Protein AF-Q7S2Z7-F1 (afdb_monomer_lite)

Sequence (491 aa):
MHRSRALVRQTCRLSSLQPVSPVALHHVRPSIPSPQSSSWSSPSSHGQASSQQRCSYAKAAKMQRRRAETGRYFEEYQGPTLEQWEFLVHHLQTPNLRAQDCLETVLAYMVVAVKHESTWKTRMMREDYFPISRLYYCAFLLVHPHFEVPAFWQMGMHILHMLSTLNYPPAILTMYRYFEAIARRRDPKSETYRYIQTKYQELLNKNDANACTWKAVELWDPKKPEIALMYLNKAMEGYKRSPGRYKVEPLVSHALEGGKSERLPFLVKTLSFFSDLKETMLGLVVRKETSAYARFRRERLEKLLRLDKRPARVPLWTWEGMYRVRKGMALSMMGEISAAVKELRIAADELDVEQGHYALAVLMQMEAEKMNEFIKTEGEEEVLQLSDAFINFYNGADIMEETLAGAVRLLNEEAELRFKRAAQGGDEKAAGKLERLCKTRLDEPGLSKMERETYKLAAKEWAELSGIGKSVYDELQKNTGPIFADPKPKY

Structure (mmCIF, N/CA/C/O backbone):
data_AF-Q7S2Z7-F1
#
_entry.id   AF-Q7S2Z7-F1
#
loop_
_atom_site.group_PDB
_atom_site.id
_atom_site.type_symbol
_atom_site.label_atom_id
_atom_site.label_alt_id
_atom_site.label_comp_id
_atom_site.label_asym_id
_atom_site.label_entity_id
_atom_site.label_seq_id
_atom_site.pdbx_PDB_ins_code
_atom_site.Cartn_x
_atom_site.Cartn_y
_atom_site.Cartn_z
_atom_site.occupancy
_atom_site.B_iso_or_equiv
_atom_site.auth_seq_id
_atom_site.auth_comp_id
_atom_site.auth_asym_id
_atom_site.auth_atom_id
_atom_site.pdbx_PDB_model_num
ATOM 1 N N . MET A 1 1 ? -51.782 -18.901 -10.840 1.00 39.03 1 MET A N 1
ATOM 2 C CA . MET A 1 1 ? -51.860 -18.951 -12.317 1.00 39.03 1 MET A CA 1
ATOM 3 C C . MET A 1 1 ? -51.248 -17.676 -12.891 1.00 39.03 1 MET A C 1
ATOM 5 O O . MET A 1 1 ? -51.618 -16.603 -12.452 1.00 39.03 1 MET A O 1
ATOM 9 N N . HIS A 1 2 ? -50.285 -17.850 -13.804 1.00 42.25 2 HIS A N 1
ATOM 10 C CA . HIS A 1 2 ? -49.644 -16.891 -14.725 1.00 42.25 2 HIS A CA 1
ATOM 11 C C . HIS A 1 2 ? -49.113 -15.525 -14.245 1.00 42.25 2 HIS A C 1
ATOM 13 O O . HIS A 1 2 ? -49.875 -14.610 -13.966 1.00 42.25 2 HIS A O 1
ATOM 19 N N . ARG A 1 3 ? -47.779 -15.371 -14.344 1.00 37.62 3 ARG A N 1
ATOM 20 C CA . ARG A 1 3 ? -47.029 -14.216 -14.905 1.00 37.62 3 ARG A CA 1
ATOM 21 C C . ARG A 1 3 ? -45.548 -14.634 -15.011 1.00 37.62 3 ARG A C 1
ATOM 23 O O . ARG A 1 3 ? -44.857 -14.740 -14.010 1.00 37.62 3 ARG A O 1
ATOM 30 N N . SER A 1 4 ? -45.157 -15.275 -16.111 1.00 35.25 4 SER A N 1
ATOM 31 C CA . SER A 1 4 ? -44.572 -14.687 -17.335 1.00 35.25 4 SER A CA 1
ATOM 32 C C . SER A 1 4 ? -43.158 -14.127 -17.135 1.00 35.25 4 SER A C 1
ATOM 34 O O . SER A 1 4 ? -42.968 -12.975 -16.761 1.00 35.25 4 SER A O 1
ATOM 36 N N . ARG A 1 5 ? -42.170 -14.985 -17.430 1.00 39.34 5 ARG A N 1
ATOM 37 C CA . ARG A 1 5 ? -40.756 -14.656 -17.652 1.00 39.34 5 ARG A CA 1
ATOM 38 C C . ARG A 1 5 ? -40.598 -14.086 -19.066 1.00 39.34 5 ARG A C 1
ATOM 40 O O . ARG A 1 5 ? -40.946 -14.770 -20.025 1.00 39.34 5 ARG A O 1
ATOM 47 N N . ALA A 1 6 ? -40.045 -12.883 -19.198 1.00 37.31 6 ALA A N 1
ATOM 48 C CA . ALA A 1 6 ? -39.607 -12.333 -20.478 1.00 37.31 6 ALA A CA 1
ATOM 49 C C . ALA A 1 6 ? -38.093 -12.549 -20.630 1.00 37.31 6 ALA A C 1
ATOM 51 O O . ALA A 1 6 ? -37.288 -11.951 -19.920 1.00 37.31 6 ALA A O 1
ATOM 52 N N . LEU A 1 7 ? -37.727 -13.449 -21.543 1.00 34.03 7 LEU A N 1
ATOM 53 C CA . LEU A 1 7 ? -36.366 -13.693 -22.015 1.00 34.03 7 LEU A CA 1
ATOM 54 C C . LEU A 1 7 ? -36.088 -12.733 -23.179 1.00 34.03 7 LEU A C 1
ATOM 56 O O . LEU A 1 7 ? -36.665 -12.883 -24.255 1.00 34.03 7 LEU A O 1
ATOM 60 N N . VAL A 1 8 ? -35.196 -11.764 -22.979 1.00 35.75 8 VAL A N 1
ATOM 61 C CA . VAL A 1 8 ? -34.661 -10.934 -24.067 1.00 35.75 8 VAL A CA 1
ATOM 62 C C . VAL A 1 8 ? -33.523 -11.707 -24.731 1.00 35.75 8 VAL A C 1
ATOM 64 O O . VAL A 1 8 ? -32.432 -11.837 -24.182 1.00 35.75 8 VAL A O 1
ATOM 67 N N . ARG A 1 9 ? -33.801 -12.261 -25.915 1.00 33.12 9 ARG A N 1
ATOM 68 C CA . ARG A 1 9 ? -32.800 -12.809 -26.838 1.00 33.12 9 ARG A CA 1
ATOM 69 C C . ARG A 1 9 ? -32.163 -11.649 -27.600 1.00 33.12 9 ARG A C 1
ATOM 71 O O . ARG A 1 9 ? -32.842 -10.992 -28.383 1.00 33.12 9 ARG A O 1
ATOM 78 N N . GLN A 1 10 ? -30.869 -11.422 -27.400 1.00 34.28 10 GLN A N 1
ATOM 79 C CA . GLN A 1 10 ? -30.088 -10.502 -28.221 1.00 34.28 10 GLN A CA 1
ATOM 80 C C . GLN A 1 10 ? -29.398 -11.303 -29.330 1.00 34.28 10 GLN A C 1
ATOM 82 O O . GLN A 1 10 ? -28.541 -12.147 -29.085 1.00 34.28 10 GLN A O 1
ATOM 87 N N . THR A 1 11 ? -29.850 -11.081 -30.559 1.00 33.12 11 THR A N 1
ATOM 88 C CA . THR A 1 11 ? -29.327 -11.670 -31.792 1.00 33.12 11 THR A CA 1
ATOM 89 C C . THR A 1 11 ? -28.022 -10.988 -32.203 1.00 33.12 11 THR A C 1
ATOM 91 O O . THR A 1 11 ? -28.019 -9.789 -32.485 1.00 33.12 11 THR A O 1
ATOM 94 N N . CYS A 1 12 ? -26.930 -11.748 -32.299 1.00 31.53 12 CYS A N 1
ATOM 95 C CA . CYS A 1 12 ? -25.710 -11.324 -32.983 1.00 31.53 12 CYS A CA 1
ATOM 96 C C . CYS A 1 12 ? -25.965 -11.254 -34.497 1.00 31.53 12 CYS A C 1
ATOM 98 O O . CYS A 1 12 ? -26.155 -12.281 -35.146 1.00 31.53 12 CYS A O 1
ATOM 100 N N . ARG A 1 13 ? -25.963 -10.044 -35.069 1.00 33.97 13 ARG A N 1
ATOM 101 C CA . ARG A 1 13 ? -25.827 -9.841 -36.518 1.00 33.97 13 ARG A CA 1
ATOM 102 C C . ARG A 1 13 ? -24.343 -9.873 -36.879 1.00 33.97 13 ARG A C 1
ATOM 104 O O . ARG A 1 13 ? -23.593 -8.979 -36.501 1.00 33.97 13 ARG A O 1
ATOM 111 N N . LEU A 1 14 ? -23.949 -10.914 -37.606 1.00 34.72 14 LEU A N 1
ATOM 112 C CA . LEU A 1 14 ? -22.707 -10.981 -38.369 1.00 34.72 14 LEU A CA 1
ATOM 113 C C . LEU A 1 14 ? -22.857 -10.072 -39.594 1.00 34.72 14 LEU A C 1
ATOM 115 O O . LEU A 1 14 ? -23.617 -10.385 -40.509 1.00 34.72 14 LEU A O 1
ATOM 119 N N . SER A 1 15 ? -22.157 -8.941 -39.589 1.00 35.38 15 SER A N 1
ATOM 120 C CA . SER A 1 15 ? -22.018 -8.082 -40.763 1.00 35.38 15 SER A CA 1
ATOM 121 C C . SER A 1 15 ? -20.796 -8.523 -41.563 1.00 35.38 15 SER A C 1
ATOM 123 O O . SER A 1 15 ? -19.683 -8.607 -41.049 1.00 35.38 15 SER A O 1
ATOM 125 N N . SER A 1 16 ? -21.065 -8.821 -42.826 1.00 34.81 16 SER A N 1
ATOM 126 C CA . SER A 1 16 ? -20.167 -9.225 -43.900 1.00 34.81 16 SER A CA 1
ATOM 127 C C . SER A 1 16 ? -18.959 -8.301 -44.087 1.00 34.81 16 SER A C 1
ATOM 129 O O . SER A 1 16 ? -19.117 -7.092 -44.259 1.00 34.81 16 SER A O 1
ATOM 131 N N . LEU A 1 17 ? -17.769 -8.898 -44.152 1.00 35.06 17 LEU A N 1
ATOM 132 C CA . LEU A 1 17 ? -16.550 -8.275 -44.664 1.00 35.06 17 LEU A CA 1
ATOM 133 C C . LEU A 1 17 ? -16.664 -8.107 -46.187 1.00 35.06 17 LEU A C 1
ATOM 135 O O . LEU A 1 17 ? -16.869 -9.086 -46.902 1.00 35.06 17 LEU A O 1
ATOM 139 N N . GLN A 1 18 ? -16.519 -6.875 -46.676 1.00 42.16 18 GLN A N 1
ATOM 140 C CA . GLN A 1 18 ? -16.260 -6.600 -48.090 1.00 42.16 18 GLN A CA 1
ATOM 141 C C . GLN A 1 18 ? -14.743 -6.567 -48.355 1.00 42.16 18 GLN A C 1
ATOM 143 O O . GLN A 1 18 ? -13.995 -6.063 -47.513 1.00 42.16 18 GLN A O 1
ATOM 148 N N . PRO A 1 19 ? -14.274 -7.070 -49.511 1.00 39.94 19 PRO A N 1
ATOM 149 C CA . PRO A 1 19 ? -12.868 -7.015 -49.891 1.00 39.94 19 PRO A CA 1
ATOM 150 C C . PRO A 1 19 ? -12.500 -5.633 -50.450 1.00 39.94 19 PRO A C 1
ATOM 152 O O . PRO A 1 19 ? -13.132 -5.126 -51.377 1.00 39.94 19 PRO A O 1
ATOM 155 N N . VAL A 1 20 ? -11.444 -5.032 -49.901 1.00 44.12 20 VAL A N 1
ATOM 156 C CA . VAL A 1 20 ? -10.848 -3.794 -50.419 1.00 44.12 20 VAL A CA 1
ATOM 157 C C . VAL A 1 20 ? -9.905 -4.155 -51.570 1.00 44.12 20 VAL A C 1
ATOM 159 O O . VAL A 1 20 ? -8.997 -4.967 -51.407 1.00 44.12 20 VAL A O 1
ATOM 162 N N . SER A 1 21 ? -10.151 -3.564 -52.741 1.00 40.16 21 SER A N 1
ATOM 163 C CA . SER A 1 21 ? -9.323 -3.701 -53.947 1.00 40.16 21 SER A CA 1
ATOM 164 C C . SER A 1 21 ? -7.971 -2.978 -53.815 1.00 40.16 21 SER A C 1
ATOM 166 O O . SER A 1 21 ? -7.874 -1.993 -53.079 1.00 40.16 21 SER A O 1
ATOM 168 N N . PRO A 1 22 ? -6.925 -3.425 -54.535 1.00 40.88 22 PRO A N 1
ATOM 169 C CA . PRO A 1 22 ? -5.585 -2.861 -54.433 1.00 40.88 22 PRO A CA 1
ATOM 170 C C . PRO A 1 22 ? -5.468 -1.529 -55.188 1.00 40.88 22 PRO A C 1
ATOM 172 O O . PRO A 1 22 ? -5.791 -1.428 -56.370 1.00 40.88 22 PRO A O 1
ATOM 175 N N . VAL A 1 23 ? -4.967 -0.503 -54.498 1.00 42.28 23 VAL A N 1
ATOM 176 C CA . VAL A 1 23 ? -4.610 0.794 -55.087 1.00 42.28 23 VAL A CA 1
ATOM 177 C C . VAL A 1 23 ? -3.285 0.659 -55.839 1.00 42.28 23 VAL A C 1
ATOM 179 O O . VAL A 1 23 ? -2.271 0.250 -55.275 1.00 42.28 23 VAL A O 1
ATOM 182 N N . ALA A 1 24 ? -3.309 1.018 -57.122 1.00 36.84 24 ALA A N 1
ATOM 183 C CA . ALA A 1 24 ? -2.151 1.091 -57.999 1.00 36.84 24 ALA A CA 1
ATOM 184 C C . ALA A 1 24 ? -1.175 2.196 -57.552 1.00 36.84 24 ALA A C 1
ATOM 186 O O . ALA A 1 24 ? -1.550 3.359 -57.398 1.00 36.84 24 ALA A O 1
ATOM 187 N N . LEU A 1 25 ? 0.096 1.832 -57.371 1.00 37.56 25 LEU A N 1
ATOM 188 C CA . LEU A 1 25 ? 1.202 2.761 -57.142 1.00 37.56 25 LEU A CA 1
ATOM 189 C C . LEU A 1 25 ? 1.685 3.319 -58.488 1.00 37.56 25 LEU A C 1
ATOM 191 O O . LEU A 1 25 ? 2.345 2.624 -59.259 1.00 37.56 25 LEU A O 1
ATOM 195 N N . HIS A 1 26 ? 1.387 4.589 -58.762 1.00 40.75 26 HIS A N 1
ATOM 196 C CA . HIS A 1 26 ? 2.048 5.338 -59.828 1.00 40.75 26 HIS A CA 1
ATOM 197 C C . HIS A 1 26 ? 3.479 5.698 -59.401 1.00 40.75 26 HIS A C 1
ATOM 199 O O . HIS A 1 26 ? 3.696 6.509 -58.501 1.00 40.75 26 HIS A O 1
ATOM 205 N N . HIS A 1 27 ? 4.463 5.106 -60.077 1.00 37.41 27 HIS A N 1
ATOM 206 C CA . HIS A 1 27 ? 5.853 5.547 -60.042 1.00 37.41 27 HIS A CA 1
ATOM 207 C C . HIS A 1 27 ? 5.986 6.910 -60.735 1.00 37.41 27 HIS A C 1
ATOM 209 O O . HIS A 1 27 ? 5.949 6.997 -61.960 1.00 37.41 27 HIS A O 1
ATOM 215 N N . VAL A 1 28 ? 6.196 7.972 -59.955 1.00 41.12 28 VAL A N 1
ATOM 216 C CA . VAL A 1 28 ? 6.728 9.245 -60.458 1.00 41.12 28 VAL A CA 1
ATOM 217 C C . VAL A 1 28 ? 8.236 9.238 -60.227 1.00 41.12 28 VAL A C 1
ATOM 219 O O . VAL A 1 28 ? 8.713 9.189 -59.096 1.00 41.12 28 VAL A O 1
ATOM 222 N N . ARG A 1 29 ? 8.983 9.227 -61.330 1.00 41.72 29 ARG A N 1
ATOM 223 C CA . ARG A 1 29 ? 10.447 9.253 -61.391 1.00 41.72 29 ARG A CA 1
ATOM 224 C C . ARG A 1 29 ? 10.888 10.725 -61.392 1.00 41.72 29 ARG A C 1
ATOM 226 O O . ARG A 1 29 ? 10.553 11.415 -62.352 1.00 41.72 29 ARG A O 1
ATOM 233 N N . PRO A 1 30 ? 11.601 11.244 -60.377 1.00 41.25 30 PRO A N 1
ATOM 234 C CA . PRO A 1 30 ? 12.154 12.586 -60.473 1.00 41.25 30 PRO A CA 1
ATOM 235 C C . PRO A 1 30 ? 13.421 12.563 -61.334 1.00 41.25 30 PRO A C 1
ATOM 237 O O . PRO A 1 30 ? 14.357 11.799 -61.095 1.00 41.25 30 PRO A O 1
ATOM 240 N N . SER A 1 31 ? 13.409 13.399 -62.366 1.00 43.53 31 SER A N 1
ATOM 241 C CA . SER A 1 31 ? 14.511 13.687 -63.277 1.00 43.53 31 SER A CA 1
ATOM 242 C C . SER A 1 31 ? 15.693 14.285 -62.510 1.00 43.53 31 SER A C 1
ATOM 244 O O . SER A 1 31 ? 15.550 15.306 -61.841 1.00 43.53 31 SER A O 1
ATOM 246 N N . ILE A 1 32 ? 16.861 13.655 -62.620 1.00 45.12 32 ILE A N 1
ATOM 247 C CA . ILE A 1 32 ? 18.137 14.168 -62.108 1.00 45.12 32 ILE A CA 1
ATOM 248 C C . ILE A 1 32 ? 18.684 15.163 -63.145 1.00 45.12 32 ILE A C 1
ATOM 250 O O . ILE A 1 32 ? 18.893 14.750 -64.288 1.00 45.12 32 ILE A O 1
ATOM 254 N N . PRO A 1 33 ? 18.935 16.441 -62.806 1.00 46.12 33 PRO A N 1
ATOM 255 C CA . PRO A 1 33 ? 19.678 17.333 -63.681 1.00 46.12 33 PRO A CA 1
ATOM 256 C C . PRO A 1 33 ? 21.182 17.063 -63.565 1.00 46.12 33 PRO A C 1
ATOM 258 O O . PRO A 1 33 ? 21.741 16.976 -62.471 1.00 46.12 33 PRO A O 1
ATOM 261 N N . SER A 1 34 ? 21.826 16.945 -64.721 1.00 48.28 34 SER A N 1
ATOM 262 C CA . SER A 1 34 ? 23.275 16.856 -64.900 1.00 48.28 34 SER A CA 1
ATOM 263 C C . SER A 1 34 ? 23.992 18.087 -64.319 1.00 48.28 34 SER A C 1
ATOM 265 O O . SER A 1 34 ? 23.495 19.203 -64.489 1.00 48.28 34 SER A O 1
ATOM 267 N N . PRO A 1 35 ? 25.174 17.944 -63.691 1.00 48.06 35 PRO A N 1
ATOM 268 C CA . PRO A 1 35 ? 25.911 19.088 -63.179 1.00 48.06 35 PRO A CA 1
ATOM 269 C C . PRO A 1 35 ? 26.611 19.824 -64.325 1.00 48.06 35 PRO A C 1
ATOM 271 O O . PRO A 1 35 ? 27.498 19.281 -64.982 1.00 48.06 35 PRO A O 1
ATOM 274 N N . GLN A 1 36 ? 26.215 21.079 -64.545 1.00 43.03 36 GLN A N 1
ATOM 275 C CA . GLN A 1 36 ? 26.993 22.037 -65.320 1.00 43.03 36 GLN A CA 1
ATOM 276 C C . GLN A 1 36 ? 28.179 22.519 -64.481 1.00 43.03 36 GLN A C 1
ATOM 278 O O . GLN A 1 36 ? 28.035 22.969 -63.345 1.00 43.03 36 GLN A O 1
ATOM 283 N N . SER A 1 37 ? 29.364 22.413 -65.070 1.00 48.56 37 SER A N 1
ATOM 284 C CA . SER A 1 37 ? 30.621 22.950 -64.573 1.00 48.56 37 SER A CA 1
ATOM 285 C C . SER A 1 37 ? 30.601 24.479 -64.620 1.00 48.56 37 SER A C 1
ATOM 287 O O . SER A 1 37 ? 30.850 25.075 -65.666 1.00 48.56 37 SER A O 1
ATOM 289 N N . SER A 1 38 ? 30.331 25.121 -63.486 1.00 40.38 38 SER A N 1
ATOM 290 C CA . SER A 1 38 ? 30.628 26.540 -63.287 1.00 40.38 38 SER A CA 1
ATOM 291 C C . SER A 1 38 ? 31.858 26.672 -62.396 1.00 40.38 38 SER A C 1
ATOM 293 O O . SER A 1 38 ? 31.814 26.359 -61.206 1.00 40.38 38 SER A O 1
ATOM 295 N N . SER A 1 39 ? 32.956 27.132 -62.990 1.00 50.09 39 SER A N 1
ATOM 296 C CA . SER A 1 39 ? 34.156 27.603 -62.307 1.00 50.09 39 SER A CA 1
ATOM 297 C C . SER A 1 39 ? 33.810 28.802 -61.423 1.00 50.09 39 SER A C 1
ATOM 299 O O . SER A 1 39 ? 33.440 29.857 -61.939 1.00 50.09 39 SER A O 1
ATOM 301 N N . TRP A 1 40 ? 33.935 28.644 -60.106 1.00 41.84 40 TRP A N 1
ATOM 302 C CA . TRP A 1 40 ? 33.849 29.747 -59.152 1.00 41.84 40 TRP A CA 1
ATOM 303 C C . TRP A 1 40 ? 35.232 30.045 -58.591 1.00 41.84 40 TRP A C 1
ATOM 305 O O . TRP A 1 40 ? 35.882 29.205 -57.972 1.00 41.84 40 TRP A O 1
ATOM 315 N N . SER A 1 41 ? 35.656 31.272 -58.855 1.00 42.88 41 SER A N 1
ATOM 316 C CA . SER A 1 41 ? 36.811 31.949 -58.295 1.00 42.88 41 SER A CA 1
ATOM 317 C C . SER A 1 41 ? 36.746 31.951 -56.769 1.00 42.88 41 SER A C 1
ATOM 319 O O . SER A 1 41 ? 35.710 32.263 -56.185 1.00 42.88 41 SER A O 1
ATOM 321 N N . SER A 1 42 ? 37.869 31.630 -56.135 1.00 46.91 42 SER A N 1
ATOM 322 C CA . SER A 1 42 ? 38.064 31.624 -54.687 1.00 46.91 42 SER A CA 1
ATOM 323 C C . SER A 1 42 ? 37.788 32.990 -54.043 1.00 46.91 42 SER A C 1
ATOM 325 O O . SER A 1 42 ? 38.491 33.951 -54.358 1.00 46.91 42 SER A O 1
ATOM 327 N N . PRO A 1 43 ? 36.888 33.081 -53.049 1.00 44.81 43 PRO A N 1
ATOM 328 C CA . PRO A 1 43 ? 36.954 34.106 -52.025 1.00 44.81 43 PRO A CA 1
ATOM 329 C C . PRO A 1 43 ? 37.631 33.507 -50.789 1.00 44.81 43 PRO A C 1
ATOM 331 O O . PRO A 1 43 ? 37.135 32.573 -50.156 1.00 44.81 43 PRO A O 1
ATOM 334 N N . SER A 1 44 ? 38.781 34.060 -50.427 1.00 52.97 44 SER A N 1
ATOM 335 C CA . SER A 1 44 ? 39.449 33.860 -49.145 1.00 52.97 44 SER A CA 1
ATOM 336 C C . SER A 1 44 ? 38.621 34.483 -48.013 1.00 52.97 44 SER A C 1
ATOM 338 O O . SER A 1 44 ? 38.929 35.554 -47.499 1.00 52.97 44 SER A O 1
ATOM 340 N N . SER A 1 45 ? 37.546 33.811 -47.601 1.00 46.72 45 SER A N 1
ATOM 341 C CA . SER A 1 45 ? 36.818 34.140 -46.375 1.00 46.72 45 SER A CA 1
ATOM 342 C C . SER A 1 45 ? 37.341 33.277 -45.228 1.00 46.72 45 SER A C 1
ATOM 344 O O . SER A 1 45 ? 37.110 32.067 -45.197 1.00 46.72 45 SER A O 1
ATOM 346 N N . HIS A 1 46 ? 38.039 33.891 -44.269 1.00 51.44 46 HIS A N 1
ATOM 347 C CA . HIS A 1 46 ? 38.331 33.269 -42.981 1.00 51.44 46 HIS A CA 1
ATOM 348 C C . HIS A 1 46 ? 37.018 32.858 -42.303 1.00 51.44 46 HIS A C 1
ATOM 350 O O . HIS A 1 46 ? 36.221 33.685 -41.866 1.00 51.44 46 HIS A O 1
ATOM 356 N N . GLY A 1 47 ? 36.789 31.544 -42.289 1.00 50.78 47 GLY A N 1
ATOM 357 C CA . GLY A 1 47 ? 35.546 30.913 -41.888 1.00 50.78 47 GLY A CA 1
ATOM 358 C C . GLY A 1 47 ? 35.244 31.095 -40.407 1.00 50.78 47 GLY A C 1
ATOM 359 O O . GLY A 1 47 ? 35.784 30.394 -39.549 1.00 50.78 47 GLY A O 1
ATOM 360 N N . GLN A 1 48 ? 34.279 31.962 -40.113 1.00 55.78 48 GLN A N 1
ATOM 361 C CA . GLN A 1 48 ? 33.459 31.832 -38.917 1.00 55.78 48 GLN A CA 1
ATOM 362 C C . GLN A 1 48 ? 32.580 30.587 -39.088 1.00 55.78 48 GLN A C 1
ATOM 364 O O . GLN A 1 48 ? 31.420 30.672 -39.483 1.00 55.78 48 GLN A O 1
ATOM 369 N N . ALA A 1 49 ? 33.144 29.404 -38.825 1.00 57.06 49 ALA A N 1
ATOM 370 C CA . ALA A 1 49 ? 32.345 28.206 -38.600 1.00 57.06 49 ALA A CA 1
ATOM 371 C C . ALA A 1 49 ? 31.347 28.544 -37.486 1.00 57.06 49 ALA A C 1
ATOM 373 O O . ALA A 1 49 ? 31.747 28.763 -36.338 1.00 57.06 49 ALA A O 1
ATOM 374 N N . SER A 1 50 ? 30.074 28.677 -37.863 1.00 63.84 50 SER A N 1
ATOM 375 C CA . SER A 1 50 ? 29.014 29.181 -36.997 1.00 63.84 50 SER A CA 1
ATOM 376 C C . SER A 1 50 ? 29.016 28.408 -35.677 1.00 63.84 50 SER A C 1
ATOM 378 O O . SER A 1 50 ? 29.194 27.185 -35.643 1.00 63.84 50 SER A O 1
ATOM 380 N N . SER A 1 51 ? 28.846 29.109 -34.554 1.00 67.44 51 SER A N 1
ATOM 381 C CA . SER A 1 51 ? 28.861 28.484 -33.221 1.00 67.44 51 SER A CA 1
ATOM 382 C C . SER A 1 51 ? 27.861 27.318 -33.103 1.00 67.44 51 SER A C 1
ATOM 384 O O . SER A 1 51 ? 28.089 26.368 -32.350 1.00 67.44 51 SER A O 1
ATOM 386 N N . GLN A 1 52 ? 26.802 27.332 -33.921 1.00 67.56 52 GLN A N 1
ATOM 387 C CA . GLN A 1 52 ? 25.822 26.256 -34.069 1.00 67.56 52 GLN A CA 1
ATOM 388 C C . GLN A 1 52 ? 26.438 24.951 -34.589 1.00 67.56 52 GLN A C 1
ATOM 390 O O . GLN A 1 52 ? 26.151 23.880 -34.046 1.00 67.56 52 GLN A O 1
ATOM 395 N N . GLN A 1 53 ? 27.329 25.017 -35.581 1.00 72.38 53 GLN A N 1
ATOM 396 C CA . GLN A 1 53 ? 27.953 23.828 -36.155 1.00 72.38 53 GLN A CA 1
ATOM 397 C C . GLN A 1 53 ? 28.909 23.173 -35.146 1.00 72.38 53 GLN A C 1
ATOM 399 O O . GLN A 1 53 ? 28.836 21.962 -34.927 1.00 72.38 53 GLN A O 1
ATOM 404 N N . ARG A 1 54 ? 29.703 23.970 -34.413 1.00 73.06 54 ARG A N 1
ATOM 405 C CA . ARG A 1 54 ? 30.553 23.474 -33.309 1.00 73.06 54 ARG A CA 1
ATOM 406 C C . ARG A 1 54 ? 29.732 22.833 -32.181 1.00 73.06 54 ARG A C 1
ATOM 408 O O . ARG A 1 54 ? 30.115 21.782 -31.669 1.00 73.06 54 ARG A O 1
ATOM 415 N N . CYS A 1 55 ? 28.577 23.409 -31.833 1.00 70.38 55 CYS A N 1
ATOM 416 C CA . CYS A 1 55 ? 27.665 22.832 -30.839 1.00 70.38 55 CYS A CA 1
ATOM 417 C C . CYS A 1 55 ? 27.094 21.474 -31.292 1.00 70.38 55 CYS A C 1
ATOM 419 O O . CYS A 1 55 ? 26.984 20.548 -30.486 1.00 70.38 55 CYS A O 1
ATOM 421 N N . SER A 1 56 ? 26.772 21.325 -32.582 1.00 73.38 56 SER A N 1
ATOM 422 C CA . SER A 1 56 ? 26.244 20.070 -33.136 1.00 73.38 56 SER A CA 1
ATOM 423 C C . SER A 1 56 ? 27.268 18.926 -33.096 1.00 73.38 56 SER A C 1
ATOM 425 O O . SER A 1 56 ? 26.938 17.834 -32.628 1.00 73.38 56 SER A O 1
ATOM 427 N N . TYR A 1 57 ? 28.530 19.191 -33.458 1.00 77.94 57 TYR A N 1
ATOM 428 C CA . TYR A 1 57 ? 29.608 18.199 -33.398 1.00 77.94 57 TYR A CA 1
ATOM 429 C C . TYR A 1 57 ? 29.935 17.788 -31.962 1.00 77.94 57 TYR A C 1
ATOM 431 O O . TYR A 1 57 ? 30.092 16.600 -31.690 1.00 77.94 57 TYR A O 1
ATOM 439 N N . ALA A 1 58 ? 29.960 18.735 -31.019 1.00 76.75 58 ALA A N 1
ATOM 440 C CA . ALA A 1 58 ? 30.176 18.421 -29.607 1.00 76.75 58 ALA A CA 1
ATOM 441 C C . ALA A 1 58 ? 29.059 17.526 -29.036 1.00 76.75 58 ALA A C 1
ATOM 443 O O . ALA A 1 58 ? 29.336 16.584 -28.290 1.00 76.75 58 ALA A O 1
ATOM 444 N N . LYS A 1 59 ? 27.795 17.766 -29.418 1.00 76.19 59 LYS A N 1
ATOM 445 C CA . LYS A 1 59 ? 26.665 16.897 -29.043 1.00 76.19 59 LYS A CA 1
ATOM 446 C C . LYS A 1 59 ? 26.782 15.507 -29.673 1.00 76.19 59 LYS A C 1
ATOM 448 O O . LYS A 1 59 ? 26.557 14.521 -28.974 1.00 76.19 59 LYS A O 1
ATOM 453 N N . ALA A 1 60 ? 27.163 15.420 -30.948 1.00 73.38 60 ALA A N 1
ATOM 454 C CA . ALA A 1 60 ? 27.344 14.151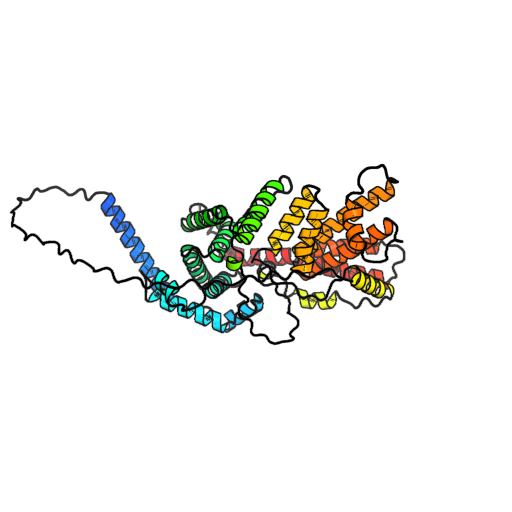 -31.652 1.00 73.38 60 ALA A CA 1
ATOM 455 C C . ALA A 1 60 ? 28.494 13.318 -31.059 1.00 73.38 60 ALA A C 1
ATOM 457 O O . ALA A 1 60 ? 28.297 12.144 -30.753 1.00 73.38 60 ALA A O 1
ATOM 458 N N . ALA A 1 61 ? 29.649 13.936 -30.797 1.00 77.81 61 ALA A N 1
ATOM 459 C CA . ALA A 1 61 ? 30.797 13.286 -30.164 1.00 77.81 61 ALA A CA 1
ATOM 460 C C . ALA A 1 61 ? 30.475 12.821 -28.733 1.00 77.81 61 ALA A C 1
ATOM 462 O O . ALA A 1 61 ? 30.779 11.689 -28.360 1.00 77.81 61 ALA A O 1
ATOM 463 N N . LYS A 1 62 ? 29.777 13.649 -27.938 1.00 76.88 62 LYS A N 1
ATOM 464 C CA . LYS A 1 62 ? 29.292 13.260 -26.602 1.00 76.88 62 LYS A CA 1
ATOM 465 C C . LYS A 1 62 ? 28.321 12.078 -26.672 1.00 76.88 62 LYS A C 1
ATOM 467 O O . LYS A 1 62 ? 28.365 11.202 -25.812 1.00 76.88 62 LYS A O 1
ATOM 472 N N . MET A 1 63 ? 27.456 12.039 -27.685 1.00 68.38 63 MET A N 1
ATOM 473 C CA . MET A 1 63 ? 26.530 10.928 -27.906 1.00 68.38 63 MET A CA 1
ATOM 474 C C . MET A 1 63 ? 27.267 9.647 -28.319 1.00 68.38 63 MET A C 1
ATOM 476 O O . MET A 1 63 ? 26.975 8.596 -27.762 1.00 68.38 63 MET A O 1
ATOM 480 N N . GLN A 1 64 ? 28.242 9.723 -29.231 1.00 71.69 64 GLN A N 1
ATOM 481 C CA . GLN A 1 64 ? 29.074 8.578 -29.629 1.00 71.69 64 GLN A CA 1
ATOM 482 C C . GLN A 1 64 ? 29.878 8.017 -28.454 1.00 71.69 64 GLN A C 1
ATOM 484 O O . GLN A 1 64 ? 29.900 6.806 -28.259 1.00 71.69 64 GLN A O 1
ATOM 489 N N . ARG A 1 65 ? 30.467 8.883 -27.623 1.00 75.94 65 ARG A N 1
ATOM 490 C CA . ARG A 1 65 ? 31.181 8.455 -26.416 1.00 75.94 65 ARG A CA 1
ATOM 491 C C . ARG A 1 65 ? 30.260 7.719 -25.439 1.00 75.94 65 ARG A C 1
ATOM 493 O O . ARG A 1 65 ? 30.597 6.627 -25.005 1.00 75.94 65 ARG A O 1
ATOM 500 N N . ARG A 1 66 ? 29.065 8.263 -25.174 1.00 71.50 66 ARG A N 1
ATOM 501 C CA . ARG A 1 66 ? 28.051 7.593 -24.339 1.00 71.50 66 ARG A CA 1
ATOM 502 C C . ARG A 1 66 ? 27.621 6.240 -24.908 1.00 71.50 66 ARG A C 1
ATOM 504 O O . ARG A 1 66 ? 27.369 5.324 -24.136 1.00 71.50 66 ARG A O 1
ATOM 511 N N . ARG A 1 67 ? 27.535 6.106 -26.238 1.00 67.75 67 ARG A N 1
ATOM 512 C CA . ARG A 1 67 ? 27.229 4.824 -26.897 1.00 67.75 67 ARG A CA 1
ATOM 513 C C . ARG A 1 67 ? 28.333 3.801 -26.664 1.00 67.75 67 ARG A C 1
ATOM 515 O O . ARG A 1 67 ? 28.031 2.717 -26.191 1.00 67.75 67 ARG A O 1
ATOM 522 N N . ALA A 1 68 ? 29.590 4.175 -26.900 1.00 74.38 68 ALA A N 1
ATOM 523 C CA . ALA A 1 68 ? 30.732 3.298 -26.649 1.00 74.38 68 ALA A CA 1
ATOM 524 C C . ALA A 1 68 ? 30.826 2.874 -25.169 1.00 74.38 68 ALA A C 1
ATOM 526 O O . ALA A 1 68 ? 31.075 1.710 -24.876 1.00 74.38 68 ALA A O 1
ATOM 527 N N . GLU A 1 69 ? 30.570 3.800 -24.239 1.00 74.25 69 GLU A N 1
ATOM 528 C CA . GLU A 1 69 ? 30.508 3.514 -22.797 1.00 74.25 69 GLU A CA 1
ATOM 529 C C . GLU A 1 69 ? 29.353 2.556 -22.452 1.00 74.25 69 GLU A C 1
ATOM 531 O O . GLU A 1 69 ? 29.532 1.638 -21.658 1.00 74.25 69 GLU A O 1
ATOM 536 N N . THR A 1 70 ? 28.187 2.719 -23.087 1.00 68.56 70 THR A N 1
ATOM 537 C CA . THR A 1 70 ? 27.032 1.826 -22.887 1.00 68.56 70 THR A CA 1
ATOM 538 C C . THR A 1 70 ? 27.298 0.426 -23.449 1.00 68.56 70 THR A C 1
ATOM 540 O O . THR A 1 70 ? 26.955 -0.554 -22.798 1.00 68.56 70 THR A O 1
ATOM 543 N N . GLY A 1 71 ? 27.932 0.316 -24.621 1.00 72.50 71 GLY A N 1
ATOM 544 C CA . GLY A 1 71 ? 28.303 -0.970 -25.222 1.00 72.50 71 GLY A CA 1
ATOM 545 C C . GLY A 1 71 ? 29.255 -1.769 -24.332 1.00 72.50 71 GLY A C 1
ATOM 546 O O . GLY A 1 71 ? 28.947 -2.905 -23.981 1.00 72.50 71 GLY A O 1
ATOM 547 N N . ARG A 1 72 ? 30.340 -1.135 -23.861 1.00 75.50 72 ARG A N 1
ATOM 548 C CA . ARG A 1 72 ? 31.285 -1.762 -22.917 1.00 75.50 72 ARG A CA 1
ATOM 549 C C . ARG A 1 72 ? 30.614 -2.208 -21.623 1.00 75.50 72 ARG A C 1
ATOM 551 O O . ARG A 1 72 ? 30.882 -3.299 -21.138 1.00 75.50 72 ARG A O 1
ATOM 558 N N . TYR A 1 73 ? 29.702 -1.392 -21.095 1.00 73.50 73 TYR A N 1
ATOM 559 C CA . TYR A 1 73 ? 28.958 -1.739 -19.887 1.00 73.50 73 TYR A CA 1
ATOM 560 C C . TYR A 1 73 ? 28.187 -3.059 -20.036 1.00 73.50 73 TYR A C 1
ATOM 562 O O . TYR A 1 73 ? 28.185 -3.868 -19.115 1.00 73.50 73 TYR A O 1
ATOM 570 N N . PHE A 1 74 ? 27.560 -3.306 -21.189 1.00 76.56 74 PHE A N 1
ATOM 571 C CA . PHE A 1 74 ? 26.854 -4.564 -21.431 1.00 76.56 74 PHE A CA 1
ATOM 572 C C . PHE A 1 74 ? 27.786 -5.761 -21.643 1.00 76.56 74 PHE A C 1
ATOM 574 O O . PHE A 1 74 ? 27.415 -6.870 -21.271 1.00 76.56 74 PHE A O 1
ATOM 581 N N . GLU A 1 75 ? 28.964 -5.549 -22.229 1.00 78.25 75 GLU A N 1
ATOM 582 C CA . GLU A 1 75 ? 29.969 -6.602 -22.432 1.00 78.25 75 GLU A CA 1
ATOM 583 C C . GLU A 1 75 ? 30.607 -7.055 -21.109 1.00 78.25 75 GLU A C 1
ATOM 585 O O . GLU A 1 75 ? 30.899 -8.235 -20.934 1.00 78.25 75 GLU A O 1
ATOM 590 N N . GLU A 1 76 ? 30.784 -6.132 -20.160 1.00 81.19 76 GLU A N 1
ATOM 591 C CA . GLU A 1 76 ? 31.417 -6.389 -18.858 1.00 81.19 76 GLU A CA 1
ATOM 592 C C . GLU A 1 76 ? 30.415 -6.780 -17.753 1.00 81.19 76 GLU A C 1
ATOM 594 O O . GLU A 1 76 ? 30.814 -7.192 -16.659 1.00 81.19 76 GLU A O 1
ATOM 599 N N . TYR A 1 77 ? 29.108 -6.651 -17.998 1.00 80.00 77 TYR A N 1
ATOM 600 C CA . TYR A 1 77 ? 28.087 -6.921 -16.988 1.00 80.00 77 TYR A CA 1
ATOM 601 C C . TYR A 1 77 ? 27.948 -8.422 -16.705 1.00 80.00 77 TYR A C 1
ATOM 603 O O . TYR A 1 77 ? 27.393 -9.171 -17.506 1.00 80.00 77 TYR A O 1
ATOM 611 N N . GLN A 1 78 ? 28.385 -8.849 -15.517 1.00 83.31 78 GLN A N 1
ATOM 612 C CA . GLN A 1 78 ? 28.283 -10.250 -15.082 1.00 83.31 78 GLN A CA 1
ATOM 613 C C . GLN A 1 78 ? 26.896 -10.647 -14.544 1.00 83.31 78 GLN A C 1
ATOM 615 O O . GLN A 1 78 ? 26.622 -11.835 -14.411 1.00 83.31 78 GLN A O 1
ATOM 620 N N . GLY A 1 79 ? 26.005 -9.679 -14.293 1.00 85.88 79 GLY A N 1
ATOM 621 C CA . GLY A 1 79 ? 24.651 -9.918 -13.778 1.00 85.88 79 GLY A CA 1
ATOM 622 C C . GLY A 1 79 ? 24.578 -10.631 -12.423 1.00 85.88 79 GLY A C 1
ATOM 623 O O . GLY A 1 79 ? 25.604 -11.020 -11.867 1.00 85.88 79 GLY A O 1
ATOM 624 N N . PRO A 1 80 ? 23.375 -10.757 -11.833 1.00 90.38 80 PRO A N 1
ATOM 625 C CA . PRO A 1 80 ? 23.197 -11.593 -10.656 1.00 90.38 80 PRO A CA 1
ATOM 626 C C . PRO A 1 80 ? 23.303 -13.073 -11.021 1.00 90.38 80 PRO A C 1
ATOM 628 O O . PRO A 1 80 ? 22.818 -13.494 -12.077 1.00 90.38 80 PRO A O 1
ATOM 631 N N . THR A 1 81 ? 23.893 -13.865 -10.126 1.00 91.94 81 THR A N 1
ATOM 632 C CA . THR A 1 81 ? 23.901 -15.329 -10.241 1.00 91.94 81 THR A CA 1
ATOM 633 C C . THR A 1 81 ? 22.482 -15.887 -10.103 1.00 91.94 81 THR A C 1
ATOM 635 O O . THR A 1 81 ? 21.576 -15.211 -9.609 1.00 91.94 81 THR A O 1
ATOM 638 N N . LEU A 1 82 ? 22.266 -17.139 -10.519 1.00 92.94 82 LEU A N 1
ATOM 639 C CA . LEU A 1 82 ? 20.963 -17.787 -10.352 1.00 92.94 82 LEU A CA 1
ATOM 640 C C . LEU A 1 82 ? 20.537 -17.830 -8.873 1.00 92.94 82 LEU A C 1
ATOM 642 O O . LEU A 1 82 ? 19.408 -17.467 -8.569 1.00 92.94 82 LEU A O 1
ATOM 646 N N . GLU A 1 83 ? 21.455 -18.152 -7.958 1.00 91.75 83 GLU A N 1
ATOM 647 C CA . GLU A 1 83 ? 21.203 -18.155 -6.507 1.00 91.75 83 GLU A CA 1
ATOM 648 C C . GLU A 1 83 ? 20.771 -16.773 -5.986 1.00 91.75 83 GLU A C 1
ATOM 650 O O . GLU A 1 83 ? 19.863 -16.653 -5.164 1.00 91.75 83 GLU A O 1
ATOM 655 N N . GLN A 1 84 ? 21.378 -15.695 -6.495 1.00 90.38 84 GLN A N 1
ATOM 656 C CA . GLN A 1 84 ? 20.983 -14.327 -6.148 1.00 90.38 84 GLN A CA 1
ATOM 657 C C . GLN A 1 84 ? 19.579 -13.991 -6.668 1.00 90.38 84 GLN A C 1
ATOM 659 O O . GLN A 1 84 ? 18.808 -13.320 -5.978 1.00 90.38 84 GLN A O 1
ATOM 664 N N . TRP A 1 85 ? 19.221 -14.466 -7.863 1.00 92.12 85 TRP A N 1
ATOM 665 C CA . TRP A 1 85 ? 17.859 -14.346 -8.384 1.00 92.12 85 TRP A CA 1
ATOM 666 C C . TRP A 1 85 ? 16.851 -15.172 -7.586 1.00 92.12 85 TRP A C 1
ATOM 668 O O . TRP A 1 85 ? 15.741 -14.697 -7.356 1.00 92.12 85 TRP A O 1
ATOM 678 N N . GLU A 1 86 ? 17.211 -16.377 -7.147 1.00 91.06 86 GLU A N 1
ATOM 679 C CA . GLU A 1 86 ? 16.369 -17.207 -6.278 1.00 91.06 86 GLU A CA 1
ATOM 680 C C . GLU A 1 86 ? 16.107 -16.507 -4.953 1.00 91.06 86 GLU A C 1
ATOM 682 O O . GLU A 1 86 ? 14.948 -16.373 -4.562 1.00 91.06 86 GLU A O 1
ATOM 687 N N . PHE A 1 87 ? 17.154 -15.963 -4.328 1.00 87.44 87 PHE A N 1
ATOM 688 C CA . PHE A 1 87 ? 17.027 -15.147 -3.126 1.00 87.44 87 PHE A CA 1
ATOM 689 C C . PHE A 1 87 ? 16.067 -13.970 -3.342 1.00 87.44 87 PHE A C 1
ATOM 691 O O . PHE A 1 87 ? 15.145 -13.778 -2.553 1.00 87.44 87 PHE A O 1
ATOM 698 N N . LEU A 1 88 ? 16.227 -13.215 -4.433 1.00 84.31 88 LEU A N 1
ATOM 699 C CA . LEU A 1 88 ? 15.354 -12.087 -4.771 1.00 84.31 88 LEU A CA 1
ATOM 700 C C . LEU A 1 88 ? 13.893 -12.469 -4.934 1.00 84.31 88 LEU A C 1
ATOM 702 O O . LEU A 1 88 ? 13.008 -11.832 -4.368 1.00 84.31 88 LEU A O 1
ATOM 706 N N . VAL A 1 89 ? 13.653 -13.455 -5.790 1.00 86.88 89 VAL A N 1
ATOM 707 C CA . VAL A 1 89 ? 12.318 -13.899 -6.173 1.00 86.88 89 VAL A CA 1
ATOM 708 C C . VAL A 1 89 ? 11.598 -14.464 -4.956 1.00 86.88 89 VAL A C 1
ATOM 710 O O . VAL A 1 89 ? 10.434 -14.134 -4.723 1.00 86.88 89 VAL A O 1
ATOM 713 N N . HIS A 1 90 ? 12.310 -15.258 -4.152 1.00 82.56 90 HIS A N 1
ATOM 714 C CA . HIS A 1 90 ? 11.803 -15.798 -2.901 1.00 82.56 90 HIS A CA 1
ATOM 715 C C . HIS A 1 90 ? 11.474 -14.679 -1.910 1.00 82.56 90 HIS A C 1
ATOM 717 O O . HIS A 1 90 ? 10.349 -14.599 -1.421 1.00 82.56 90 HIS A O 1
ATOM 723 N N . HIS A 1 91 ? 12.428 -13.781 -1.652 1.00 72.75 91 HIS A N 1
ATOM 724 C CA . HIS A 1 91 ? 12.270 -12.710 -0.671 1.00 72.75 91 HIS A CA 1
ATOM 725 C C . HIS A 1 91 ? 11.144 -11.739 -1.038 1.00 72.75 91 HIS A C 1
ATOM 727 O O . HIS A 1 91 ? 10.414 -11.258 -0.176 1.00 72.75 91 HIS A O 1
ATOM 733 N N . LEU A 1 92 ? 10.957 -11.474 -2.329 1.00 66.81 92 LEU A N 1
ATOM 734 C CA . LEU A 1 92 ? 9.933 -10.547 -2.800 1.00 66.81 92 LEU A CA 1
ATOM 735 C C . LEU A 1 92 ? 8.593 -11.222 -3.080 1.00 66.81 92 LEU A C 1
ATOM 737 O O . LEU A 1 92 ? 7.645 -10.527 -3.444 1.00 66.81 92 LEU A O 1
ATOM 741 N N . GLN A 1 93 ? 8.500 -12.539 -2.855 1.00 66.62 93 GLN A N 1
ATOM 742 C CA . GLN A 1 93 ? 7.278 -13.337 -2.956 1.00 66.62 93 GLN A CA 1
ATOM 743 C C . GLN A 1 93 ? 6.505 -13.015 -4.239 1.00 66.62 93 GLN A C 1
ATOM 745 O O . GLN A 1 93 ? 5.295 -12.816 -4.199 1.00 66.62 93 GLN A O 1
ATOM 750 N N . THR A 1 94 ? 7.206 -12.900 -5.373 1.00 65.56 94 THR A N 1
ATOM 751 C CA . THR A 1 94 ? 6.614 -12.726 -6.707 1.00 65.56 94 THR A CA 1
ATOM 752 C C . THR A 1 94 ? 5.963 -14.051 -7.108 1.00 65.56 94 THR A C 1
ATOM 754 O O . THR A 1 94 ? 6.689 -14.938 -7.572 1.00 65.56 94 THR A O 1
ATOM 757 N N . PRO A 1 95 ? 4.638 -14.254 -6.940 1.00 61.97 95 PRO A N 1
ATOM 758 C CA . PRO A 1 95 ? 4.053 -15.534 -7.301 1.00 61.97 95 PRO A CA 1
ATOM 759 C C . PRO A 1 95 ? 4.294 -15.761 -8.795 1.00 61.97 95 PRO A C 1
ATOM 761 O O . PRO A 1 95 ? 4.030 -14.881 -9.617 1.00 61.97 95 PRO A O 1
ATOM 764 N N . ASN A 1 96 ? 4.823 -16.940 -9.125 1.00 74.19 96 ASN A N 1
ATOM 765 C CA . ASN A 1 96 ? 5.006 -17.441 -10.492 1.00 74.19 96 ASN A CA 1
ATOM 766 C C . ASN A 1 96 ? 6.075 -16.743 -11.352 1.00 74.19 96 ASN A C 1
ATOM 768 O O . ASN A 1 96 ? 6.172 -17.026 -12.547 1.00 74.19 96 ASN A O 1
ATOM 772 N N . LEU A 1 97 ? 6.896 -15.863 -10.780 1.00 83.75 97 LEU A N 1
ATOM 773 C CA . LEU A 1 97 ? 8.140 -15.441 -11.419 1.00 83.75 97 LEU A CA 1
ATOM 774 C C . LEU A 1 97 ? 9.244 -16.380 -10.931 1.00 83.75 97 LEU A C 1
ATOM 776 O O . LEU A 1 97 ? 9.444 -16.480 -9.728 1.00 83.75 97 LEU A O 1
ATOM 780 N N . ARG A 1 98 ? 9.936 -17.095 -11.823 1.00 91.56 98 ARG A N 1
ATOM 781 C CA . ARG A 1 98 ? 11.068 -17.950 -11.431 1.00 91.56 98 ARG A CA 1
ATOM 782 C C . ARG A 1 98 ? 12.380 -17.205 -11.634 1.00 91.56 98 ARG A C 1
ATOM 784 O O . ARG A 1 98 ? 12.513 -16.427 -12.576 1.00 91.56 98 ARG A O 1
ATOM 791 N N . ALA A 1 99 ? 13.370 -17.504 -10.798 1.00 93.00 99 ALA A N 1
ATOM 792 C CA . ALA A 1 99 ? 14.721 -16.958 -10.921 1.00 93.00 99 ALA A CA 1
ATOM 793 C C . ALA A 1 99 ? 15.318 -17.173 -12.322 1.00 93.00 99 ALA A C 1
ATOM 795 O O . ALA A 1 99 ? 15.868 -16.248 -12.916 1.00 93.00 99 ALA A O 1
ATOM 796 N N . GLN A 1 100 ? 15.104 -18.366 -12.884 1.00 93.62 100 GLN A N 1
ATOM 797 C CA . GLN A 1 100 ? 15.516 -18.705 -14.244 1.00 93.62 100 GLN A CA 1
ATOM 798 C C . GLN A 1 100 ? 14.862 -17.796 -15.297 1.00 93.62 100 GLN A C 1
ATOM 800 O O . GLN A 1 100 ? 15.552 -17.279 -16.172 1.00 93.62 100 GLN A O 1
ATOM 805 N N . ASP A 1 101 ? 13.554 -17.529 -15.179 1.00 92.44 101 ASP A N 1
ATOM 806 C CA . ASP A 1 101 ? 12.843 -16.648 -16.113 1.00 92.44 101 ASP A CA 1
ATOM 807 C C . ASP A 1 101 ? 13.392 -15.210 -16.036 1.00 92.44 101 ASP A C 1
ATOM 809 O O . ASP A 1 101 ? 13.462 -14.520 -17.056 1.00 92.44 101 ASP A O 1
ATOM 813 N N . CYS A 1 102 ? 13.794 -14.748 -14.844 1.00 93.38 102 CYS A N 1
ATOM 814 C CA . CYS A 1 102 ? 14.439 -13.445 -14.663 1.00 93.38 102 CYS A CA 1
ATOM 815 C C . CYS A 1 102 ? 15.804 -13.384 -15.348 1.00 93.38 102 CYS A C 1
ATOM 817 O O . CYS A 1 102 ? 16.069 -12.448 -16.107 1.00 93.38 102 CYS A O 1
ATOM 819 N N . LEU A 1 103 ? 16.647 -14.390 -15.105 1.00 93.19 103 LEU A N 1
ATOM 820 C CA . LEU A 1 103 ? 17.984 -14.482 -15.683 1.00 93.19 103 LEU A CA 1
ATOM 821 C C . LEU A 1 103 ? 17.916 -14.483 -17.215 1.00 93.19 103 LEU A C 1
ATOM 823 O O . LEU A 1 103 ? 18.547 -13.648 -17.864 1.00 93.19 103 LEU A O 1
ATOM 827 N N . GLU A 1 104 ? 17.086 -15.350 -17.794 1.00 91.88 104 GLU A N 1
ATOM 828 C CA . GLU A 1 104 ? 16.886 -15.438 -19.244 1.00 91.88 104 GLU A CA 1
ATOM 829 C C . GLU A 1 104 ? 16.370 -14.125 -19.837 1.00 91.88 104 GLU A C 1
ATOM 831 O O . GLU A 1 104 ? 16.857 -13.678 -20.875 1.00 91.88 104 GLU A O 1
ATOM 836 N N . THR A 1 105 ? 15.425 -13.465 -19.160 1.00 93.38 105 THR A N 1
ATOM 837 C CA . THR A 1 105 ? 14.855 -12.189 -19.619 1.00 93.38 105 THR A CA 1
ATOM 838 C C . THR A 1 105 ? 15.901 -11.079 -19.643 1.00 93.38 105 THR A C 1
ATOM 840 O O . THR A 1 105 ? 15.969 -10.319 -20.610 1.00 93.38 105 THR A O 1
ATOM 843 N N . VAL A 1 106 ? 16.734 -10.977 -18.604 1.00 93.38 106 VAL A N 1
ATOM 844 C CA . VAL A 1 106 ? 17.798 -9.964 -18.543 1.00 93.38 106 VAL A CA 1
ATOM 845 C C . VAL A 1 106 ? 18.879 -10.248 -19.584 1.00 93.38 106 VAL A C 1
ATOM 847 O O . VAL A 1 106 ? 19.288 -9.325 -20.287 1.00 93.38 106 VAL A O 1
ATOM 850 N N . LEU A 1 107 ? 19.287 -11.505 -19.764 1.00 90.75 107 LEU A N 1
ATOM 851 C CA . LEU A 1 107 ? 20.253 -11.874 -20.803 1.00 90.75 107 LEU A CA 1
ATOM 852 C C . LEU A 1 107 ? 19.711 -11.584 -22.209 1.00 90.75 107 LEU A C 1
ATOM 854 O O . LEU A 1 107 ? 20.400 -10.963 -23.019 1.00 90.75 107 LEU A O 1
ATOM 858 N N . ALA A 1 108 ? 18.459 -11.952 -22.493 1.00 89.88 108 ALA A N 1
ATOM 859 C CA . ALA A 1 108 ? 17.805 -11.639 -23.762 1.00 89.88 108 ALA A CA 1
ATOM 860 C C . ALA A 1 108 ? 17.739 -10.123 -24.000 1.00 89.88 108 ALA A C 1
ATOM 862 O O . ALA A 1 108 ? 18.048 -9.646 -25.095 1.00 89.88 108 ALA A O 1
ATOM 863 N N . TYR A 1 109 ? 17.403 -9.353 -22.962 1.00 91.69 109 TYR A N 1
ATOM 864 C CA . TYR A 1 109 ? 17.417 -7.896 -23.012 1.00 91.69 109 TYR A CA 1
ATOM 865 C C . TYR A 1 109 ? 18.801 -7.345 -23.376 1.00 91.69 109 TYR A C 1
ATOM 867 O O . TYR A 1 109 ? 18.900 -6.512 -24.278 1.00 91.69 109 TYR A O 1
ATOM 875 N N . MET A 1 110 ? 19.865 -7.822 -22.726 1.00 89.19 110 MET A N 1
ATOM 876 C CA . MET A 1 110 ? 21.237 -7.387 -23.009 1.00 89.19 110 MET A CA 1
ATOM 877 C C . MET A 1 110 ? 21.637 -7.691 -24.455 1.00 89.19 110 MET A C 1
ATOM 879 O O . MET A 1 110 ? 22.156 -6.818 -25.149 1.00 89.19 110 MET A O 1
ATOM 883 N N . VAL A 1 111 ? 21.328 -8.895 -24.944 1.00 86.75 111 VAL A N 1
ATOM 884 C CA . VAL A 1 111 ? 21.609 -9.299 -26.330 1.00 86.75 111 VAL A CA 1
ATOM 885 C C . VAL A 1 111 ? 20.920 -8.363 -27.328 1.00 86.75 111 VAL A C 1
ATOM 887 O O . VAL A 1 111 ? 21.543 -7.938 -28.304 1.00 86.75 111 VAL A O 1
ATOM 890 N N . VAL A 1 112 ? 19.656 -8.008 -27.086 1.00 85.69 112 VAL A N 1
ATOM 891 C CA . VAL A 1 112 ? 18.891 -7.091 -27.948 1.00 85.69 112 VAL A CA 1
ATOM 892 C C . VAL A 1 112 ? 19.420 -5.656 -27.854 1.00 85.69 112 VAL A C 1
ATOM 894 O O . VAL A 1 112 ? 19.543 -4.982 -28.881 1.00 85.69 112 VAL A O 1
ATOM 897 N N . ALA A 1 113 ? 19.759 -5.194 -26.648 1.00 83.88 113 ALA A N 1
ATOM 898 C CA . ALA A 1 113 ? 20.267 -3.847 -26.404 1.00 83.88 113 ALA A CA 1
ATOM 899 C C . ALA A 1 113 ? 21.623 -3.605 -27.090 1.00 83.88 113 ALA A C 1
ATOM 901 O O . ALA A 1 113 ? 21.809 -2.549 -27.696 1.00 83.88 113 ALA A O 1
ATOM 902 N N . VAL A 1 114 ? 22.529 -4.590 -27.058 1.00 78.94 114 VAL A N 1
ATOM 903 C CA . VAL A 1 114 ? 23.857 -4.515 -27.695 1.00 78.94 114 VAL A CA 1
ATOM 904 C C . VAL A 1 114 ? 23.763 -4.611 -29.220 1.00 78.94 114 VAL A C 1
ATOM 906 O O . VAL A 1 114 ? 24.358 -3.807 -29.932 1.00 78.94 114 VAL A O 1
ATOM 909 N N . LYS A 1 115 ? 22.992 -5.565 -29.760 1.00 69.50 115 LYS A N 1
ATOM 910 C CA . LYS A 1 115 ? 22.996 -5.863 -31.209 1.00 69.50 115 LYS A CA 1
ATOM 911 C C . LYS A 1 115 ? 22.319 -4.807 -32.088 1.00 69.50 115 LYS A C 1
ATOM 913 O O . LYS A 1 115 ? 22.557 -4.776 -33.296 1.00 69.50 115 LYS A O 1
ATOM 918 N N . HIS A 1 116 ? 21.438 -3.973 -31.536 1.00 62.94 116 HIS A N 1
ATOM 919 C CA . HIS A 1 116 ? 20.526 -3.147 -32.336 1.00 62.94 116 HIS A CA 1
ATOM 920 C C . HIS A 1 116 ? 20.479 -1.674 -31.894 1.00 62.94 116 HIS A C 1
ATOM 922 O O . HIS A 1 116 ? 19.402 -1.079 -31.875 1.00 62.94 116 HIS A O 1
ATOM 928 N N . GLU A 1 117 ? 21.629 -1.063 -31.587 1.00 64.44 117 GLU A N 1
ATOM 929 C CA . GLU A 1 117 ? 21.782 0.247 -30.916 1.00 64.44 117 GLU A CA 1
ATOM 930 C C . GLU A 1 117 ? 20.779 1.363 -31.294 1.00 64.44 117 GLU A C 1
ATOM 932 O O . GLU A 1 117 ? 20.360 2.128 -30.424 1.00 64.44 117 GLU A O 1
ATOM 937 N N . SER A 1 118 ? 20.349 1.475 -32.557 1.00 68.12 118 SER A N 1
ATOM 938 C CA . SER A 1 118 ? 19.397 2.507 -33.007 1.00 68.12 118 SER A CA 1
ATOM 939 C C . SER A 1 118 ? 17.931 2.057 -33.119 1.00 68.12 118 SER A C 1
ATOM 941 O O . SER A 1 118 ? 17.040 2.905 -33.093 1.00 68.12 118 SER A O 1
ATOM 943 N N . THR A 1 119 ? 17.650 0.754 -33.235 1.00 7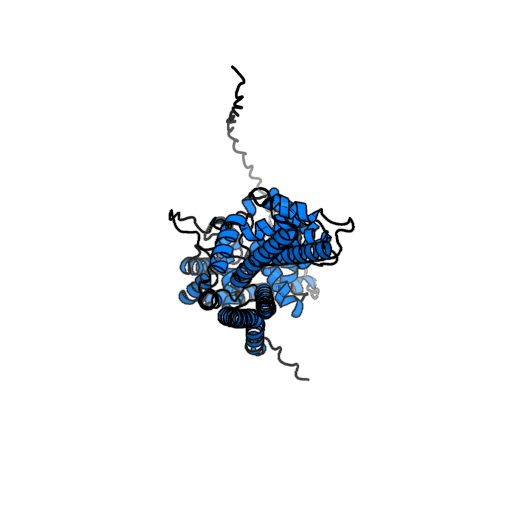7.19 119 THR A N 1
ATOM 944 C CA . THR A 1 119 ? 16.299 0.219 -33.534 1.00 77.19 119 THR A CA 1
ATOM 945 C C . THR A 1 119 ? 15.785 -0.799 -32.519 1.00 77.19 119 THR A C 1
ATOM 947 O O . THR A 1 119 ? 14.622 -1.207 -32.597 1.00 77.19 119 THR A O 1
ATOM 950 N N . TRP A 1 120 ? 16.602 -1.170 -31.535 1.00 78.06 120 TRP A N 1
ATOM 951 C CA . TRP A 1 120 ? 16.310 -2.236 -30.579 1.00 78.06 120 TRP A CA 1
ATOM 952 C C . TRP A 1 120 ? 14.991 -2.031 -29.835 1.00 78.06 120 TRP A C 1
ATOM 954 O O . TRP A 1 120 ? 14.244 -2.985 -29.670 1.00 78.06 120 TRP A O 1
ATOM 964 N N . LYS A 1 121 ? 14.629 -0.789 -29.480 1.00 80.56 121 LYS A N 1
ATOM 965 C CA . LYS A 1 121 ? 13.340 -0.484 -28.831 1.00 80.56 121 LYS A CA 1
ATOM 966 C C . LYS A 1 121 ? 12.143 -0.917 -29.676 1.00 80.56 121 LYS A C 1
ATOM 968 O O . LYS A 1 121 ? 11.175 -1.449 -29.151 1.00 80.56 121 LYS A O 1
ATOM 973 N N . THR A 1 122 ? 12.212 -0.686 -30.988 1.00 79.25 122 THR A N 1
ATOM 974 C CA . THR A 1 122 ? 11.131 -1.058 -31.914 1.00 79.25 122 THR A CA 1
ATOM 975 C C . THR A 1 122 ? 11.087 -2.568 -32.110 1.00 79.25 122 THR A C 1
ATOM 977 O O . THR A 1 122 ? 10.001 -3.132 -32.175 1.00 79.25 122 THR A O 1
ATOM 980 N N . ARG A 1 123 ? 12.250 -3.228 -32.171 1.00 78.69 123 ARG A N 1
ATOM 981 C CA . ARG A 1 123 ? 12.333 -4.691 -32.291 1.00 78.69 123 ARG A CA 1
ATOM 982 C C . ARG A 1 123 ? 11.849 -5.404 -31.038 1.00 78.69 123 ARG A C 1
ATOM 984 O O . ARG A 1 123 ? 11.032 -6.304 -31.146 1.00 78.69 123 ARG A O 1
ATOM 991 N N . MET A 1 124 ? 12.251 -4.935 -29.860 1.00 81.75 124 MET A N 1
ATOM 992 C CA . MET A 1 124 ? 11.814 -5.484 -28.575 1.00 81.75 124 MET A CA 1
ATOM 993 C C . MET A 1 124 ? 10.284 -5.484 -28.441 1.00 81.75 124 MET A C 1
ATOM 995 O O . MET 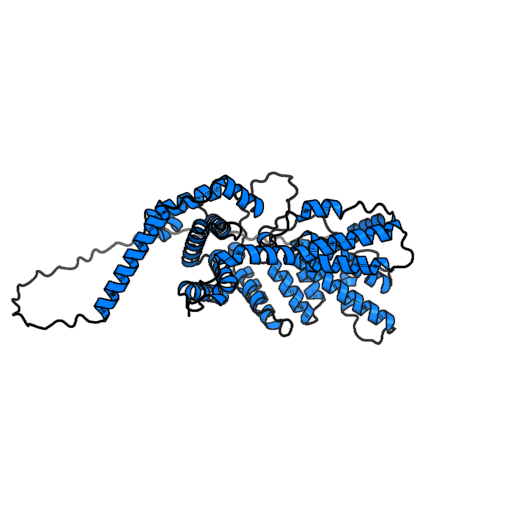A 1 124 ? 9.724 -6.426 -27.902 1.00 81.75 124 MET A O 1
ATOM 999 N N . MET A 1 125 ? 9.612 -4.460 -28.977 1.00 79.62 125 MET A N 1
ATOM 1000 C CA . MET A 1 125 ? 8.146 -4.362 -28.985 1.00 79.62 125 MET A CA 1
ATOM 1001 C C . MET A 1 125 ? 7.454 -5.208 -30.064 1.00 79.62 125 MET A C 1
ATOM 1003 O O . MET A 1 125 ? 6.239 -5.352 -30.009 1.00 79.62 125 MET A O 1
ATOM 1007 N N . ARG A 1 126 ? 8.178 -5.670 -31.090 1.00 81.50 126 ARG A N 1
ATOM 1008 C CA . ARG A 1 126 ? 7.610 -6.387 -32.248 1.00 81.50 126 ARG A CA 1
ATOM 1009 C C . ARG A 1 126 ? 7.871 -7.883 -32.221 1.00 81.50 126 ARG A C 1
ATOM 1011 O O . ARG A 1 126 ? 7.076 -8.638 -32.756 1.00 81.50 126 ARG A O 1
ATOM 1018 N N . GLU A 1 127 ? 9.024 -8.275 -31.703 1.00 77.50 127 GLU A N 1
ATOM 1019 C CA . GLU A 1 127 ? 9.546 -9.637 -31.815 1.00 77.50 127 GLU A CA 1
ATOM 1020 C C . GLU A 1 127 ? 9.224 -10.479 -30.567 1.00 77.50 127 GLU A C 1
ATOM 1022 O O . GLU A 1 127 ? 9.701 -11.602 -30.468 1.00 77.50 127 GLU A O 1
ATOM 1027 N N . ASP A 1 128 ? 8.421 -9.945 -29.632 1.00 78.94 128 ASP A N 1
ATOM 1028 C CA . ASP A 1 128 ? 7.893 -10.629 -28.438 1.00 78.94 128 ASP A CA 1
ATOM 1029 C C . ASP A 1 128 ? 8.929 -11.486 -27.683 1.00 78.94 128 ASP A C 1
ATOM 1031 O O . ASP A 1 128 ? 8.606 -12.529 -27.118 1.00 78.94 128 ASP A O 1
ATOM 1035 N N . TYR A 1 129 ? 10.186 -11.022 -27.633 1.00 80.75 129 TYR A N 1
ATOM 1036 C CA . TYR A 1 129 ? 11.297 -11.732 -26.985 1.00 80.75 129 TYR A CA 1
ATOM 1037 C C . TYR A 1 129 ? 10.987 -12.134 -25.540 1.00 80.75 129 TYR A C 1
ATOM 1039 O O . TYR A 1 129 ? 11.415 -13.185 -25.070 1.00 80.75 129 TYR A O 1
ATOM 1047 N N . PHE A 1 130 ? 10.275 -11.266 -24.824 1.00 84.50 130 PHE A N 1
ATOM 1048 C CA . PHE A 1 130 ? 9.824 -11.485 -23.459 1.00 84.50 130 PHE A CA 1
ATOM 1049 C C . PHE A 1 130 ? 8.655 -10.542 -23.136 1.00 84.50 130 PHE A C 1
ATOM 1051 O O . PHE A 1 130 ? 8.551 -9.455 -23.714 1.00 84.50 130 PHE A O 1
ATOM 1058 N N . PRO A 1 131 ? 7.796 -10.891 -22.161 1.00 88.88 131 PRO A N 1
ATOM 1059 C CA . PRO A 1 131 ? 6.760 -9.984 -21.682 1.00 88.88 131 PRO A CA 1
ATOM 1060 C C . PRO A 1 131 ? 7.360 -8.719 -21.049 1.00 88.88 131 PRO A C 1
ATOM 1062 O O . PRO A 1 131 ? 8.233 -8.795 -20.181 1.00 88.88 131 PRO A O 1
ATOM 1065 N N . ILE A 1 132 ? 6.845 -7.541 -21.416 1.00 90.19 132 ILE A N 1
ATOM 1066 C CA . ILE A 1 132 ? 7.273 -6.244 -20.850 1.00 90.19 132 ILE A CA 1
ATOM 1067 C C . ILE A 1 132 ? 7.087 -6.211 -19.326 1.00 90.19 132 ILE A C 1
ATOM 1069 O O . ILE A 1 132 ? 7.919 -5.660 -18.603 1.00 90.19 132 ILE A O 1
ATOM 1073 N N . SER A 1 133 ? 6.011 -6.830 -18.834 1.00 88.31 133 SER A N 1
ATOM 1074 C CA . SER A 1 133 ? 5.723 -6.977 -17.406 1.00 88.31 133 SER A CA 1
ATOM 1075 C C . SER A 1 133 ? 6.837 -7.734 -16.680 1.00 88.31 133 SER A C 1
ATOM 1077 O O . SER A 1 133 ? 7.306 -7.277 -15.638 1.00 88.31 133 SER A O 1
ATOM 1079 N N . ARG A 1 134 ? 7.341 -8.825 -17.265 1.00 90.69 134 ARG A N 1
ATOM 1080 C CA . ARG A 1 134 ? 8.463 -9.600 -16.717 1.00 90.69 134 ARG A CA 1
ATOM 1081 C C . ARG A 1 134 ? 9.755 -8.788 -16.683 1.00 90.69 134 ARG A C 1
ATOM 1083 O O . ARG A 1 134 ? 10.422 -8.765 -15.651 1.00 90.69 134 ARG A O 1
ATOM 1090 N N . LEU A 1 135 ? 10.082 -8.081 -17.768 1.00 93.50 135 LEU A N 1
ATOM 1091 C CA . LEU A 1 135 ? 11.277 -7.232 -17.812 1.00 93.50 135 LEU A CA 1
ATOM 1092 C C . LEU A 1 135 ? 11.216 -6.116 -16.755 1.00 93.50 135 LEU A C 1
ATOM 1094 O O . LEU A 1 135 ? 12.218 -5.824 -16.105 1.00 93.50 135 LEU A O 1
ATOM 1098 N N . TYR A 1 136 ? 10.038 -5.522 -16.542 1.00 92.75 136 TYR A N 1
ATOM 1099 C CA . TYR A 1 136 ? 9.823 -4.559 -15.461 1.00 92.75 136 TYR A CA 1
ATOM 1100 C C . TYR A 1 136 ? 10.115 -5.156 -14.085 1.00 92.75 136 TYR A C 1
ATOM 1102 O O . TYR A 1 136 ? 10.820 -4.522 -13.301 1.00 92.75 136 TYR A O 1
ATOM 1110 N N . TYR A 1 137 ? 9.613 -6.359 -13.797 1.00 90.88 137 TYR A N 1
ATOM 1111 C CA . TYR A 1 137 ? 9.892 -7.011 -12.520 1.00 90.88 137 TYR A CA 1
ATOM 1112 C C . TYR A 1 137 ? 11.379 -7.301 -12.351 1.00 90.88 137 TYR A C 1
ATOM 1114 O O . TYR A 1 137 ? 11.929 -6.944 -11.318 1.00 90.88 137 TYR A O 1
ATOM 1122 N N . CYS A 1 138 ? 12.066 -7.810 -13.376 1.00 93.19 138 CYS A N 1
ATOM 1123 C CA . CYS A 1 138 ? 13.521 -7.989 -13.327 1.00 93.19 138 CYS A CA 1
ATOM 1124 C C . CYS A 1 138 ? 14.239 -6.675 -12.987 1.00 93.19 138 CYS A C 1
ATOM 1126 O O . CYS A 1 138 ? 15.097 -6.636 -12.112 1.00 93.19 138 CYS A O 1
ATOM 1128 N N . ALA A 1 139 ? 13.849 -5.576 -13.635 1.00 94.06 139 ALA A N 1
ATOM 1129 C CA . ALA A 1 139 ? 14.422 -4.262 -13.375 1.00 94.06 139 ALA A CA 1
ATOM 1130 C C . ALA A 1 139 ? 14.157 -3.773 -11.947 1.00 94.06 139 ALA A C 1
ATOM 1132 O O . ALA A 1 139 ? 15.046 -3.210 -11.315 1.00 94.06 139 ALA A O 1
ATOM 1133 N N . PHE A 1 140 ? 12.944 -4.003 -11.442 1.00 91.00 140 PHE A N 1
ATOM 1134 C CA . PHE A 1 140 ? 12.551 -3.681 -10.076 1.00 91.00 140 PHE A CA 1
ATOM 1135 C C . PHE A 1 140 ? 13.376 -4.469 -9.045 1.00 91.00 140 PHE A C 1
ATOM 1137 O O . PHE A 1 140 ? 13.872 -3.883 -8.086 1.00 91.00 140 PHE A O 1
ATOM 1144 N N . LEU A 1 141 ? 13.579 -5.769 -9.279 1.00 90.31 141 LEU A N 1
ATOM 1145 C CA . LEU A 1 141 ? 14.422 -6.636 -8.452 1.00 90.31 141 LEU A CA 1
ATOM 1146 C C . LEU A 1 141 ? 15.887 -6.160 -8.442 1.00 90.31 141 LEU A C 1
ATOM 1148 O O . LEU A 1 141 ? 16.523 -6.122 -7.393 1.00 90.31 141 LEU A O 1
ATOM 1152 N N . LEU A 1 142 ? 16.412 -5.736 -9.594 1.00 91.12 142 LEU A N 1
ATOM 1153 C CA . LEU A 1 142 ? 17.794 -5.261 -9.739 1.00 91.12 142 LEU A CA 1
ATOM 1154 C C . LEU A 1 142 ? 18.075 -3.921 -9.048 1.00 91.12 142 LEU A C 1
ATOM 1156 O O . LEU A 1 142 ? 19.212 -3.668 -8.655 1.00 91.12 142 LEU A O 1
ATOM 1160 N N . VAL A 1 143 ? 17.069 -3.052 -8.909 1.00 89.56 143 VAL A N 1
ATOM 1161 C CA . VAL A 1 143 ? 17.203 -1.789 -8.156 1.00 89.56 143 VAL A CA 1
ATOM 1162 C C . VAL A 1 143 ? 16.866 -1.944 -6.673 1.00 89.56 143 VAL A C 1
ATOM 1164 O O . VAL A 1 143 ? 16.831 -0.943 -5.953 1.00 89.56 143 VAL A O 1
ATOM 1167 N N . HIS A 1 144 ? 16.587 -3.167 -6.212 1.00 83.25 144 HIS A N 1
ATOM 1168 C CA . HIS A 1 144 ? 16.216 -3.415 -4.828 1.00 83.25 144 HIS A CA 1
ATOM 1169 C C . HIS A 1 144 ? 17.390 -3.096 -3.881 1.00 83.25 144 HIS A C 1
ATOM 1171 O O . HIS A 1 144 ? 18.507 -3.549 -4.139 1.00 83.25 144 HIS A O 1
ATOM 1177 N N . PRO A 1 145 ? 17.162 -2.389 -2.755 1.00 74.81 145 PRO A N 1
ATOM 1178 C CA . PRO A 1 145 ? 18.225 -1.992 -1.824 1.00 74.81 145 PRO A CA 1
ATOM 1179 C C . PRO A 1 145 ? 19.061 -3.138 -1.239 1.00 74.81 145 PRO A C 1
ATOM 1181 O O . PRO A 1 145 ? 20.153 -2.892 -0.749 1.00 74.81 145 PRO A O 1
ATOM 1184 N N . HIS A 1 146 ? 18.567 -4.381 -1.286 1.00 70.44 146 HIS A N 1
ATOM 1185 C CA . HIS A 1 146 ? 19.315 -5.553 -0.811 1.00 70.44 146 HIS A CA 1
ATOM 1186 C C . HIS A 1 146 ? 20.583 -5.836 -1.615 1.00 70.44 146 HIS A C 1
ATOM 1188 O O . HIS A 1 146 ? 21.492 -6.467 -1.082 1.00 70.44 146 HIS A O 1
ATOM 1194 N N . PHE A 1 147 ? 20.671 -5.373 -2.865 1.00 70.31 147 PHE A N 1
ATOM 1195 C CA . PHE A 1 147 ? 21.933 -5.418 -3.586 1.00 70.31 147 PHE A CA 1
ATOM 1196 C C . PHE A 1 147 ? 22.645 -4.089 -3.510 1.00 70.31 147 PHE A C 1
ATOM 1198 O O . PHE A 1 147 ? 22.357 -3.148 -4.248 1.00 70.31 147 PHE A O 1
ATOM 1205 N N . GLU A 1 148 ? 23.699 -4.081 -2.713 1.00 72.50 148 GLU A N 1
ATOM 1206 C CA . GLU A 1 148 ? 24.731 -3.052 -2.752 1.00 72.50 148 GLU A CA 1
ATOM 1207 C C . GLU A 1 148 ? 25.727 -3.312 -3.895 1.00 72.50 148 GLU A C 1
ATOM 1209 O O . GLU A 1 148 ? 26.918 -3.047 -3.773 1.00 72.50 148 GLU A O 1
ATOM 1214 N N . VAL A 1 149 ? 25.253 -3.853 -5.025 1.00 83.75 149 VAL A N 1
ATOM 1215 C CA . VAL A 1 149 ? 26.064 -4.077 -6.224 1.00 83.75 149 VAL A CA 1
ATOM 1216 C C . VAL A 1 149 ? 25.727 -2.975 -7.229 1.00 83.75 149 VAL A C 1
ATOM 1218 O O . VAL A 1 149 ? 24.682 -3.046 -7.886 1.00 83.75 149 VAL A O 1
ATOM 1221 N N . PRO A 1 150 ? 26.592 -1.954 -7.404 1.00 84.31 150 PRO A N 1
ATOM 1222 C CA . PRO A 1 150 ? 26.300 -0.812 -8.269 1.00 84.31 150 PRO A CA 1
ATOM 1223 C C . PRO A 1 150 ? 25.945 -1.215 -9.701 1.00 84.31 150 PRO A C 1
ATOM 1225 O O . PRO A 1 150 ? 25.084 -0.592 -10.321 1.00 84.31 150 PRO A O 1
ATOM 1228 N N . ALA A 1 151 ? 26.564 -2.284 -10.210 1.00 86.25 151 ALA A N 1
ATOM 1229 C CA . ALA A 1 151 ? 26.278 -2.806 -11.538 1.00 86.25 151 ALA A CA 1
ATOM 1230 C C . ALA A 1 151 ? 24.809 -3.241 -11.675 1.00 86.25 151 ALA A C 1
ATOM 1232 O O . ALA A 1 151 ? 24.176 -2.907 -12.674 1.00 86.25 151 ALA A O 1
ATOM 1233 N N . PHE A 1 152 ? 24.236 -3.935 -10.685 1.00 90.06 152 PHE A N 1
ATOM 1234 C CA . PHE A 1 152 ? 22.845 -4.406 -10.744 1.00 90.06 152 PHE A CA 1
ATOM 1235 C C . PHE A 1 152 ? 21.880 -3.232 -10.761 1.00 90.06 152 PHE A C 1
ATOM 1237 O O . PHE A 1 152 ? 21.027 -3.144 -11.645 1.00 90.06 152 PHE A O 1
ATOM 1244 N N . TRP A 1 153 ? 22.101 -2.273 -9.864 1.00 89.31 153 TRP A N 1
ATOM 1245 C CA . TRP A 1 153 ? 21.309 -1.055 -9.808 1.00 89.31 153 TRP A CA 1
ATOM 1246 C C . TRP A 1 153 ? 21.358 -0.279 -11.130 1.00 89.31 153 TRP A C 1
ATOM 1248 O O . TRP A 1 153 ? 20.319 0.146 -11.637 1.00 89.31 153 TRP A O 1
ATOM 1258 N N . GLN A 1 154 ? 22.545 -0.128 -11.729 1.00 88.81 154 GLN A N 1
ATOM 1259 C CA . GLN A 1 154 ? 22.708 0.549 -13.019 1.00 88.81 154 GLN A CA 1
ATOM 1260 C C . GLN A 1 154 ? 21.900 -0.144 -14.126 1.00 88.81 154 GLN A C 1
ATOM 1262 O O . GLN A 1 154 ? 21.193 0.537 -14.874 1.00 88.81 154 GLN A O 1
ATOM 1267 N N . MET A 1 155 ? 21.932 -1.479 -14.186 1.00 92.31 155 MET A N 1
ATOM 1268 C CA . MET A 1 155 ? 21.176 -2.260 -15.168 1.00 92.31 155 MET A CA 1
ATOM 1269 C C . MET A 1 155 ? 19.671 -2.099 -14.952 1.00 92.31 155 MET A C 1
ATOM 1271 O O . MET A 1 155 ? 18.935 -1.788 -15.892 1.00 92.31 155 MET A O 1
ATOM 1275 N N . GLY A 1 156 ? 19.211 -2.243 -13.708 1.00 93.31 156 GLY A N 1
ATOM 1276 C CA . GLY A 1 156 ? 17.806 -2.072 -13.354 1.00 93.31 156 GLY A CA 1
ATOM 1277 C C . GLY A 1 156 ? 17.293 -0.672 -13.700 1.00 93.31 156 GLY A C 1
ATOM 1278 O O . GLY A 1 156 ? 16.259 -0.531 -14.354 1.00 93.31 156 GLY A O 1
ATOM 1279 N N . MET A 1 157 ? 18.052 0.377 -13.374 1.00 91.81 157 MET A N 1
ATOM 1280 C CA . MET A 1 157 ? 17.702 1.754 -13.734 1.00 91.81 157 MET A CA 1
ATOM 1281 C C . MET A 1 157 ? 17.710 1.995 -15.241 1.00 91.81 157 MET A C 1
ATOM 1283 O O . MET A 1 157 ? 16.846 2.718 -15.744 1.00 91.81 157 MET A O 1
ATOM 1287 N N . HIS A 1 158 ? 18.645 1.388 -15.973 1.00 92.06 158 HIS A N 1
ATOM 1288 C CA . HIS A 1 158 ? 18.678 1.468 -17.429 1.00 92.06 158 HIS A CA 1
ATOM 1289 C C . HIS A 1 158 ? 17.422 0.832 -18.047 1.00 92.06 158 HIS A C 1
ATOM 1291 O O . HIS A 1 158 ? 16.760 1.462 -18.880 1.00 92.06 158 HIS A O 1
ATOM 1297 N N . ILE A 1 159 ? 17.036 -0.364 -17.589 1.00 94.50 159 ILE A N 1
ATOM 1298 C CA . ILE A 1 159 ? 15.808 -1.039 -18.027 1.00 94.50 159 ILE A CA 1
ATOM 1299 C C . ILE A 1 159 ? 14.572 -0.194 -17.682 1.00 94.50 159 ILE A C 1
ATOM 1301 O O . ILE A 1 159 ? 13.752 0.073 -18.562 1.00 94.50 159 ILE A O 1
ATOM 1305 N N . LEU A 1 160 ? 14.441 0.288 -16.440 1.00 94.50 160 LEU A N 1
ATOM 1306 C CA . LEU A 1 160 ? 13.313 1.131 -16.018 1.00 94.50 160 LEU A CA 1
ATOM 1307 C C . LEU A 1 160 ? 13.211 2.418 -16.846 1.00 94.50 160 LEU A C 1
ATOM 1309 O O . LEU A 1 160 ? 12.111 2.821 -17.243 1.00 94.50 160 LEU A O 1
ATOM 1313 N N . HIS A 1 161 ? 14.346 3.054 -17.141 1.00 93.56 161 HIS A N 1
ATOM 1314 C CA . HIS A 1 161 ? 14.378 4.243 -17.984 1.00 93.56 161 HIS A CA 1
ATOM 1315 C C . HIS A 1 161 ? 13.890 3.928 -19.392 1.00 93.56 161 HIS A C 1
ATOM 1317 O O . HIS A 1 161 ? 13.022 4.633 -19.912 1.00 93.56 161 HIS A O 1
ATOM 1323 N N . MET A 1 162 ? 14.374 2.840 -19.991 1.00 93.25 162 MET A N 1
ATOM 1324 C CA . MET A 1 162 ? 13.894 2.418 -21.299 1.00 93.25 162 MET A CA 1
ATOM 1325 C C . MET A 1 162 ? 12.389 2.134 -21.289 1.00 93.25 162 MET A C 1
ATOM 1327 O O . MET A 1 162 ? 11.681 2.673 -22.143 1.00 93.25 162 MET A O 1
ATOM 1331 N N . LEU A 1 163 ? 11.886 1.365 -20.323 1.00 93.88 163 LEU A N 1
ATOM 1332 C CA . LEU A 1 163 ? 10.459 1.059 -20.208 1.00 93.88 163 LEU A CA 1
ATOM 1333 C C . LEU A 1 163 ? 9.623 2.338 -20.077 1.00 93.88 163 LEU A C 1
ATOM 1335 O O . LEU A 1 163 ? 8.562 2.468 -20.688 1.00 93.88 163 LEU A O 1
ATOM 1339 N N . SER A 1 164 ? 10.145 3.336 -19.366 1.00 95.19 164 SER A N 1
ATOM 1340 C CA . SER A 1 164 ? 9.525 4.659 -19.282 1.00 95.19 164 SER A CA 1
ATOM 1341 C C . SER A 1 164 ? 9.495 5.375 -20.636 1.00 95.19 164 SER A C 1
ATOM 1343 O O . SER A 1 164 ? 8.494 6.014 -20.962 1.00 95.19 164 SER A O 1
ATOM 1345 N N . THR A 1 165 ? 10.526 5.215 -21.477 1.00 92.94 165 THR A N 1
ATOM 1346 C CA . THR A 1 165 ? 10.509 5.743 -22.857 1.00 92.94 165 THR A CA 1
ATOM 1347 C C . THR A 1 165 ? 9.488 5.074 -23.771 1.00 92.94 165 THR A C 1
ATOM 1349 O O . THR A 1 165 ? 9.041 5.694 -24.734 1.00 92.94 165 THR A O 1
ATOM 1352 N N . LEU A 1 166 ? 9.064 3.855 -23.439 1.00 92.12 166 LEU A N 1
ATOM 1353 C CA . LEU A 1 166 ? 7.959 3.152 -24.096 1.00 92.12 166 LEU A CA 1
ATOM 1354 C C . LEU A 1 166 ? 6.590 3.524 -23.504 1.00 92.12 166 LEU A C 1
ATOM 1356 O O . LEU A 1 166 ? 5.573 2.937 -23.861 1.00 92.12 166 LEU A O 1
ATOM 1360 N N . ASN A 1 167 ? 6.551 4.517 -22.613 1.00 93.25 167 ASN A N 1
ATOM 1361 C CA . ASN A 1 167 ? 5.377 4.926 -21.847 1.00 93.25 167 ASN A CA 1
ATOM 1362 C C . ASN A 1 167 ? 4.772 3.792 -20.999 1.00 93.25 167 ASN A C 1
ATOM 1364 O O . ASN A 1 167 ? 3.563 3.794 -20.761 1.00 93.25 167 ASN A O 1
ATOM 1368 N N . TYR A 1 168 ? 5.589 2.838 -20.533 1.00 93.12 168 TYR A N 1
ATOM 1369 C CA . TYR A 1 168 ? 5.134 1.764 -19.651 1.00 93.12 168 TYR A CA 1
ATOM 1370 C C . TYR A 1 168 ? 4.861 2.317 -18.236 1.00 93.12 168 TYR A C 1
ATOM 1372 O O . TYR A 1 168 ? 5.810 2.676 -17.528 1.00 93.12 168 TYR A O 1
ATOM 1380 N N . PRO A 1 169 ? 3.590 2.420 -17.790 1.00 93.56 169 PRO A N 1
ATOM 1381 C CA . PRO A 1 169 ? 3.247 3.178 -16.582 1.00 93.56 169 PRO A CA 1
ATOM 1382 C C . PRO A 1 169 ? 3.902 2.675 -15.286 1.00 93.56 169 PRO A C 1
ATOM 1384 O O . PRO A 1 169 ? 4.377 3.518 -14.522 1.00 93.56 169 PRO A O 1
ATOM 1387 N N . PRO A 1 170 ? 4.004 1.353 -15.022 1.00 91.00 170 PRO A N 1
ATOM 1388 C CA . PRO A 1 170 ? 4.673 0.860 -13.817 1.00 91.00 170 PRO A CA 1
ATOM 1389 C C . PRO A 1 170 ? 6.129 1.325 -13.698 1.00 91.00 170 PRO A C 1
ATOM 1391 O O . PRO A 1 170 ? 6.563 1.704 -12.610 1.00 91.00 170 PRO A O 1
ATOM 1394 N N . ALA A 1 171 ? 6.869 1.377 -14.811 1.00 93.94 171 ALA A N 1
ATOM 1395 C CA . ALA A 1 171 ? 8.247 1.861 -14.819 1.00 93.94 171 ALA A CA 1
ATOM 1396 C C . ALA A 1 171 ? 8.328 3.368 -14.537 1.00 93.94 171 ALA A C 1
ATOM 1398 O O . ALA A 1 171 ? 9.111 3.773 -13.678 1.00 93.94 171 ALA A O 1
ATOM 1399 N N . ILE A 1 172 ? 7.464 4.177 -15.168 1.00 96.00 172 ILE A N 1
ATOM 1400 C CA . ILE A 1 172 ? 7.389 5.630 -14.922 1.00 96.00 172 ILE A CA 1
ATOM 1401 C C . ILE A 1 172 ? 7.135 5.901 -13.438 1.00 96.00 172 ILE A C 1
ATOM 1403 O O . ILE A 1 172 ? 7.836 6.704 -12.826 1.00 96.00 172 ILE A O 1
ATOM 1407 N N . LEU A 1 173 ? 6.158 5.209 -12.844 1.00 93.12 173 LEU A N 1
ATOM 1408 C CA . LEU A 1 173 ? 5.815 5.378 -11.432 1.00 93.12 173 LEU A CA 1
ATOM 1409 C C . LEU A 1 173 ? 6.937 4.918 -10.506 1.00 93.12 173 LEU A C 1
ATOM 1411 O O . LEU A 1 173 ? 7.246 5.609 -9.541 1.00 93.12 173 LEU A O 1
ATOM 1415 N N . THR A 1 174 ? 7.576 3.791 -10.811 1.00 90.81 174 THR A N 1
ATOM 1416 C CA . THR A 1 174 ? 8.711 3.282 -10.026 1.00 90.81 174 THR A CA 1
ATOM 1417 C C . THR A 1 174 ? 9.866 4.276 -10.033 1.00 90.81 174 THR A C 1
ATOM 1419 O O . THR A 1 174 ? 10.368 4.635 -8.971 1.00 90.81 174 THR A O 1
ATOM 1422 N N . MET A 1 175 ? 10.239 4.791 -11.208 1.00 93.50 175 MET A N 1
ATOM 1423 C CA . MET A 1 175 ? 11.295 5.796 -11.324 1.00 93.50 175 MET A CA 1
ATOM 1424 C C . MET A 1 175 ? 10.920 7.115 -10.653 1.00 93.50 175 MET A C 1
ATOM 1426 O O . MET A 1 175 ? 11.760 7.711 -9.985 1.00 93.50 175 MET A O 1
ATOM 1430 N N . TYR A 1 176 ? 9.675 7.578 -10.806 1.00 92.81 176 TYR A N 1
ATOM 1431 C CA . TYR A 1 176 ? 9.215 8.805 -10.159 1.00 92.81 176 TYR A CA 1
ATOM 1432 C C . TYR A 1 176 ? 9.332 8.686 -8.637 1.00 92.81 176 TYR A C 1
ATOM 1434 O O . TYR A 1 176 ? 9.948 9.539 -8.006 1.00 92.81 176 TYR A O 1
ATOM 1442 N N . ARG A 1 177 ? 8.845 7.580 -8.060 1.00 89.50 177 ARG A N 1
ATOM 1443 C CA . ARG A 1 177 ? 8.971 7.275 -6.626 1.00 89.50 177 ARG A CA 1
ATOM 1444 C C . ARG A 1 177 ? 10.420 7.201 -6.169 1.00 89.50 177 ARG A C 1
ATOM 1446 O O . ARG A 1 177 ? 10.761 7.762 -5.133 1.00 89.50 177 ARG A O 1
ATOM 1453 N N . TYR A 1 178 ? 11.258 6.519 -6.943 1.00 87.75 178 TYR A N 1
ATOM 1454 C CA . TYR A 1 178 ? 12.682 6.408 -6.661 1.00 87.75 178 TYR A CA 1
ATOM 1455 C C . TYR A 1 178 ? 13.332 7.796 -6.578 1.00 87.75 178 TYR A C 1
ATOM 1457 O O . TYR A 1 178 ? 13.996 8.122 -5.594 1.00 87.75 178 TYR A O 1
ATOM 1465 N N . PHE A 1 179 ? 13.095 8.655 -7.573 1.00 87.81 179 PHE A N 1
ATOM 1466 C CA . PHE A 1 179 ? 13.652 10.006 -7.584 1.00 87.81 179 PHE A CA 1
ATOM 1467 C C . PHE A 1 179 ? 13.057 10.916 -6.504 1.00 87.81 179 PHE A C 1
ATOM 1469 O O . PHE A 1 179 ? 13.773 11.727 -5.922 1.00 87.81 179 PHE A O 1
ATOM 1476 N N . GLU A 1 180 ? 11.778 10.763 -6.190 1.00 84.12 180 GLU A N 1
ATOM 1477 C CA . GLU A 1 180 ? 11.122 11.464 -5.087 1.00 84.12 180 GLU A CA 1
ATOM 1478 C C . GLU A 1 180 ? 11.754 11.120 -3.729 1.00 84.12 180 GLU A C 1
ATOM 1480 O O . GLU A 1 180 ? 12.061 12.021 -2.948 1.00 84.12 180 GLU A O 1
ATOM 1485 N N . ALA A 1 181 ? 12.013 9.833 -3.477 1.00 80.75 181 ALA A N 1
ATOM 1486 C CA . ALA A 1 181 ? 12.593 9.356 -2.224 1.00 80.75 181 ALA A CA 1
ATOM 1487 C C . ALA A 1 181 ? 14.094 9.671 -2.094 1.00 80.75 181 ALA A C 1
ATOM 1489 O O . ALA A 1 181 ? 14.553 10.077 -1.027 1.00 80.75 181 ALA A O 1
ATOM 1490 N N . ILE A 1 182 ? 14.863 9.487 -3.172 1.00 72.75 182 ILE A N 1
ATOM 1491 C CA . ILE A 1 182 ? 16.335 9.518 -3.134 1.00 72.75 182 ILE A CA 1
ATOM 1492 C C . ILE A 1 182 ? 16.902 10.798 -3.762 1.00 72.75 182 ILE A C 1
ATOM 1494 O O . ILE A 1 182 ? 17.858 11.377 -3.245 1.00 72.75 182 ILE A O 1
ATOM 1498 N N . ALA A 1 183 ? 16.331 11.279 -4.870 1.00 57.31 183 ALA A N 1
ATOM 1499 C CA . ALA A 1 183 ? 16.947 12.320 -5.697 1.00 57.31 183 ALA A CA 1
ATOM 1500 C C . ALA A 1 183 ? 16.499 13.757 -5.405 1.00 57.31 183 ALA A C 1
ATOM 1502 O O . ALA A 1 183 ? 17.247 14.670 -5.761 1.00 57.31 183 ALA A O 1
ATOM 1503 N N . ARG A 1 184 ? 15.392 13.993 -4.677 1.00 53.12 184 ARG A N 1
ATOM 1504 C CA . ARG A 1 184 ? 15.086 15.334 -4.122 1.00 53.12 184 ARG A CA 1
ATOM 1505 C C . ARG A 1 184 ? 16.247 15.901 -3.291 1.00 53.12 184 ARG A C 1
ATOM 1507 O O . ARG A 1 184 ? 16.362 17.114 -3.166 1.00 53.12 184 ARG A O 1
ATOM 1514 N N . ARG A 1 185 ? 17.130 15.036 -2.773 1.00 56.03 185 ARG A N 1
ATOM 1515 C CA . ARG A 1 185 ? 18.337 15.417 -2.026 1.00 56.03 185 ARG A CA 1
ATOM 1516 C C . ARG A 1 185 ? 19.580 15.671 -2.888 1.00 56.03 185 ARG A C 1
ATOM 1518 O O . ARG A 1 185 ? 20.504 16.291 -2.382 1.00 56.03 185 ARG A O 1
ATOM 1525 N N . ARG A 1 186 ? 19.640 15.194 -4.140 1.00 57.72 186 ARG A N 1
ATOM 1526 C CA . ARG A 1 186 ? 20.886 15.186 -4.937 1.00 57.72 186 ARG A CA 1
ATOM 1527 C C . ARG A 1 186 ? 20.906 16.175 -6.100 1.00 57.72 186 ARG A C 1
ATOM 1529 O O . ARG A 1 186 ? 21.871 16.919 -6.205 1.00 57.72 186 ARG A O 1
ATOM 1536 N N . ASP A 1 187 ? 19.882 16.206 -6.960 1.00 71.56 187 ASP A N 1
ATOM 1537 C CA . ASP A 1 187 ? 19.832 17.187 -8.060 1.00 71.56 187 ASP A CA 1
ATOM 1538 C C . ASP A 1 187 ? 18.438 17.287 -8.728 1.00 71.56 187 ASP A C 1
ATOM 1540 O O . ASP A 1 187 ? 18.124 16.507 -9.637 1.00 71.56 187 ASP A O 1
ATOM 1544 N N . PRO A 1 188 ? 17.599 18.281 -8.372 1.00 74.44 188 PRO A N 1
ATOM 1545 C CA . PRO A 1 188 ? 16.322 18.513 -9.053 1.00 74.44 188 PRO A CA 1
ATOM 1546 C C . PRO A 1 188 ? 16.493 18.935 -10.525 1.00 74.44 188 PRO A C 1
ATOM 1548 O O . PRO A 1 188 ? 15.513 19.003 -11.273 1.00 74.44 188 PRO A O 1
ATOM 1551 N N . LYS A 1 189 ? 17.719 19.236 -10.974 1.00 82.75 189 LYS A N 1
ATOM 1552 C CA . LYS A 1 189 ? 18.025 19.625 -12.354 1.00 82.75 189 LYS A CA 1
ATOM 1553 C C . LYS A 1 189 ? 18.394 18.447 -13.256 1.00 82.75 189 LYS A C 1
ATOM 1555 O O . LYS A 1 189 ? 18.578 18.683 -14.453 1.00 82.75 189 LYS A O 1
ATOM 1560 N N . SER A 1 190 ? 18.425 17.217 -12.737 1.00 86.56 190 SER A N 1
ATOM 1561 C CA . SER A 1 190 ? 18.659 16.013 -13.540 1.00 86.56 190 SER A CA 1
ATOM 1562 C C . SER A 1 190 ? 17.679 15.926 -14.715 1.00 86.56 190 SER A C 1
ATOM 1564 O O . SER A 1 190 ? 16.457 15.947 -14.544 1.00 86.56 190 SER A O 1
ATOM 1566 N N . GLU A 1 191 ? 18.221 15.812 -15.929 1.00 89.88 191 GLU A N 1
ATOM 1567 C CA . GLU A 1 191 ? 17.447 15.683 -17.169 1.00 89.88 191 GLU A CA 1
ATOM 1568 C C . GLU A 1 191 ? 16.520 14.460 -17.124 1.00 89.88 191 GLU A C 1
ATOM 1570 O O . GLU A 1 191 ? 15.342 14.557 -17.467 1.00 89.88 191 GLU A O 1
ATOM 1575 N N . THR A 1 192 ? 17.021 13.335 -16.603 1.00 89.25 192 THR A N 1
ATOM 1576 C CA . THR A 1 192 ? 16.246 12.102 -16.427 1.00 89.25 192 THR A CA 1
ATOM 1577 C C . THR A 1 192 ? 15.084 12.305 -15.462 1.00 89.25 192 THR A C 1
ATOM 1579 O O . THR A 1 192 ? 13.982 11.832 -15.732 1.00 89.25 192 THR A O 1
ATOM 1582 N N . TYR A 1 193 ? 15.296 13.027 -14.359 1.00 90.94 193 TYR A N 1
ATOM 1583 C CA . TYR A 1 193 ? 14.222 13.291 -13.404 1.00 90.94 193 TYR A CA 1
ATOM 1584 C C . TYR A 1 193 ? 13.123 14.152 -14.026 1.00 90.94 193 TYR A C 1
ATOM 1586 O O . TYR A 1 193 ? 11.957 13.766 -13.975 1.00 90.94 193 TYR A O 1
ATOM 1594 N N . ARG A 1 194 ? 13.481 15.263 -14.686 1.00 91.81 194 ARG A N 1
ATOM 1595 C CA . ARG A 1 194 ? 12.500 16.118 -15.378 1.00 91.81 194 ARG A CA 1
ATOM 1596 C C . ARG A 1 194 ? 11.719 15.340 -16.429 1.00 91.81 194 ARG A C 1
ATOM 1598 O O . ARG A 1 194 ? 10.504 15.468 -16.496 1.00 91.81 194 ARG A O 1
ATOM 1605 N N . TYR A 1 195 ? 12.404 14.499 -17.203 1.00 94.31 195 TYR A N 1
ATOM 1606 C CA . TYR A 1 195 ? 11.762 13.624 -18.177 1.00 94.31 195 TYR A CA 1
ATOM 1607 C C . TYR A 1 195 ? 10.716 12.707 -17.523 1.00 94.31 195 TYR A C 1
ATOM 1609 O O . TYR A 1 195 ? 9.566 12.663 -17.962 1.00 94.31 195 TYR A O 1
ATOM 1617 N N . ILE A 1 196 ? 11.087 12.008 -16.446 1.00 95.25 196 ILE A N 1
ATOM 1618 C CA . ILE A 1 196 ? 10.169 11.122 -15.719 1.00 95.25 196 ILE A CA 1
ATOM 1619 C C . ILE A 1 196 ? 9.029 11.907 -15.065 1.00 95.25 196 ILE A C 1
ATOM 1621 O O . ILE A 1 196 ? 7.889 11.452 -15.099 1.00 95.25 196 ILE A O 1
ATOM 1625 N N . GLN A 1 197 ? 9.292 13.103 -14.542 1.00 94.75 197 GLN A N 1
ATOM 1626 C CA . GLN A 1 197 ? 8.266 13.987 -13.996 1.00 94.75 197 GLN A CA 1
ATOM 1627 C C . GLN A 1 197 ? 7.258 14.415 -15.072 1.00 94.75 197 GLN A C 1
ATOM 1629 O O . GLN A 1 197 ? 6.052 14.359 -14.835 1.00 94.75 197 GLN A O 1
ATOM 1634 N N . THR A 1 198 ? 7.721 14.775 -16.275 1.00 96.62 198 THR A N 1
ATOM 1635 C CA . THR A 1 198 ? 6.841 15.057 -17.418 1.00 96.62 198 THR A CA 1
ATOM 1636 C C . THR A 1 198 ? 5.990 13.837 -17.765 1.00 96.62 198 THR A C 1
ATOM 1638 O O . THR A 1 198 ? 4.773 13.962 -17.895 1.00 96.62 198 THR A O 1
ATOM 1641 N N . LYS A 1 199 ? 6.586 12.641 -17.832 1.00 97.50 199 LYS A N 1
ATOM 1642 C CA . LYS A 1 199 ? 5.848 11.392 -18.084 1.00 97.50 199 LYS A CA 1
ATOM 1643 C C . LYS A 1 199 ? 4.831 11.060 -17.001 1.00 97.50 199 LYS A C 1
ATOM 1645 O O . LYS A 1 199 ? 3.723 10.633 -17.314 1.00 97.50 199 LYS A O 1
ATOM 1650 N N . TYR A 1 200 ? 5.159 11.304 -15.742 1.00 96.94 200 TYR A N 1
ATOM 1651 C CA . TYR A 1 200 ? 4.216 11.162 -14.642 1.00 96.94 200 TYR A CA 1
ATOM 1652 C C . TYR A 1 200 ? 3.046 12.150 -14.767 1.00 96.94 200 TYR A C 1
ATOM 1654 O O . TYR A 1 200 ? 1.891 11.750 -14.630 1.00 96.94 200 TYR A O 1
ATOM 1662 N N . GLN A 1 201 ? 3.308 13.408 -15.131 1.00 97.62 201 GLN A N 1
ATOM 1663 C CA . GLN A 1 201 ? 2.249 14.389 -15.377 1.00 97.62 201 GLN A CA 1
ATOM 1664 C C . GLN A 1 201 ? 1.351 13.990 -16.559 1.00 97.62 201 GLN A C 1
ATOM 1666 O O . GLN A 1 201 ? 0.132 14.143 -16.484 1.00 97.62 201 GLN A O 1
ATOM 1671 N N . GLU A 1 202 ? 1.916 13.420 -17.628 1.00 97.62 202 GLU A N 1
ATOM 1672 C CA . GLU A 1 202 ? 1.133 12.848 -18.731 1.00 97.62 202 GLU A CA 1
ATOM 1673 C C . GLU A 1 202 ? 0.198 11.724 -18.246 1.00 97.62 202 GLU A C 1
ATOM 1675 O O . GLU A 1 202 ? -0.945 11.645 -18.703 1.00 97.62 202 GLU A O 1
ATOM 1680 N N . LEU A 1 203 ? 0.649 10.866 -17.319 1.00 97.00 203 LEU A N 1
ATOM 1681 C CA . LEU A 1 203 ? -0.195 9.829 -16.710 1.00 97.00 203 LEU A CA 1
ATOM 1682 C C . LEU A 1 203 ? -1.327 10.440 -15.874 1.00 97.00 203 LEU A C 1
ATOM 1684 O O . LEU A 1 203 ? -2.469 9.996 -15.993 1.00 97.00 203 LEU A O 1
ATOM 1688 N N . LEU A 1 204 ? -1.045 11.485 -15.090 1.00 97.50 204 LEU A N 1
ATOM 1689 C CA . LEU A 1 204 ? -2.065 12.202 -14.315 1.00 97.50 204 LEU A CA 1
ATOM 1690 C C . LEU A 1 204 ? -3.122 12.848 -15.214 1.00 97.50 204 LEU A C 1
ATOM 1692 O O . LEU A 1 204 ? -4.312 12.737 -14.933 1.00 97.50 204 LEU A O 1
ATOM 1696 N N . ASN A 1 205 ? -2.709 13.462 -16.323 1.00 97.06 205 ASN A N 1
ATOM 1697 C CA . ASN A 1 205 ? -3.629 14.073 -17.287 1.00 97.06 205 ASN A CA 1
ATOM 1698 C C . ASN A 1 205 ? -4.533 13.030 -17.969 1.00 97.06 205 ASN A C 1
ATOM 1700 O O . ASN A 1 205 ? -5.647 13.343 -18.381 1.00 97.06 205 ASN A O 1
ATOM 1704 N N . LYS A 1 206 ? -4.067 11.779 -18.069 1.00 96.50 206 LYS A N 1
ATOM 1705 C CA . LYS A 1 206 ? -4.837 10.636 -18.584 1.00 96.50 206 LYS A CA 1
ATOM 1706 C C . LYS A 1 206 ? -5.686 9.947 -17.509 1.00 96.50 206 LYS A C 1
ATOM 1708 O O . LYS A 1 206 ? -6.301 8.924 -17.809 1.00 96.50 206 LYS A O 1
ATOM 1713 N N . ASN A 1 207 ? -5.721 10.481 -16.285 1.00 97.12 207 ASN A N 1
ATOM 1714 C CA . ASN A 1 207 ? -6.318 9.848 -15.111 1.00 97.12 207 ASN A CA 1
ATOM 1715 C C . ASN A 1 207 ? -5.822 8.403 -14.920 1.00 97.12 207 ASN A C 1
ATOM 1717 O O . ASN A 1 207 ? -6.617 7.507 -14.665 1.00 97.12 207 ASN A O 1
ATOM 1721 N N . ASP A 1 208 ? -4.528 8.126 -15.099 1.00 96.25 208 ASP A N 1
ATOM 1722 C CA . ASP A 1 208 ? -4.004 6.785 -14.828 1.00 96.25 208 ASP A CA 1
ATOM 1723 C C . ASP A 1 208 ? -4.235 6.412 -13.351 1.00 96.25 208 ASP A C 1
ATOM 1725 O O . ASP A 1 208 ? -3.856 7.164 -12.451 1.00 96.25 208 ASP A O 1
ATOM 1729 N N . ALA A 1 209 ? -4.871 5.264 -13.091 1.00 95.19 209 ALA A N 1
ATOM 1730 C CA . ALA A 1 209 ? -5.350 4.904 -11.756 1.00 95.19 209 ALA A CA 1
ATOM 1731 C C . ALA A 1 209 ? -4.212 4.816 -10.730 1.00 95.19 209 ALA A C 1
ATOM 1733 O O . ALA A 1 209 ? -4.338 5.311 -9.606 1.00 95.19 209 ALA A O 1
ATOM 1734 N N . ASN A 1 210 ? -3.074 4.244 -11.126 1.00 92.75 210 ASN A N 1
ATOM 1735 C CA . ASN A 1 210 ? -1.914 4.117 -10.251 1.00 92.75 210 ASN A CA 1
ATOM 1736 C C . ASN A 1 210 ? -1.263 5.487 -10.009 1.00 92.75 210 ASN A C 1
ATOM 1738 O O . ASN A 1 210 ? -0.940 5.817 -8.867 1.00 92.75 210 ASN A O 1
ATOM 1742 N N . ALA A 1 211 ? -1.126 6.312 -11.054 1.00 95.56 211 ALA A N 1
ATOM 1743 C CA . ALA A 1 211 ? -0.551 7.651 -10.925 1.00 95.56 211 ALA A CA 1
ATOM 1744 C C . ALA A 1 211 ? -1.399 8.564 -10.034 1.00 95.56 211 ALA A C 1
ATOM 1746 O O . ALA A 1 211 ? -0.873 9.210 -9.130 1.00 95.56 211 ALA A O 1
ATOM 1747 N N . CYS A 1 212 ? -2.716 8.582 -10.235 1.00 97.19 212 CYS A N 1
ATOM 1748 C CA . CYS A 1 212 ? -3.630 9.365 -9.412 1.00 97.19 212 CYS A CA 1
ATOM 1749 C C . CYS A 1 212 ? -3.663 8.872 -7.957 1.00 97.19 212 CYS A C 1
ATOM 1751 O O . CYS A 1 212 ? -3.670 9.694 -7.042 1.00 97.19 212 CYS A O 1
ATOM 1753 N N . THR A 1 213 ? -3.605 7.554 -7.727 1.00 94.19 213 THR A N 1
ATOM 1754 C CA . THR A 1 213 ? -3.490 7.000 -6.366 1.00 94.19 213 THR A CA 1
ATOM 1755 C C . THR A 1 213 ? -2.197 7.464 -5.694 1.00 94.19 213 THR A C 1
ATOM 1757 O O . THR A 1 213 ? -2.231 7.904 -4.547 1.00 94.19 213 THR A O 1
ATOM 1760 N N . TRP A 1 214 ? -1.063 7.438 -6.404 1.00 93.25 214 TRP A N 1
ATOM 1761 C CA . TRP A 1 214 ? 0.204 7.941 -5.867 1.00 93.25 214 TRP A CA 1
ATOM 1762 C C . TRP A 1 214 ? 0.165 9.448 -5.590 1.00 93.25 214 TRP A C 1
ATOM 1764 O O . TRP A 1 214 ? 0.595 9.881 -4.523 1.00 93.25 214 TRP A O 1
ATOM 1774 N N . LYS A 1 215 ? -0.418 10.253 -6.488 1.00 95.56 215 LYS A N 1
ATOM 1775 C CA . LYS A 1 215 ? -0.546 11.702 -6.275 1.00 95.56 215 LYS A CA 1
ATOM 1776 C C . LYS A 1 215 ? -1.375 12.038 -5.038 1.00 95.56 215 LYS A C 1
ATOM 1778 O O . LYS A 1 215 ? -1.043 12.980 -4.328 1.00 95.56 215 LYS A O 1
ATOM 1783 N N . ALA A 1 216 ? -2.414 11.253 -4.755 1.00 94.31 216 ALA A N 1
ATOM 1784 C CA . ALA A 1 216 ? -3.195 11.398 -3.531 1.00 94.31 216 ALA A CA 1
ATOM 1785 C C . ALA A 1 216 ? -2.374 11.104 -2.263 1.00 94.31 216 ALA A C 1
ATOM 1787 O O . ALA A 1 216 ? -2.587 11.747 -1.241 1.00 94.31 216 ALA A O 1
ATOM 1788 N N . VAL A 1 217 ? -1.428 10.159 -2.323 1.00 90.19 217 VAL A N 1
ATOM 1789 C CA . VAL A 1 217 ? -0.491 9.887 -1.219 1.00 90.19 217 VAL A CA 1
ATOM 1790 C C . VAL A 1 217 ? 0.499 11.040 -1.043 1.00 90.19 217 VAL A C 1
ATOM 1792 O O . VAL A 1 217 ? 0.765 11.440 0.085 1.00 90.19 217 VAL A O 1
ATOM 1795 N N . GLU A 1 218 ? 1.021 11.588 -2.142 1.00 91.00 218 GLU A N 1
ATOM 1796 C CA . GLU A 1 218 ? 1.953 12.725 -2.129 1.00 91.00 218 GLU A CA 1
ATOM 1797 C C . GLU A 1 218 ? 1.313 13.994 -1.547 1.00 91.00 218 GLU A C 1
ATOM 1799 O O . GLU A 1 218 ? 1.941 14.709 -0.772 1.00 91.00 218 GLU A O 1
ATOM 1804 N N . LEU A 1 219 ? 0.057 14.262 -1.910 1.00 93.56 219 LEU A N 1
ATOM 1805 C CA . LEU A 1 219 ? -0.712 15.424 -1.456 1.00 93.56 219 LEU A CA 1
ATOM 1806 C C . LEU A 1 219 ? -1.512 15.150 -0.176 1.00 93.56 219 LEU A C 1
ATOM 1808 O O . LEU A 1 219 ? -2.444 15.892 0.132 1.00 93.56 219 LEU A O 1
ATOM 1812 N N . TRP A 1 220 ? -1.204 14.069 0.540 1.00 92.75 220 TRP A N 1
ATOM 1813 C CA . TRP A 1 220 ? -1.932 13.706 1.744 1.00 92.75 220 TRP A CA 1
ATOM 1814 C C . TRP A 1 220 ? -1.701 14.735 2.856 1.00 92.75 220 TRP A C 1
ATOM 1816 O O . TRP A 1 220 ? -0.628 14.782 3.458 1.00 92.75 220 TRP A O 1
ATOM 1826 N N . ASP A 1 221 ? -2.738 15.509 3.165 1.00 92.56 221 ASP A N 1
ATOM 1827 C CA . ASP A 1 221 ? -2.780 16.442 4.288 1.00 92.56 221 ASP A CA 1
ATOM 1828 C C . ASP A 1 221 ? -4.057 16.184 5.106 1.00 92.56 221 ASP A C 1
ATOM 1830 O O . ASP A 1 221 ? -5.156 16.380 4.583 1.00 92.56 221 ASP A O 1
ATOM 1834 N N . PRO A 1 222 ? -3.950 15.771 6.384 1.00 90.94 222 PRO A N 1
ATOM 1835 C CA . PRO A 1 222 ? -5.110 15.581 7.253 1.00 90.94 222 PRO A CA 1
ATOM 1836 C C . PRO A 1 222 ? -5.990 16.823 7.421 1.00 90.94 222 PRO A C 1
ATOM 1838 O O . PRO A 1 222 ? -7.162 16.689 7.752 1.00 90.94 222 PRO A O 1
ATOM 1841 N N . LYS A 1 223 ? -5.443 18.028 7.215 1.00 94.38 223 LYS A N 1
ATOM 1842 C CA . LYS A 1 223 ? -6.207 19.282 7.293 1.00 94.38 223 LYS A CA 1
ATOM 1843 C C . LYS A 1 223 ? -6.978 19.594 6.013 1.00 94.38 223 LYS A C 1
ATOM 1845 O O . LYS A 1 223 ? -7.841 20.465 6.042 1.00 94.38 223 LYS A O 1
ATOM 1850 N N . LYS A 1 224 ? -6.618 18.947 4.901 1.00 95.62 224 LYS A N 1
ATOM 1851 C CA . LYS A 1 224 ? -7.192 19.162 3.565 1.00 95.62 224 LYS A CA 1
ATOM 1852 C C . LYS A 1 224 ? -7.401 17.830 2.824 1.00 95.62 224 LYS A C 1
ATOM 1854 O O . LYS A 1 224 ? -6.848 17.636 1.730 1.00 95.62 224 LYS A O 1
ATOM 1859 N N . PRO A 1 225 ? -8.147 16.870 3.410 1.00 94.00 225 PRO A N 1
ATOM 1860 C CA . PRO A 1 225 ? -8.335 15.537 2.831 1.00 94.00 225 PRO A CA 1
ATOM 1861 C C . PRO A 1 225 ? -9.018 15.568 1.451 1.00 94.00 225 PRO A C 1
ATOM 1863 O O . PRO A 1 225 ? -8.817 14.659 0.639 1.00 94.00 225 PRO A O 1
ATOM 1866 N N . GLU A 1 226 ? -9.769 16.626 1.142 1.00 96.50 226 GLU A N 1
ATOM 1867 C CA . GLU A 1 226 ? -10.481 16.830 -0.119 1.00 96.50 226 GLU A CA 1
ATOM 1868 C C . GLU A 1 226 ? -9.552 16.858 -1.342 1.00 96.50 226 GLU A C 1
ATOM 1870 O O . GLU A 1 226 ? -9.915 16.362 -2.414 1.00 96.50 226 GLU A O 1
ATOM 1875 N N . ILE A 1 227 ? -8.320 17.359 -1.188 1.00 95.81 227 ILE A N 1
ATOM 1876 C CA . ILE A 1 227 ? -7.340 17.417 -2.282 1.00 95.81 227 ILE A CA 1
ATOM 1877 C C . ILE A 1 227 ? -6.911 16.000 -2.672 1.00 95.81 227 ILE A C 1
ATOM 1879 O O . ILE A 1 227 ? -6.891 15.656 -3.858 1.00 95.81 227 ILE A O 1
ATOM 1883 N N . ALA A 1 228 ? -6.600 15.157 -1.685 1.00 93.81 228 ALA A N 1
ATOM 1884 C CA . ALA A 1 228 ? -6.270 13.757 -1.922 1.00 93.81 228 ALA A CA 1
ATOM 1885 C C . ALA A 1 228 ? -7.478 13.006 -2.504 1.00 93.81 228 ALA A C 1
ATOM 1887 O O . ALA A 1 228 ? -7.335 12.270 -3.485 1.00 93.81 228 ALA A O 1
ATOM 1888 N N . LEU A 1 229 ? -8.678 13.249 -1.966 1.00 95.62 229 LEU A N 1
ATOM 1889 C CA . LEU A 1 229 ? -9.915 12.618 -2.422 1.00 95.62 229 LEU A CA 1
ATOM 1890 C C . LEU A 1 229 ? -10.234 12.933 -3.891 1.00 95.62 229 LEU A C 1
ATOM 1892 O O . LEU A 1 229 ? -10.631 12.031 -4.632 1.00 95.62 229 LEU A O 1
ATOM 1896 N N . MET A 1 230 ? -9.977 14.160 -4.355 1.00 97.69 230 MET A N 1
ATOM 1897 C CA . MET A 1 230 ? -10.109 14.527 -5.770 1.00 97.69 230 MET A CA 1
ATOM 1898 C C . MET A 1 230 ? -9.273 13.607 -6.676 1.00 97.69 230 MET A C 1
ATOM 1900 O O . MET A 1 230 ? -9.768 13.114 -7.693 1.00 97.69 230 MET A O 1
ATOM 1904 N N . TYR A 1 231 ? -8.012 13.346 -6.322 1.00 97.69 231 TYR A N 1
ATOM 1905 C CA . TYR A 1 231 ? -7.151 12.451 -7.102 1.00 97.69 231 TYR A CA 1
ATOM 1906 C C . TYR A 1 231 ? -7.573 10.985 -6.984 1.00 97.69 231 TYR A C 1
ATOM 1908 O O . TYR A 1 231 ? -7.539 10.265 -7.981 1.00 97.69 231 TYR A O 1
ATOM 1916 N N . LEU A 1 232 ? -8.039 10.540 -5.818 1.00 96.44 232 LEU A N 1
ATOM 1917 C CA . LEU A 1 232 ? -8.592 9.193 -5.655 1.00 96.44 232 LEU A CA 1
ATOM 1918 C C . LEU A 1 232 ? -9.826 9.000 -6.558 1.00 96.44 232 LEU A C 1
ATOM 1920 O O . LEU A 1 232 ? -9.933 7.997 -7.264 1.00 96.44 232 LEU A O 1
ATOM 1924 N N . ASN A 1 233 ? -10.723 9.980 -6.638 1.00 96.75 233 ASN A N 1
ATOM 1925 C CA . ASN A 1 233 ? -11.872 9.909 -7.543 1.00 96.75 233 ASN A CA 1
ATOM 1926 C C . ASN A 1 233 ? -11.435 9.814 -9.014 1.00 96.75 233 ASN A C 1
ATOM 1928 O O . ASN A 1 233 ? -11.910 8.928 -9.730 1.00 96.75 233 ASN A O 1
ATOM 1932 N N . LYS A 1 234 ? -10.442 10.613 -9.434 1.00 97.56 234 LYS A N 1
ATOM 1933 C CA . LYS A 1 234 ? -9.822 10.480 -10.766 1.00 97.56 234 LYS A CA 1
ATOM 1934 C C . LYS A 1 234 ? -9.226 9.090 -10.999 1.00 97.56 234 LYS A C 1
ATOM 1936 O O . LYS A 1 234 ? -9.367 8.561 -12.099 1.00 97.56 234 LYS A O 1
ATOM 1941 N N . ALA A 1 235 ? -8.609 8.476 -9.987 1.00 95.31 235 ALA A N 1
ATOM 1942 C CA . ALA A 1 235 ? -8.058 7.126 -10.099 1.00 95.31 235 ALA A CA 1
ATOM 1943 C C . ALA A 1 235 ? -9.147 6.085 -10.407 1.00 95.31 235 ALA A C 1
ATOM 1945 O O . ALA A 1 235 ? -8.990 5.263 -11.310 1.00 95.31 235 ALA A O 1
ATOM 1946 N N . MET A 1 236 ? -10.278 6.159 -9.700 1.00 95.69 236 MET A N 1
ATOM 1947 C CA . MET A 1 236 ? -11.423 5.271 -9.919 1.00 95.69 236 MET A CA 1
ATOM 1948 C C . MET A 1 236 ? -12.057 5.477 -11.302 1.00 95.69 236 MET A C 1
ATOM 1950 O O . MET A 1 236 ? -12.413 4.506 -11.969 1.00 95.69 236 MET A O 1
ATOM 1954 N N . GLU A 1 237 ? -12.183 6.722 -11.767 1.00 96.50 237 GLU A N 1
ATOM 1955 C CA . GLU A 1 237 ? -12.628 7.009 -13.138 1.00 96.50 237 GLU A CA 1
ATOM 1956 C C . GLU A 1 237 ? -11.675 6.423 -14.182 1.00 96.50 237 GLU A C 1
ATOM 1958 O O . GLU A 1 237 ? -12.112 5.802 -15.150 1.00 96.50 237 GLU A O 1
ATOM 1963 N N . GLY A 1 238 ? -10.372 6.598 -13.967 1.00 94.50 238 GLY A N 1
ATOM 1964 C CA . GLY A 1 238 ? -9.311 6.038 -14.793 1.00 94.50 238 GLY A CA 1
ATOM 1965 C C . GLY A 1 238 ? -9.395 4.528 -14.938 1.00 94.50 238 GLY A C 1
ATOM 1966 O O . GLY A 1 238 ? -9.314 3.997 -16.047 1.00 94.50 238 GLY A O 1
ATOM 1967 N N . TYR A 1 239 ? -9.597 3.842 -13.814 1.00 93.69 239 TYR A N 1
ATOM 1968 C CA . TYR A 1 239 ? -9.825 2.404 -13.787 1.00 93.69 239 TYR A CA 1
ATOM 1969 C C . TYR A 1 239 ? -11.085 2.020 -14.570 1.00 93.69 239 TYR A C 1
ATOM 1971 O O . TYR A 1 239 ? -11.015 1.172 -15.456 1.00 93.69 239 TYR A O 1
ATOM 1979 N N . LYS A 1 240 ? -12.221 2.681 -14.309 1.00 94.44 240 LYS A N 1
ATOM 1980 C CA . LYS A 1 240 ? -13.497 2.397 -14.989 1.00 94.44 240 LYS A CA 1
ATOM 1981 C C . LYS A 1 240 ? -13.424 2.579 -16.507 1.00 94.44 240 LYS A C 1
ATOM 1983 O O . LYS A 1 240 ? -14.061 1.818 -17.227 1.00 94.44 240 LYS A O 1
ATOM 1988 N N . ARG A 1 241 ? -12.657 3.561 -16.998 1.00 95.31 241 ARG A N 1
ATOM 1989 C CA . ARG A 1 241 ? -12.460 3.786 -18.443 1.00 95.31 241 ARG A CA 1
ATOM 1990 C C . ARG A 1 241 ? -11.671 2.660 -19.112 1.00 95.31 241 ARG A C 1
ATOM 1992 O O . ARG A 1 241 ? -11.951 2.338 -20.262 1.00 95.31 241 ARG A O 1
ATOM 1999 N N . SER A 1 242 ? -10.708 2.068 -18.405 1.00 91.06 242 SER A N 1
ATOM 2000 C CA . SER A 1 242 ? -9.774 1.096 -18.984 1.00 91.06 242 SER A CA 1
ATOM 2001 C C . SER A 1 242 ? -9.425 -0.040 -18.011 1.00 91.06 242 SER A C 1
ATOM 2003 O O . SER A 1 242 ? -8.247 -0.214 -17.693 1.00 91.06 242 SER A O 1
ATOM 2005 N N . PRO A 1 243 ? -10.391 -0.860 -17.554 1.00 87.62 243 PRO A N 1
ATOM 2006 C CA . PRO A 1 243 ? -10.142 -1.864 -16.515 1.00 87.62 243 PRO A CA 1
ATOM 2007 C C . PRO A 1 243 ? -9.104 -2.905 -16.955 1.00 87.62 243 PRO A C 1
ATOM 2009 O O . PRO A 1 243 ? -8.235 -3.285 -16.174 1.00 87.62 243 PRO A O 1
ATOM 2012 N N . GLY A 1 244 ? -9.119 -3.295 -18.236 1.00 82.69 244 GLY A N 1
ATOM 2013 C CA . GLY A 1 244 ? -8.162 -4.249 -18.803 1.00 82.69 244 GLY A CA 1
ATOM 2014 C C . GLY A 1 244 ? -6.706 -3.770 -18.789 1.00 82.69 244 GLY A C 1
ATOM 2015 O O . GLY A 1 244 ? -5.806 -4.597 -18.725 1.00 82.69 244 GLY A O 1
ATOM 2016 N N . ARG A 1 245 ? -6.459 -2.451 -18.773 1.00 81.88 245 ARG A N 1
ATOM 2017 C CA . ARG A 1 245 ? -5.100 -1.877 -18.721 1.00 81.88 245 ARG A CA 1
ATOM 2018 C C . ARG A 1 245 ? -4.410 -2.128 -17.383 1.00 81.88 245 ARG A C 1
ATOM 2020 O O . ARG A 1 245 ? -3.186 -2.137 -17.317 1.00 81.88 245 ARG A O 1
ATOM 2027 N N . TYR A 1 246 ? -5.201 -2.294 -16.329 1.00 78.06 246 TYR A N 1
ATOM 2028 C CA . TYR A 1 246 ? -4.715 -2.520 -14.974 1.00 78.06 246 TYR A CA 1
ATOM 2029 C C . TYR A 1 246 ? -4.919 -3.947 -14.515 1.00 78.06 246 TYR A C 1
ATOM 2031 O O . TYR A 1 246 ? -4.684 -4.218 -13.338 1.00 78.06 246 TYR A O 1
ATOM 2039 N N . LYS A 1 247 ? -5.367 -4.832 -15.421 1.00 74.06 247 LYS A N 1
ATOM 2040 C CA . LYS A 1 247 ? -5.439 -6.255 -15.140 1.00 74.06 247 LYS A CA 1
ATOM 2041 C C . LYS A 1 247 ? -4.053 -6.641 -14.658 1.00 74.06 247 LYS A C 1
ATOM 2043 O O . LYS A 1 247 ? -3.098 -6.629 -15.429 1.00 74.06 247 LYS A O 1
ATOM 2048 N N . VAL A 1 248 ? -3.956 -6.882 -13.355 1.00 63.41 248 VAL A N 1
ATOM 2049 C CA . VAL A 1 248 ? -2.772 -7.462 -12.754 1.00 63.41 248 VAL A CA 1
ATOM 2050 C C . VAL A 1 248 ? -2.707 -8.811 -13.433 1.00 63.41 248 VAL A C 1
ATOM 2052 O O . VAL A 1 248 ? -3.563 -9.655 -13.170 1.00 63.41 248 VAL A O 1
ATOM 2055 N N . GLU A 1 249 ? -1.830 -8.951 -14.430 1.00 54.00 249 GLU A N 1
ATOM 2056 C CA . GLU A 1 249 ? -1.612 -10.247 -15.046 1.00 54.00 249 GLU A CA 1
ATOM 2057 C C . GLU A 1 249 ? -1.278 -11.170 -13.881 1.00 54.00 249 GLU A C 1
ATOM 2059 O O . GLU A 1 249 ? -0.287 -10.915 -13.187 1.00 54.00 249 GLU A O 1
ATOM 2064 N N . PRO A 1 250 ? -2.114 -12.185 -13.589 1.00 48.34 250 PRO A N 1
ATOM 2065 C CA . PRO A 1 250 ? -1.617 -13.267 -12.779 1.00 48.34 250 PRO A CA 1
ATOM 2066 C C . PRO A 1 250 ? -0.450 -13.780 -13.609 1.00 48.34 250 PRO A C 1
ATOM 2068 O O . PRO A 1 250 ? -0.665 -14.262 -14.722 1.00 48.34 250 PRO A O 1
ATOM 2071 N N . LEU A 1 251 ? 0.782 -13.552 -13.151 1.00 42.81 251 LEU A N 1
ATOM 2072 C CA . LEU A 1 251 ? 1.938 -14.225 -13.720 1.00 42.81 251 LEU A CA 1
ATOM 2073 C C . LEU A 1 251 ? 1.549 -15.709 -13.666 1.00 42.81 251 LEU A C 1
ATOM 2075 O O . LEU A 1 251 ? 1.345 -16.242 -12.595 1.00 42.81 251 LEU A O 1
ATOM 2079 N N . VAL A 1 252 ? 1.188 -16.266 -14.817 1.00 38.72 252 VAL A N 1
ATOM 2080 C CA . VAL A 1 252 ? 0.686 -17.615 -15.122 1.00 38.72 252 VAL A CA 1
ATOM 2081 C C . VAL A 1 252 ? -0.213 -18.327 -14.087 1.00 38.72 252 VAL A C 1
ATOM 2083 O O . VAL A 1 252 ? 0.219 -18.850 -13.064 1.00 38.72 252 VAL A O 1
ATOM 2086 N N . SER A 1 253 ? -1.480 -18.503 -14.468 1.00 33.31 253 SER A N 1
ATOM 2087 C CA . SER A 1 253 ? -2.398 -19.509 -13.934 1.00 33.31 253 SER A CA 1
ATOM 2088 C C . SER A 1 253 ? -2.003 -20.918 -14.400 1.00 33.31 253 SER A C 1
ATOM 2090 O O . SER A 1 253 ? -2.573 -21.432 -15.363 1.00 33.31 253 SER A O 1
ATOM 2092 N N . HIS A 1 254 ? -1.063 -21.574 -13.723 1.00 36.56 254 HIS A N 1
ATOM 2093 C CA . HIS A 1 254 ? -1.136 -23.032 -13.659 1.00 36.56 254 HIS A CA 1
ATOM 2094 C C . HIS A 1 254 ? -2.080 -23.373 -12.513 1.00 36.56 254 HIS A C 1
ATOM 2096 O O . HIS A 1 254 ? -1.735 -23.277 -11.339 1.00 36.56 254 HIS A O 1
ATOM 2102 N N . ALA A 1 255 ? -3.321 -23.678 -12.889 1.00 35.50 255 ALA A N 1
ATOM 2103 C CA . ALA A 1 255 ? -4.335 -24.218 -12.007 1.00 35.50 255 ALA A CA 1
ATOM 2104 C C . ALA A 1 255 ? -3.841 -25.556 -11.436 1.00 35.50 255 ALA A C 1
ATOM 2106 O O . ALA A 1 255 ? -4.073 -26.613 -12.013 1.00 35.50 255 ALA A O 1
ATOM 2107 N N . LEU A 1 256 ? -3.145 -25.510 -10.303 1.00 38.56 256 LEU A N 1
ATOM 2108 C CA . LEU A 1 256 ? -3.208 -26.604 -9.349 1.00 38.56 256 LEU A CA 1
ATOM 2109 C C . LEU A 1 256 ? -4.493 -26.384 -8.555 1.00 38.56 256 LEU A C 1
ATOM 2111 O O . LEU A 1 256 ? -4.564 -25.563 -7.639 1.00 38.56 256 LEU A O 1
ATOM 2115 N N . GLU A 1 257 ? -5.543 -27.064 -9.007 1.00 38.78 257 GLU A N 1
ATOM 2116 C CA . GLU A 1 257 ? -6.814 -27.187 -8.306 1.00 38.78 257 GLU A CA 1
ATOM 2117 C C . GLU A 1 257 ? -6.546 -27.582 -6.842 1.00 38.78 257 GLU A C 1
ATOM 2119 O O . GLU A 1 257 ? -5.972 -28.631 -6.562 1.00 38.78 257 GLU A O 1
ATOM 2124 N N . GLY A 1 258 ? -6.937 -26.728 -5.892 1.00 39.06 258 GLY A N 1
ATOM 2125 C CA . GLY A 1 258 ? -7.029 -27.102 -4.474 1.00 39.06 258 GLY A CA 1
ATOM 2126 C C . GLY A 1 258 ? -5.976 -26.534 -3.515 1.00 39.06 258 GLY A C 1
ATOM 2127 O O . GLY A 1 258 ? -6.097 -26.754 -2.309 1.00 39.06 258 GLY A O 1
ATOM 2128 N N . GLY A 1 259 ? -4.994 -25.758 -3.978 1.00 37.69 259 GLY A N 1
ATOM 2129 C CA . GLY A 1 259 ? -4.085 -25.044 -3.075 1.00 37.69 259 GLY A CA 1
ATOM 2130 C C . GLY A 1 259 ? -4.786 -23.866 -2.396 1.00 37.69 259 GLY A C 1
ATOM 2131 O O . GLY A 1 259 ? -5.280 -22.966 -3.075 1.00 37.69 259 GLY A O 1
ATOM 2132 N N . LYS A 1 260 ? -4.836 -23.839 -1.055 1.00 39.16 260 LYS A N 1
ATOM 2133 C CA . LYS A 1 260 ? -5.170 -22.618 -0.302 1.00 39.16 260 LYS A CA 1
ATOM 2134 C C . LYS A 1 260 ? -4.266 -21.517 -0.847 1.00 39.16 260 LYS A C 1
ATOM 2136 O O . LYS A 1 260 ? -3.057 -21.673 -0.772 1.00 39.16 260 LYS A O 1
ATOM 2141 N N . SER A 1 261 ? -4.848 -20.470 -1.433 1.00 35.94 261 SER A N 1
ATOM 2142 C CA . SER A 1 261 ? -4.116 -19.313 -1.948 1.00 35.94 261 SER A CA 1
ATOM 2143 C C . SER A 1 261 ? -3.250 -18.756 -0.823 1.00 35.94 261 SER A C 1
ATOM 2145 O O . SER A 1 261 ? -3.739 -17.999 0.019 1.00 35.94 261 SER A O 1
ATOM 2147 N N . GLU A 1 262 ? -1.987 -19.173 -0.768 1.00 38.34 262 GLU A N 1
ATOM 2148 C CA . GLU A 1 262 ? -1.002 -18.564 0.102 1.00 38.34 262 GLU A CA 1
ATOM 2149 C C . GLU A 1 262 ? -0.940 -17.099 -0.311 1.00 38.34 262 GLU A C 1
ATOM 2151 O O . GLU A 1 262 ? -0.790 -16.763 -1.485 1.00 38.34 262 GLU A O 1
ATOM 2156 N N . ARG A 1 263 ? -1.293 -16.277 0.680 1.00 43.19 263 ARG A N 1
ATOM 2157 C CA . ARG A 1 263 ? -1.462 -14.824 0.689 1.00 43.19 263 ARG A CA 1
ATOM 2158 C C . ARG A 1 263 ? -0.771 -14.163 -0.492 1.00 43.19 263 ARG A C 1
ATOM 2160 O O . ARG A 1 263 ? 0.424 -14.340 -0.645 1.00 43.19 263 ARG A O 1
ATOM 2167 N N . LEU A 1 264 ? -1.517 -13.376 -1.264 1.00 40.72 264 LEU A N 1
ATOM 2168 C CA . LEU A 1 264 ? -1.031 -12.569 -2.381 1.00 40.72 264 LEU A CA 1
ATOM 2169 C C . LEU A 1 264 ? -0.627 -11.185 -1.833 1.00 40.72 264 LEU A C 1
ATOM 2171 O O . LEU A 1 264 ? -1.481 -10.304 -1.748 1.00 40.72 264 LEU A O 1
ATOM 2175 N N . PRO A 1 265 ? 0.639 -10.948 -1.430 1.00 45.97 265 PRO A N 1
ATOM 2176 C CA . PRO A 1 265 ? 1.042 -9.743 -0.720 1.00 45.97 265 PRO A CA 1
ATOM 2177 C C . PRO A 1 265 ? 2.008 -8.915 -1.587 1.00 45.97 265 PRO A C 1
ATOM 2179 O O . PRO A 1 265 ? 2.729 -8.055 -1.095 1.00 45.97 265 PRO A O 1
ATOM 2182 N N . PHE A 1 266 ? 2.060 -9.200 -2.889 1.00 42.94 266 PHE A N 1
ATOM 2183 C CA . PHE A 1 266 ? 3.240 -8.978 -3.715 1.00 42.94 266 PHE A CA 1
ATOM 2184 C C . PHE A 1 266 ? 3.620 -7.496 -3.914 1.00 42.94 266 PHE A C 1
ATOM 2186 O O . PHE A 1 266 ? 4.769 -7.183 -4.168 1.00 42.94 266 PHE A O 1
ATOM 2193 N N . LEU A 1 267 ? 2.693 -6.547 -3.769 1.00 39.16 267 LEU A N 1
ATOM 2194 C CA . LEU A 1 267 ? 3.014 -5.112 -3.879 1.00 39.16 267 LEU A CA 1
ATOM 2195 C C . LEU A 1 267 ? 2.939 -4.346 -2.558 1.00 39.16 267 LEU A C 1
ATOM 2197 O O . LEU A 1 267 ? 3.394 -3.204 -2.498 1.00 39.16 267 LEU A O 1
ATOM 2201 N N . VAL A 1 268 ? 2.393 -4.968 -1.510 1.00 37.94 268 VAL A N 1
ATOM 2202 C CA . VAL A 1 268 ? 2.266 -4.362 -0.177 1.00 37.94 268 VAL A CA 1
ATOM 2203 C C . VAL A 1 268 ? 3.395 -4.848 0.738 1.00 37.94 268 VAL A C 1
ATOM 2205 O O . VAL A 1 268 ? 4.083 -4.002 1.302 1.00 37.94 268 VAL A O 1
ATOM 2208 N N . LYS A 1 269 ? 3.706 -6.157 0.773 1.00 40.19 269 LYS A N 1
ATOM 2209 C CA . LYS A 1 269 ? 4.852 -6.695 1.538 1.00 40.19 269 LYS A CA 1
ATOM 2210 C C . LYS A 1 269 ? 6.201 -6.205 1.031 1.00 40.19 269 LYS A C 1
ATOM 2212 O O . LYS A 1 269 ? 7.101 -5.963 1.818 1.00 40.19 269 LYS A O 1
ATOM 2217 N N . THR A 1 270 ? 6.345 -5.964 -0.269 1.00 40.34 270 THR A N 1
ATOM 2218 C CA . THR A 1 270 ? 7.578 -5.385 -0.828 1.00 40.34 270 THR A CA 1
ATOM 2219 C C . THR A 1 270 ? 7.852 -3.957 -0.331 1.00 40.34 270 THR A C 1
ATOM 2221 O O . THR A 1 270 ? 8.954 -3.440 -0.489 1.00 40.34 270 THR A O 1
ATOM 2224 N N . LEU A 1 271 ? 6.865 -3.300 0.291 1.00 38.88 271 LEU A N 1
ATOM 2225 C CA . LEU A 1 271 ? 7.048 -2.027 0.990 1.00 38.88 271 LEU A CA 1
ATOM 2226 C C . LEU A 1 271 ? 7.138 -2.187 2.521 1.00 38.88 271 LEU A C 1
ATOM 2228 O O . LEU A 1 271 ? 7.445 -1.204 3.194 1.00 38.88 271 LEU A O 1
ATOM 2232 N N . SER A 1 272 ? 6.944 -3.395 3.064 1.00 37.84 272 SER A N 1
ATOM 2233 C CA . SER A 1 272 ? 7.163 -3.751 4.470 1.00 37.84 272 SER A CA 1
ATOM 2234 C C . SER A 1 272 ? 8.295 -4.789 4.591 1.00 37.84 272 SER A C 1
ATOM 2236 O O . SER A 1 272 ? 8.102 -5.980 4.803 1.00 37.84 272 SER A O 1
ATOM 2238 N N . PHE A 1 273 ? 9.522 -4.269 4.491 1.00 40.31 273 PHE A N 1
ATOM 2239 C CA . PHE A 1 273 ? 10.861 -4.894 4.565 1.00 40.31 273 PHE A CA 1
ATOM 2240 C C . PHE A 1 273 ? 11.130 -5.882 5.741 1.00 40.31 273 PHE A C 1
ATOM 2242 O O . PHE A 1 273 ? 12.246 -6.359 5.904 1.00 40.31 273 PHE A O 1
ATOM 2249 N N . PHE A 1 274 ? 10.142 -6.232 6.574 1.00 38.44 274 PHE A N 1
ATOM 2250 C CA . PHE A 1 274 ? 10.333 -6.964 7.835 1.00 38.44 274 PHE A CA 1
ATOM 2251 C C . PHE A 1 274 ? 9.423 -8.187 8.053 1.00 38.44 274 PHE A C 1
ATOM 2253 O O . PHE A 1 274 ? 9.354 -8.668 9.183 1.00 38.44 274 PHE A O 1
ATOM 2260 N N . SER A 1 275 ? 8.694 -8.700 7.055 1.00 38.88 275 SER A N 1
ATOM 2261 C CA . SER A 1 275 ? 7.713 -9.780 7.297 1.00 38.88 275 SER A CA 1
ATOM 2262 C C . SER A 1 275 ? 8.318 -11.134 7.694 1.00 38.88 275 SER A C 1
ATOM 2264 O O . SER A 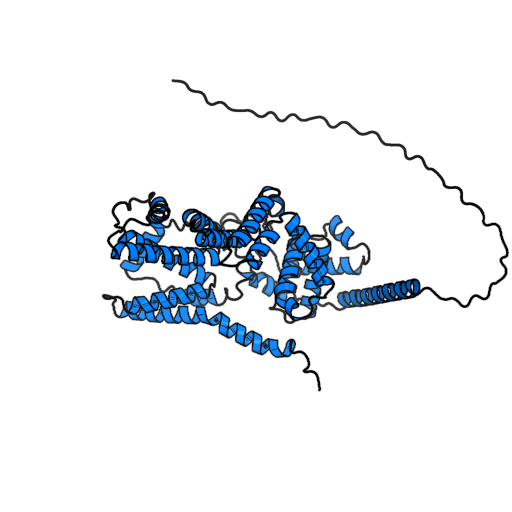1 275 ? 7.697 -11.867 8.460 1.00 38.88 275 SER A O 1
ATOM 2266 N N . ASP A 1 276 ? 9.528 -11.467 7.240 1.00 37.78 276 ASP A N 1
ATOM 2267 C CA . ASP A 1 276 ? 10.016 -12.856 7.308 1.00 37.78 276 ASP A CA 1
ATOM 2268 C C . ASP A 1 276 ? 10.678 -13.212 8.652 1.00 37.78 276 ASP A C 1
ATOM 2270 O O . ASP A 1 276 ? 10.597 -14.351 9.102 1.00 37.78 276 ASP A O 1
ATOM 2274 N N . LEU A 1 277 ? 11.226 -12.231 9.381 1.00 36.22 277 LEU A N 1
ATOM 2275 C CA . LEU A 1 277 ? 11.646 -12.427 10.778 1.00 36.22 277 LEU A CA 1
ATOM 2276 C C . LEU A 1 277 ? 10.431 -12.532 11.730 1.00 36.22 277 LEU A C 1
ATOM 2278 O O . LEU A 1 277 ? 10.539 -13.043 12.846 1.00 36.22 277 LEU A O 1
ATOM 2282 N N . LYS A 1 278 ? 9.258 -12.041 11.295 1.00 45.47 278 LYS A N 1
ATOM 2283 C CA . LYS A 1 278 ? 8.045 -11.922 12.119 1.00 45.47 278 LYS A CA 1
ATOM 2284 C C . LYS A 1 278 ? 7.264 -13.229 12.232 1.00 45.47 278 LYS A C 1
ATOM 2286 O O . LYS A 1 278 ? 6.670 -13.447 13.284 1.00 45.47 278 LYS A O 1
ATOM 2291 N N . GLU A 1 279 ? 7.278 -14.121 11.237 1.00 38.34 279 GLU A N 1
ATOM 2292 C CA . GLU A 1 279 ? 6.514 -15.384 11.302 1.00 38.34 279 GLU A CA 1
ATOM 2293 C C . GLU A 1 279 ? 7.020 -16.337 12.403 1.00 38.34 279 GLU A C 1
ATOM 2295 O O . GLU A 1 279 ? 6.208 -16.940 13.110 1.00 38.34 279 GLU A O 1
ATOM 2300 N N . THR A 1 280 ? 8.332 -16.384 12.657 1.00 41.59 280 THR A N 1
ATOM 2301 C CA . THR A 1 280 ? 8.922 -17.181 13.750 1.00 41.59 280 THR A CA 1
ATOM 2302 C C . THR A 1 280 ? 8.587 -16.610 15.133 1.00 41.59 280 THR A C 1
ATOM 2304 O O . THR A 1 280 ? 8.323 -17.368 16.066 1.00 41.59 280 THR A O 1
ATOM 2307 N N . MET A 1 281 ? 8.526 -15.278 15.276 1.00 36.66 281 MET A N 1
ATOM 2308 C CA . MET A 1 281 ? 8.140 -14.639 16.544 1.00 36.66 281 MET A CA 1
ATOM 2309 C C . MET A 1 281 ? 6.626 -14.668 16.780 1.00 36.66 281 MET A C 1
ATOM 2311 O O . MET A 1 281 ? 6.178 -14.854 17.907 1.00 36.66 281 MET A O 1
ATOM 2315 N N . LEU A 1 282 ? 5.810 -14.573 15.730 1.00 40.38 282 LEU A N 1
ATOM 2316 C CA . LEU A 1 282 ? 4.353 -14.712 15.820 1.00 40.38 282 LEU A CA 1
ATOM 2317 C C . LEU A 1 282 ? 3.925 -16.121 16.242 1.00 40.38 282 LEU A C 1
ATOM 2319 O O . LEU A 1 282 ? 2.919 -16.262 16.937 1.00 40.38 282 LEU A O 1
ATOM 2323 N N . GLY A 1 283 ? 4.711 -17.147 15.903 1.00 41.81 283 GLY A N 1
ATOM 2324 C CA . GLY A 1 283 ? 4.552 -18.495 16.454 1.00 41.81 283 GLY A CA 1
ATOM 2325 C C . GLY A 1 283 ? 4.719 -18.569 17.981 1.00 41.81 283 GLY A C 1
ATOM 2326 O O . GLY A 1 283 ? 4.140 -19.456 18.605 1.00 41.81 283 GLY A O 1
ATOM 2327 N N . LEU A 1 284 ? 5.446 -17.623 18.592 1.00 37.28 284 LEU A N 1
ATOM 2328 C CA . LEU A 1 284 ? 5.620 -17.510 20.047 1.00 37.28 284 LEU A CA 1
ATOM 2329 C C . LEU A 1 284 ? 4.527 -16.651 20.710 1.00 37.28 284 LEU A C 1
ATOM 2331 O O . LEU A 1 284 ? 4.053 -17.025 21.784 1.00 37.28 284 LEU A O 1
ATOM 2335 N N . VAL A 1 285 ? 4.061 -15.581 20.047 1.00 41.91 285 VAL A N 1
ATOM 2336 C CA . VAL A 1 285 ? 2.995 -14.692 20.568 1.00 41.91 285 VAL A CA 1
ATOM 2337 C C . VAL A 1 285 ? 1.618 -15.373 20.564 1.00 41.91 285 VAL A C 1
ATOM 2339 O O . VAL A 1 285 ? 0.777 -15.111 21.425 1.00 41.91 285 VAL A O 1
ATOM 2342 N N . VAL A 1 286 ? 1.366 -16.306 19.639 1.00 45.34 286 VAL A N 1
ATOM 2343 C CA . VAL A 1 286 ? 0.136 -17.122 19.628 1.00 45.34 286 VAL A CA 1
ATOM 2344 C C . VAL A 1 286 ? 0.304 -18.332 20.557 1.00 45.34 286 VAL A C 1
ATOM 2346 O O . VAL A 1 286 ? 0.138 -19.487 20.159 1.00 45.34 286 VAL A O 1
ATOM 2349 N N . ARG A 1 287 ? 0.605 -18.099 21.841 1.00 49.56 287 ARG A N 1
ATOM 2350 C CA . ARG A 1 287 ? 0.306 -19.125 22.851 1.00 49.56 287 ARG A CA 1
ATOM 2351 C C . ARG A 1 287 ? -1.193 -19.389 22.787 1.00 49.56 287 ARG A C 1
ATOM 2353 O O . ARG A 1 287 ? -1.987 -18.451 22.804 1.00 49.56 287 ARG A O 1
ATOM 2360 N N . LYS A 1 288 ? -1.575 -20.668 22.668 1.00 50.78 288 LYS A N 1
ATOM 2361 C CA . LYS A 1 288 ? -2.980 -21.096 22.673 1.00 50.78 288 LYS A CA 1
ATOM 2362 C C . LYS A 1 288 ? -3.681 -20.388 23.828 1.00 50.78 288 LYS A C 1
ATOM 2364 O O . LYS A 1 288 ? -3.326 -20.604 24.980 1.00 50.78 288 LYS A O 1
ATOM 2369 N N . GLU A 1 289 ? -4.656 -19.551 23.505 1.00 54.47 289 GLU A N 1
ATOM 2370 C CA . GLU A 1 289 ? -5.640 -19.030 24.443 1.00 54.47 289 GLU A CA 1
ATOM 2371 C C . GLU A 1 289 ? -6.348 -20.237 25.087 1.00 54.47 289 GLU A C 1
ATOM 2373 O O . GLU A 1 289 ? -7.302 -20.796 24.544 1.00 54.47 289 GLU A O 1
ATOM 2378 N N . THR A 1 290 ? -5.793 -20.753 26.187 1.00 53.81 290 THR A N 1
ATOM 2379 C CA . THR A 1 290 ? -6.279 -21.979 26.833 1.00 53.81 290 THR A CA 1
ATOM 2380 C C . THR A 1 290 ? -7.450 -21.713 27.763 1.00 53.81 290 THR A C 1
ATOM 2382 O O . THR A 1 290 ? -8.159 -22.662 28.102 1.00 53.81 290 THR A O 1
ATOM 2385 N N . SER A 1 291 ? -7.683 -20.458 28.162 1.00 64.69 291 SER A N 1
ATOM 2386 C CA . SER A 1 291 ? -8.814 -20.122 29.022 1.00 64.69 291 SER A CA 1
ATOM 2387 C C . SER A 1 291 ? -10.133 -20.302 28.268 1.00 64.69 291 SER A C 1
ATOM 2389 O O . SER A 1 291 ? -10.252 -19.991 27.079 1.00 64.69 291 SER A O 1
ATOM 2391 N N . ALA A 1 292 ? -11.143 -20.818 28.971 1.00 69.06 292 ALA A N 1
ATOM 2392 C CA . ALA A 1 292 ? -12.483 -20.983 28.417 1.00 69.06 292 ALA A CA 1
ATOM 2393 C C . ALA A 1 292 ? -13.059 -19.642 27.930 1.00 69.06 292 ALA A C 1
ATOM 2395 O O . ALA A 1 292 ? -13.702 -19.601 26.886 1.00 69.06 292 ALA A O 1
ATOM 2396 N N . TYR A 1 293 ? -12.750 -18.545 28.634 1.00 65.31 293 TYR A N 1
ATOM 2397 C CA . TYR A 1 293 ? -13.141 -17.190 28.247 1.00 65.31 293 TYR A CA 1
ATOM 2398 C C . TYR A 1 293 ? -12.520 -16.760 26.916 1.00 65.31 293 TYR A C 1
ATOM 2400 O O . TYR A 1 293 ? -13.237 -16.311 26.028 1.00 65.31 293 TYR A O 1
ATOM 2408 N N . ALA A 1 294 ? -11.208 -16.933 26.738 1.00 62.22 294 ALA A N 1
ATOM 2409 C CA . ALA A 1 294 ? -10.539 -16.534 25.506 1.00 62.22 294 ALA A CA 1
ATOM 2410 C C . ALA A 1 294 ? -10.990 -17.393 24.310 1.00 62.22 294 ALA A C 1
ATOM 2412 O O . ALA A 1 294 ? -11.252 -16.858 23.234 1.00 62.22 294 ALA A O 1
ATOM 2413 N N . ARG A 1 295 ? -11.223 -18.699 24.519 1.00 67.94 295 ARG A N 1
ATOM 2414 C CA . ARG A 1 295 ? -11.820 -19.576 23.498 1.00 67.94 295 ARG A CA 1
ATOM 2415 C C . ARG A 1 295 ? -13.239 -19.148 23.124 1.00 67.94 295 ARG A C 1
ATOM 2417 O O . ARG A 1 295 ? -13.524 -19.006 21.942 1.00 67.94 295 ARG A O 1
ATOM 2424 N N . PHE A 1 296 ? -14.101 -18.900 24.111 1.00 73.19 296 PHE A N 1
ATOM 2425 C CA . PHE A 1 296 ? -15.464 -18.418 23.882 1.00 73.19 296 PHE A CA 1
ATOM 2426 C C . PHE A 1 296 ? -15.471 -17.070 23.152 1.00 73.19 296 PHE A C 1
ATOM 2428 O O . PHE A 1 296 ? -16.190 -16.904 22.170 1.00 73.19 296 PHE A O 1
ATOM 2435 N N . ARG A 1 297 ? -14.625 -16.126 23.580 1.00 67.75 297 ARG A N 1
ATOM 2436 C CA . ARG A 1 297 ? -14.440 -14.817 22.942 1.00 67.75 297 ARG A CA 1
ATOM 2437 C C . ARG A 1 297 ? -14.002 -14.966 21.490 1.00 67.75 297 ARG A C 1
ATOM 2439 O O . ARG A 1 297 ? -14.585 -14.341 20.610 1.00 67.75 297 ARG A O 1
ATOM 2446 N N . ARG A 1 298 ? -13.027 -15.834 21.218 1.00 68.38 298 ARG A N 1
ATOM 2447 C CA . ARG A 1 298 ? -12.572 -16.138 19.860 1.00 68.38 298 ARG A CA 1
ATOM 2448 C C . ARG A 1 298 ? -13.676 -16.759 19.010 1.00 68.38 298 ARG A C 1
ATOM 2450 O O . ARG A 1 298 ? -13.909 -16.277 17.911 1.00 68.38 298 ARG A O 1
ATOM 2457 N N . GLU A 1 299 ? -14.363 -17.789 19.498 1.00 73.12 299 GLU A N 1
ATOM 2458 C CA . GLU A 1 299 ? -15.471 -18.433 18.777 1.00 73.12 299 GLU A CA 1
ATOM 2459 C C . GLU A 1 299 ? -16.607 -17.446 18.490 1.00 73.12 299 GLU A C 1
ATOM 2461 O O . GLU A 1 299 ? -17.182 -17.449 17.400 1.00 73.12 299 GLU A O 1
ATOM 2466 N N . ARG A 1 300 ? -16.908 -16.566 19.450 1.00 71.69 300 ARG A N 1
ATOM 2467 C CA . ARG A 1 300 ? -17.883 -15.491 19.293 1.00 71.69 300 ARG A CA 1
ATOM 2468 C C . ARG A 1 300 ? -17.436 -14.505 18.215 1.00 71.69 300 ARG A C 1
ATOM 2470 O O . ARG A 1 300 ? -18.202 -14.260 17.293 1.00 71.69 300 ARG A O 1
ATOM 2477 N N . LEU A 1 301 ? -16.204 -14.002 18.267 1.00 65.94 301 LEU A N 1
ATOM 2478 C CA . LEU A 1 301 ? -15.668 -13.079 17.259 1.00 65.94 301 LEU A CA 1
ATOM 2479 C C . LEU A 1 301 ? -15.560 -13.729 15.872 1.00 65.94 301 LEU A C 1
ATOM 2481 O O . LEU A 1 301 ? -15.885 -13.090 14.878 1.00 65.94 301 LEU A O 1
ATOM 2485 N N . GLU A 1 302 ? -15.174 -15.003 15.782 1.00 68.06 302 GLU A N 1
ATOM 2486 C CA . GLU A 1 302 ? -15.137 -15.752 14.519 1.00 68.06 302 GLU A CA 1
ATOM 2487 C C . GLU A 1 302 ? -16.540 -15.899 13.906 1.00 68.06 302 GLU A C 1
ATOM 2489 O O . GLU A 1 302 ? -16.693 -15.738 12.692 1.00 68.06 302 GLU A O 1
ATOM 2494 N N . LYS A 1 303 ? -17.574 -16.134 14.729 1.00 72.50 303 LYS A N 1
ATOM 2495 C CA . LYS A 1 303 ? -18.980 -16.156 14.285 1.00 72.50 303 LYS A CA 1
ATOM 2496 C C . LYS A 1 303 ? -19.480 -14.770 13.871 1.00 72.50 303 LYS A C 1
ATOM 2498 O O . LYS A 1 303 ? -20.109 -14.645 12.823 1.00 72.50 303 LYS A O 1
ATOM 2503 N N . LEU A 1 304 ? -19.206 -13.753 14.688 1.00 62.97 304 LEU A N 1
ATOM 2504 C CA . LEU A 1 304 ? -19.703 -12.387 14.513 1.00 62.97 304 LEU A CA 1
ATOM 2505 C C . LEU A 1 304 ? -19.095 -11.701 13.304 1.00 62.97 304 LEU A C 1
ATOM 2507 O O . LEU A 1 304 ? -19.798 -11.143 12.468 1.00 62.97 304 LEU A O 1
ATOM 2511 N N . LEU A 1 305 ? -17.775 -11.761 13.201 1.00 60.47 305 LEU A N 1
ATOM 2512 C CA . LEU A 1 305 ? -17.063 -10.986 12.206 1.00 60.47 305 LEU A CA 1
ATOM 2513 C C . LEU A 1 305 ? -17.125 -11.626 10.828 1.00 60.47 305 LEU A C 1
ATOM 2515 O O . LEU A 1 305 ? -16.659 -10.992 9.883 1.00 60.47 305 LEU A O 1
ATOM 2519 N N . ARG A 1 306 ? -17.659 -12.864 10.720 1.00 62.28 306 ARG A N 1
ATOM 2520 C CA . ARG A 1 306 ? -17.493 -13.749 9.559 1.00 62.28 306 ARG A CA 1
ATOM 2521 C C . ARG A 1 306 ? -16.152 -13.426 8.924 1.00 62.28 306 ARG A C 1
ATOM 2523 O O . ARG A 1 306 ? -16.123 -12.963 7.783 1.00 62.28 306 ARG A O 1
ATOM 2530 N N . LEU A 1 307 ? -15.069 -13.539 9.711 1.00 57.56 307 LEU A N 1
ATOM 2531 C CA . LEU A 1 307 ? -13.694 -13.417 9.219 1.00 57.56 307 LEU A CA 1
ATOM 2532 C C . LEU A 1 307 ? -13.487 -14.628 8.317 1.00 57.56 307 LEU A C 1
ATOM 2534 O O . LEU A 1 307 ? -12.846 -15.615 8.670 1.00 57.56 307 LEU A O 1
ATOM 2538 N N . ASP A 1 308 ? -14.206 -14.587 7.207 1.00 51.75 308 ASP A N 1
ATOM 2539 C CA . ASP A 1 308 ? -14.508 -15.687 6.346 1.00 51.75 308 ASP A CA 1
ATOM 2540 C C . ASP A 1 308 ? -13.153 -16.066 5.794 1.00 51.75 308 ASP A C 1
ATOM 2542 O O . ASP A 1 308 ? -12.358 -15.215 5.389 1.00 51.75 308 ASP A O 1
ATOM 2546 N N . LYS A 1 309 ? -12.887 -17.365 5.779 1.00 59.97 309 LYS A N 1
ATOM 2547 C CA . LYS A 1 309 ? -11.672 -17.980 5.236 1.00 59.97 309 LYS A CA 1
ATOM 2548 C C . LYS A 1 309 ? -11.528 -17.747 3.723 1.00 59.97 309 LYS A C 1
ATOM 2550 O O . LYS A 1 309 ? -10.834 -18.509 3.053 1.00 59.97 309 LYS A O 1
ATOM 2555 N N . ARG A 1 310 ? -12.237 -16.763 3.163 1.00 71.44 310 ARG A N 1
ATOM 2556 C CA . ARG A 1 310 ? -12.135 -16.373 1.772 1.00 71.44 310 ARG A CA 1
ATOM 2557 C C . ARG A 1 310 ? -10.718 -15.851 1.575 1.00 71.44 310 ARG A C 1
ATOM 2559 O O . ARG A 1 310 ? -10.304 -14.948 2.301 1.00 71.44 310 ARG A O 1
ATOM 2566 N N . PRO A 1 311 ? -9.957 -16.444 0.647 1.00 76.19 311 PRO A N 1
ATOM 2567 C CA . PRO A 1 311 ? -8.662 -15.894 0.304 1.00 76.19 311 PRO A CA 1
ATOM 2568 C C . PRO A 1 311 ? -8.849 -14.450 -0.162 1.00 76.19 311 PRO A C 1
ATOM 2570 O O . PRO A 1 311 ? -9.870 -14.126 -0.780 1.00 76.19 311 PRO A O 1
ATOM 2573 N N . ALA A 1 312 ? -7.869 -13.598 0.144 1.00 83.25 312 ALA A N 1
ATOM 2574 C CA . ALA A 1 312 ? -7.847 -12.231 -0.352 1.00 83.25 312 ALA A CA 1
ATOM 2575 C C . ALA A 1 312 ? -8.047 -12.248 -1.872 1.00 83.25 312 ALA A C 1
ATOM 2577 O O . ALA A 1 312 ? -7.400 -13.021 -2.589 1.00 83.25 312 ALA A O 1
ATOM 2578 N N . ARG A 1 313 ? -8.968 -11.426 -2.376 1.00 89.38 313 ARG A N 1
ATOM 2579 C CA . ARG A 1 313 ? -9.170 -11.323 -3.819 1.00 89.38 313 ARG A CA 1
ATOM 2580 C C . ARG A 1 313 ? -7.998 -10.580 -4.444 1.00 89.38 313 ARG A C 1
ATOM 2582 O O . ARG A 1 313 ? -7.393 -9.701 -3.833 1.00 89.38 313 ARG A O 1
ATOM 2589 N N . VAL A 1 314 ? -7.741 -10.869 -5.715 1.00 83.62 314 VAL A N 1
ATOM 2590 C CA . VAL A 1 314 ? -6.783 -10.090 -6.502 1.00 83.62 314 VAL A CA 1
ATOM 2591 C C . VAL A 1 314 ? -7.286 -8.639 -6.594 1.00 83.62 314 VAL A C 1
ATOM 2593 O O . VAL A 1 314 ? -8.476 -8.416 -6.868 1.00 83.62 314 VAL A O 1
ATOM 2596 N N . PRO A 1 315 ? -6.424 -7.638 -6.350 1.00 86.19 315 PRO A N 1
ATOM 2597 C CA . PRO A 1 315 ? -6.811 -6.246 -6.492 1.00 86.19 315 PRO A CA 1
ATOM 2598 C C . PRO A 1 315 ? -7.133 -5.921 -7.955 1.00 86.19 315 PRO A C 1
ATOM 2600 O O . PRO A 1 315 ? -6.511 -6.433 -8.886 1.00 86.19 315 PRO A O 1
ATOM 2603 N N . LEU A 1 316 ? -8.106 -5.037 -8.160 1.00 86.81 316 LEU A N 1
ATOM 2604 C CA . LEU A 1 316 ? -8.583 -4.612 -9.479 1.00 86.81 316 LEU A CA 1
ATOM 2605 C C . LEU A 1 316 ? -7.499 -3.883 -10.281 1.00 86.81 316 LEU A C 1
ATOM 2607 O O . LEU A 1 316 ? -7.489 -3.934 -11.510 1.00 86.81 316 LEU A O 1
ATOM 2611 N N . TRP A 1 317 ? -6.603 -3.200 -9.573 1.00 89.81 317 TRP A N 1
ATOM 2612 C CA . TRP A 1 317 ? -5.363 -2.643 -10.090 1.00 89.81 317 TRP A CA 1
ATOM 2613 C C . TRP A 1 317 ? -4.284 -2.711 -9.011 1.00 89.81 317 TRP A C 1
ATOM 2615 O O . TRP A 1 317 ? -4.579 -2.778 -7.821 1.00 89.81 317 TRP A O 1
ATOM 2625 N N . THR A 1 318 ? -3.025 -2.620 -9.427 1.00 83.38 318 THR A N 1
ATOM 2626 C CA . THR A 1 318 ? -1.813 -2.704 -8.593 1.00 83.38 318 THR A CA 1
ATOM 2627 C C . THR A 1 318 ? -1.885 -1.922 -7.265 1.00 83.38 318 THR A C 1
ATOM 2629 O O . THR A 1 318 ? -1.342 -2.367 -6.261 1.00 83.38 318 THR A O 1
ATOM 2632 N N . TRP A 1 319 ? -2.560 -0.771 -7.245 1.00 87.06 319 TRP A N 1
ATOM 2633 C CA . TRP A 1 319 ? -2.629 0.151 -6.104 1.00 87.06 319 TRP A CA 1
ATOM 2634 C C . TRP A 1 319 ? -4.019 0.239 -5.449 1.00 87.06 319 TRP A C 1
ATOM 2636 O O . TRP A 1 319 ? -4.266 1.174 -4.685 1.00 87.06 319 TRP A O 1
ATOM 2646 N N . GLU A 1 320 ? -4.938 -0.698 -5.723 1.00 91.69 320 GLU A N 1
ATOM 2647 C CA . GLU A 1 320 ? -6.301 -0.643 -5.167 1.00 91.69 320 GLU A CA 1
ATOM 2648 C C . GLU A 1 320 ? -6.279 -0.626 -3.632 1.00 91.69 320 GLU A C 1
ATOM 2650 O O . GLU A 1 320 ? -6.962 0.193 -3.024 1.00 91.69 320 GLU A O 1
ATOM 2655 N N . GLY A 1 321 ? -5.450 -1.458 -2.995 1.00 90.00 321 GLY A 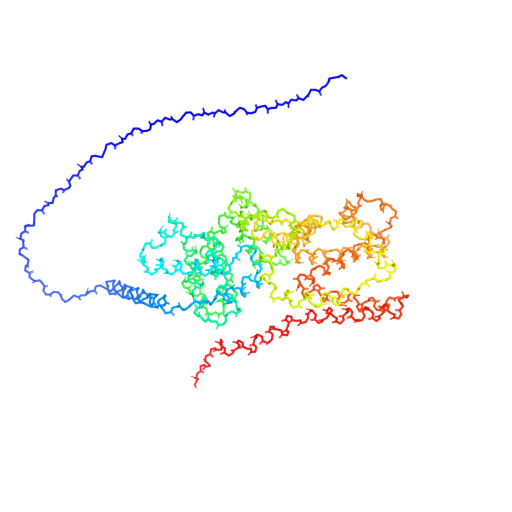N 1
ATOM 2656 C CA . GLY A 1 321 ? -5.333 -1.500 -1.535 1.00 90.00 321 GLY A CA 1
ATOM 2657 C C . GLY A 1 321 ? -5.016 -0.132 -0.923 1.00 90.00 321 GLY A C 1
ATOM 2658 O O . GLY A 1 321 ? -5.754 0.364 -0.074 1.00 90.00 321 GLY A O 1
ATOM 2659 N N . MET A 1 322 ? -3.973 0.531 -1.431 1.00 90.88 322 MET A N 1
ATOM 2660 C CA . MET A 1 322 ? -3.587 1.883 -1.008 1.00 90.88 322 MET A CA 1
ATOM 2661 C C . MET A 1 322 ? -4.698 2.905 -1.280 1.00 90.88 322 MET A C 1
ATOM 2663 O O . MET A 1 322 ? -4.976 3.754 -0.433 1.00 90.88 322 MET A O 1
ATOM 2667 N N . TYR A 1 323 ? -5.353 2.816 -2.442 1.00 94.81 323 TYR A N 1
ATOM 2668 C CA . TYR A 1 323 ? -6.494 3.663 -2.790 1.00 94.81 323 TYR A CA 1
ATOM 2669 C C . TYR A 1 323 ? -7.614 3.555 -1.747 1.00 94.81 323 TYR A C 1
ATOM 2671 O O . TYR A 1 323 ? -8.074 4.580 -1.243 1.00 94.81 323 TYR A O 1
ATOM 2679 N N . ARG A 1 324 ? -8.020 2.329 -1.392 1.00 96.31 324 ARG A N 1
ATOM 2680 C CA . ARG A 1 324 ? -9.100 2.061 -0.429 1.00 96.31 324 ARG A CA 1
ATOM 2681 C C . ARG A 1 324 ? -8.767 2.610 0.953 1.00 96.31 324 ARG A C 1
ATOM 2683 O O . ARG A 1 324 ? -9.592 3.303 1.542 1.00 96.31 324 ARG A O 1
ATOM 2690 N N . VAL A 1 325 ? -7.538 2.384 1.424 1.00 94.06 325 VAL A N 1
ATOM 2691 C CA . VAL A 1 325 ? -7.061 2.916 2.711 1.00 94.06 325 VAL A CA 1
ATOM 2692 C C . VAL A 1 325 ? -7.121 4.440 2.727 1.00 94.06 325 VAL A C 1
ATOM 2694 O O . VAL A 1 325 ? -7.744 5.027 3.608 1.00 94.06 325 VAL A O 1
ATOM 2697 N N . ARG A 1 326 ? -6.520 5.103 1.732 1.00 94.25 326 ARG A N 1
ATOM 2698 C CA . ARG A 1 326 ? -6.463 6.573 1.683 1.00 94.25 326 ARG A CA 1
ATOM 2699 C C . ARG A 1 326 ? -7.836 7.203 1.534 1.00 94.25 326 ARG A C 1
ATOM 2701 O O . ARG A 1 326 ? -8.113 8.208 2.182 1.00 94.25 326 ARG A O 1
ATOM 2708 N N . LYS A 1 327 ? -8.704 6.598 0.725 1.00 96.12 327 LYS A N 1
ATOM 2709 C CA . LYS A 1 327 ? -10.078 7.063 0.566 1.00 96.12 327 LYS A CA 1
ATOM 2710 C C . LYS A 1 327 ? -10.857 6.922 1.867 1.00 96.12 327 LYS A C 1
ATOM 2712 O O . LYS A 1 327 ? -11.479 7.886 2.291 1.00 96.12 327 LYS A O 1
ATOM 2717 N N . GLY A 1 328 ? -10.769 5.764 2.519 1.00 95.56 328 GLY A N 1
ATOM 2718 C CA . GLY A 1 328 ? -11.407 5.529 3.810 1.00 95.56 328 GLY A CA 1
ATOM 2719 C C . GLY A 1 328 ? -10.955 6.528 4.875 1.00 95.56 328 GLY A C 1
ATOM 2720 O O . GLY A 1 328 ? -11.783 7.137 5.543 1.00 95.56 328 GLY A O 1
ATOM 2721 N N . MET A 1 329 ? -9.649 6.786 4.970 1.00 95.19 329 MET A N 1
ATOM 2722 C CA . MET A 1 329 ? -9.114 7.797 5.887 1.00 95.19 329 MET A CA 1
ATOM 2723 C C . MET A 1 329 ? -9.610 9.214 5.562 1.00 95.19 329 MET A C 1
ATOM 2725 O O . MET A 1 329 ? -9.957 9.950 6.480 1.00 95.19 329 MET A O 1
ATOM 2729 N N . ALA A 1 330 ? -9.662 9.604 4.282 1.00 93.38 330 ALA A N 1
ATOM 2730 C CA . ALA A 1 330 ? -10.119 10.938 3.884 1.00 93.38 330 ALA A CA 1
ATOM 2731 C C . ALA A 1 330 ? -11.598 11.140 4.233 1.00 93.38 330 ALA A C 1
ATOM 2733 O O . ALA A 1 330 ? -11.954 12.148 4.833 1.00 93.38 330 ALA A O 1
ATOM 2734 N N . LEU A 1 331 ? -12.435 10.145 3.927 1.00 95.50 331 LEU A N 1
ATOM 2735 C CA . LEU A 1 331 ? -13.857 10.143 4.274 1.00 95.50 331 LEU A CA 1
ATOM 2736 C C . LEU A 1 331 ? -14.060 10.223 5.791 1.00 95.50 331 LEU A C 1
ATOM 2738 O O . LEU A 1 331 ? -14.892 10.993 6.257 1.00 95.50 331 LEU A O 1
ATOM 2742 N N . SER A 1 332 ? -13.254 9.495 6.569 1.00 93.69 332 SER A N 1
ATOM 2743 C CA . SER A 1 332 ? -13.310 9.555 8.032 1.00 93.69 332 SER A CA 1
ATOM 2744 C C . SER A 1 332 ? -12.993 10.956 8.561 1.00 93.69 332 SER A C 1
ATOM 2746 O O . SER A 1 332 ? -13.720 11.460 9.413 1.00 93.69 332 SER A O 1
ATOM 2748 N N . MET A 1 333 ? -11.963 11.615 8.021 1.00 92.12 333 MET A N 1
ATOM 2749 C CA . MET A 1 333 ? -11.601 12.993 8.385 1.00 92.12 333 MET A CA 1
ATOM 2750 C C . MET A 1 333 ? -12.675 14.015 7.997 1.00 92.12 333 MET A C 1
ATOM 2752 O O . MET A 1 333 ? -12.794 15.047 8.647 1.00 92.12 333 MET A O 1
ATOM 2756 N N . MET A 1 334 ? -13.470 13.721 6.967 1.00 93.75 334 MET A N 1
ATOM 2757 C CA . MET A 1 334 ? -14.614 14.534 6.547 1.00 93.75 334 MET A CA 1
ATOM 2758 C C . MET A 1 334 ? -15.903 14.225 7.332 1.00 93.75 334 MET A C 1
ATOM 2760 O O . MET A 1 334 ? -16.941 14.812 7.045 1.00 93.75 334 MET A O 1
ATOM 2764 N N . GLY A 1 335 ? -15.863 13.307 8.304 1.00 90.56 335 GLY A N 1
ATOM 2765 C CA . GLY A 1 335 ? -17.036 12.888 9.079 1.00 90.56 335 GLY A CA 1
ATOM 2766 C C . GLY A 1 335 ? -17.939 11.868 8.371 1.00 90.56 335 GLY A C 1
ATOM 2767 O O . GLY A 1 335 ? -18.939 11.436 8.936 1.00 90.56 335 GLY A O 1
ATOM 2768 N N . GLU A 1 336 ? -17.584 11.408 7.170 1.00 93.00 336 GLU A N 1
ATOM 2769 C CA . GLU A 1 336 ? -18.339 10.408 6.405 1.00 93.00 336 GLU A CA 1
ATOM 2770 C C . GLU A 1 336 ? -18.018 8.976 6.879 1.00 93.00 336 GLU A C 1
ATOM 2772 O O . GLU A 1 336 ? -17.491 8.143 6.132 1.00 93.00 336 GLU A O 1
ATOM 2777 N N . ILE A 1 337 ? -18.313 8.666 8.147 1.00 90.00 337 ILE A N 1
ATOM 2778 C CA . ILE A 1 337 ? -17.799 7.450 8.801 1.00 90.00 337 ILE A CA 1
ATOM 2779 C C . ILE A 1 337 ? -18.321 6.154 8.164 1.00 90.00 337 ILE A C 1
ATOM 2781 O O . ILE A 1 337 ? -17.544 5.228 7.938 1.00 90.00 337 ILE A O 1
ATOM 2785 N N . SER A 1 338 ? -19.603 6.081 7.796 1.00 88.88 338 SER A N 1
ATOM 2786 C CA . SER A 1 338 ? -20.162 4.884 7.142 1.00 88.88 338 SER A CA 1
ATOM 2787 C C . SER A 1 338 ? -19.462 4.573 5.807 1.00 88.88 338 SER A C 1
ATOM 2789 O O . SER A 1 338 ? -19.077 3.430 5.534 1.00 88.88 338 SER A O 1
ATOM 2791 N N . ALA A 1 339 ? -19.207 5.605 4.995 1.00 92.75 339 ALA A N 1
ATOM 2792 C CA . ALA A 1 339 ? -18.468 5.468 3.744 1.00 92.75 339 ALA A CA 1
ATOM 2793 C C . ALA A 1 339 ? -16.996 5.097 3.994 1.00 92.75 339 ALA A C 1
ATOM 2795 O O . ALA A 1 339 ? -16.448 4.243 3.291 1.00 92.75 339 ALA A O 1
ATOM 2796 N N . ALA A 1 340 ? -16.378 5.681 5.025 1.00 94.12 340 ALA A N 1
ATOM 2797 C CA . ALA A 1 340 ? -15.020 5.358 5.442 1.00 94.12 340 ALA A CA 1
ATOM 2798 C C . ALA A 1 340 ? -14.867 3.879 5.817 1.00 94.12 340 ALA A C 1
ATOM 2800 O O . ALA A 1 340 ? -13.998 3.195 5.272 1.00 94.12 340 ALA A O 1
ATOM 2801 N N . VAL A 1 341 ? -15.745 3.367 6.687 1.00 92.44 341 VAL A N 1
ATOM 2802 C CA . VAL A 1 341 ? -15.763 1.959 7.111 1.00 92.44 341 VAL A CA 1
ATOM 2803 C C . VAL A 1 341 ? -15.887 1.041 5.900 1.00 92.44 341 VAL A C 1
ATOM 2805 O O . VAL A 1 341 ? -15.122 0.086 5.778 1.00 92.44 341 VAL A O 1
ATOM 2808 N N . LYS A 1 342 ? -16.788 1.346 4.959 1.00 93.06 342 LYS A N 1
ATOM 2809 C CA . LYS A 1 342 ? -16.962 0.543 3.742 1.00 93.06 342 LYS A CA 1
ATOM 2810 C C . LYS A 1 342 ? -15.669 0.427 2.931 1.00 93.06 342 LYS A C 1
ATOM 2812 O O . LYS A 1 342 ? -15.301 -0.673 2.527 1.00 93.06 342 LYS A O 1
ATOM 2817 N N . GLU A 1 343 ? -14.971 1.536 2.696 1.00 95.81 343 GLU A N 1
ATOM 2818 C CA . GLU A 1 343 ? -13.712 1.528 1.940 1.00 95.81 343 GLU A CA 1
ATOM 2819 C C . GLU A 1 343 ? -12.592 0.797 2.699 1.00 95.81 343 GLU A C 1
ATOM 2821 O O . GLU A 1 343 ? -11.887 -0.030 2.116 1.00 95.81 343 GLU A O 1
ATOM 2826 N N . LEU A 1 344 ? -12.461 1.035 4.009 1.00 94.69 344 LEU A N 1
ATOM 2827 C CA . LEU A 1 344 ? -11.450 0.383 4.847 1.00 94.69 344 LEU A CA 1
ATOM 2828 C C . LEU A 1 344 ? -11.671 -1.127 4.966 1.00 94.69 344 LEU A C 1
ATOM 2830 O O . LEU A 1 344 ? -10.703 -1.882 4.995 1.00 94.69 344 LEU A O 1
ATOM 2834 N N . ARG A 1 345 ? -12.922 -1.590 4.964 1.00 92.44 345 ARG A N 1
ATOM 2835 C CA . ARG A 1 345 ? -13.236 -3.022 4.948 1.00 92.44 345 ARG A CA 1
ATOM 2836 C C . ARG A 1 345 ? -12.916 -3.688 3.626 1.00 92.44 345 ARG A C 1
ATOM 2838 O O . ARG A 1 345 ? -12.430 -4.806 3.643 1.00 92.44 345 ARG A O 1
ATOM 2845 N N . ILE A 1 346 ? -13.082 -3.015 2.489 1.00 92.62 346 ILE A N 1
ATOM 2846 C CA . ILE A 1 346 ? -12.579 -3.570 1.222 1.00 92.62 346 ILE A CA 1
ATOM 2847 C C . ILE A 1 346 ? -11.057 -3.758 1.313 1.00 92.62 346 ILE A C 1
ATOM 2849 O O . ILE A 1 346 ? -10.541 -4.805 0.931 1.00 92.62 346 ILE A O 1
ATOM 2853 N N . ALA A 1 347 ? -10.331 -2.783 1.871 1.00 92.50 347 ALA A N 1
ATOM 2854 C CA . ALA A 1 347 ? -8.890 -2.918 2.078 1.00 92.50 347 ALA A CA 1
ATOM 2855 C C . ALA A 1 347 ? -8.534 -4.069 3.038 1.00 92.50 347 ALA A C 1
ATOM 2857 O O . ALA A 1 347 ? -7.634 -4.846 2.745 1.00 92.50 347 ALA A O 1
ATOM 2858 N N . ALA A 1 348 ? -9.229 -4.177 4.170 1.00 91.06 348 ALA A N 1
ATOM 2859 C CA . ALA A 1 348 ? -8.912 -5.119 5.240 1.00 91.06 348 ALA A CA 1
ATOM 2860 C C . ALA A 1 348 ? -9.445 -6.542 4.987 1.00 91.06 348 ALA A C 1
ATOM 2862 O O . ALA A 1 348 ? -8.723 -7.516 5.151 1.00 91.06 348 ALA A O 1
ATOM 2863 N N . ASP A 1 349 ? -10.714 -6.677 4.611 1.00 89.44 349 ASP A N 1
ATOM 2864 C CA . ASP A 1 349 ? -11.409 -7.962 4.486 1.00 89.44 349 ASP A CA 1
ATOM 2865 C C . ASP A 1 349 ? -11.237 -8.582 3.100 1.00 89.44 349 ASP A C 1
ATOM 2867 O O . ASP A 1 349 ? -11.008 -9.783 2.991 1.00 89.44 349 ASP A O 1
ATOM 2871 N N . GLU A 1 350 ? -11.352 -7.785 2.032 1.00 90.31 350 GLU A N 1
ATOM 2872 C CA . GLU A 1 350 ? -11.284 -8.321 0.667 1.00 90.31 350 GLU A CA 1
ATOM 2873 C C . GLU A 1 350 ? -9.851 -8.391 0.139 1.00 90.31 350 GLU A C 1
ATOM 2875 O O . GLU A 1 350 ? -9.509 -9.342 -0.560 1.00 90.31 350 GLU A O 1
ATOM 2880 N N . LEU A 1 351 ? -9.027 -7.383 0.438 1.00 88.69 351 LEU A N 1
ATOM 2881 C CA . LEU A 1 351 ? -7.662 -7.260 -0.086 1.00 88.69 351 LEU A CA 1
ATOM 2882 C C . LEU A 1 351 ? -6.573 -7.660 0.921 1.00 88.69 351 LEU A C 1
ATOM 2884 O O . LEU A 1 351 ? -5.408 -7.714 0.541 1.00 88.69 351 LEU A O 1
ATOM 2888 N N . ASP A 1 352 ? -6.944 -7.914 2.180 1.00 88.75 352 ASP A N 1
ATOM 2889 C CA . ASP A 1 352 ? -6.041 -8.254 3.293 1.00 88.75 352 ASP A CA 1
ATOM 2890 C C . ASP A 1 352 ? -4.830 -7.311 3.432 1.00 88.75 352 ASP A C 1
ATOM 2892 O O . ASP A 1 352 ? -3.697 -7.720 3.678 1.00 88.75 352 ASP A O 1
ATOM 2896 N N . VAL A 1 353 ? -5.073 -6.010 3.257 1.00 86.75 353 VAL A N 1
ATOM 2897 C CA . VAL A 1 353 ? -4.055 -4.960 3.365 1.00 86.75 353 VAL A CA 1
ATOM 2898 C C . VAL A 1 353 ? -3.855 -4.600 4.834 1.00 86.75 353 VAL A C 1
ATOM 2900 O O . VAL A 1 353 ? -4.778 -4.125 5.500 1.00 86.75 353 VAL A O 1
ATOM 2903 N N . GLU A 1 354 ? -2.628 -4.752 5.330 1.00 88.62 354 GLU A N 1
ATOM 2904 C CA . GLU A 1 354 ? -2.229 -4.444 6.713 1.00 88.62 354 GLU A CA 1
ATOM 2905 C C . GLU A 1 354 ? -2.621 -3.020 7.152 1.00 88.62 354 GLU A C 1
ATOM 2907 O O . GLU A 1 354 ? -3.231 -2.849 8.210 1.00 88.62 354 GLU A O 1
ATOM 2912 N N . GLN A 1 355 ? -2.388 -2.001 6.311 1.00 89.38 355 GLN A N 1
ATOM 2913 C CA . GLN A 1 355 ? -2.774 -0.618 6.615 1.00 89.38 355 GLN A CA 1
ATOM 2914 C C . GLN A 1 355 ? -4.298 -0.436 6.641 1.00 89.38 355 GLN A C 1
ATOM 2916 O O . GLN A 1 355 ? -4.796 0.453 7.330 1.00 89.38 355 GLN A O 1
ATOM 2921 N N . GLY A 1 356 ? -5.044 -1.273 5.911 1.00 93.12 356 GLY A N 1
ATOM 2922 C CA . GLY A 1 356 ? -6.504 -1.318 5.959 1.00 93.12 356 GLY A CA 1
ATOM 2923 C C . GLY A 1 356 ? -7.001 -1.829 7.302 1.00 93.12 356 GLY A C 1
ATOM 2924 O O . GLY A 1 356 ? -7.844 -1.180 7.919 1.00 93.12 356 GLY A O 1
ATOM 2925 N N . HIS A 1 357 ? -6.422 -2.930 7.796 1.00 93.25 357 HIS A N 1
ATOM 2926 C CA . HIS A 1 357 ? -6.710 -3.431 9.143 1.00 93.25 357 HIS A CA 1
ATOM 2927 C C . HIS A 1 357 ? -6.366 -2.389 10.210 1.00 93.25 357 HIS A C 1
ATOM 2929 O O . HIS A 1 357 ? -7.196 -2.117 11.072 1.00 93.25 357 HIS A O 1
ATOM 2935 N N . TYR A 1 358 ? -5.190 -1.756 10.131 1.00 93.62 358 TYR A N 1
ATOM 2936 C CA . TYR A 1 358 ? -4.782 -0.728 11.093 1.00 93.62 358 TYR A CA 1
ATOM 2937 C C . TYR A 1 358 ? -5.731 0.475 11.100 1.00 93.62 358 TYR A C 1
ATOM 2939 O O . TYR A 1 358 ? -6.214 0.875 12.159 1.00 93.62 358 TYR A O 1
ATOM 2947 N N . ALA A 1 359 ? -6.020 1.050 9.930 1.00 94.56 359 ALA A N 1
ATOM 2948 C CA . ALA A 1 359 ? -6.884 2.222 9.826 1.00 94.56 359 ALA A CA 1
ATOM 2949 C C . ALA A 1 359 ? -8.307 1.924 10.319 1.00 94.56 359 ALA A C 1
ATOM 2951 O O . ALA A 1 359 ? -8.893 2.746 11.024 1.00 94.56 359 ALA A O 1
ATOM 2952 N N . LEU A 1 360 ? -8.840 0.738 10.005 1.00 94.25 360 LEU A N 1
ATOM 2953 C CA . LEU A 1 360 ? -10.147 0.304 10.490 1.00 94.25 360 LEU A CA 1
ATOM 2954 C C . LEU A 1 360 ? -10.159 0.129 12.015 1.00 94.25 360 LEU A C 1
ATOM 2956 O O . LEU A 1 360 ? -11.097 0.579 12.666 1.00 94.25 360 LEU A O 1
ATOM 2960 N N . ALA A 1 361 ? -9.104 -0.456 12.588 1.00 93.81 361 ALA A N 1
ATOM 2961 C CA . ALA A 1 361 ? -8.958 -0.624 14.033 1.00 93.81 361 ALA A CA 1
ATOM 2962 C C . ALA A 1 361 ? -8.929 0.717 14.777 1.00 93.81 361 ALA A C 1
ATOM 2964 O O . ALA A 1 361 ? -9.587 0.878 15.803 1.00 93.81 361 ALA A O 1
ATOM 2965 N N . VAL A 1 362 ? -8.176 1.692 14.253 1.00 93.50 362 VAL A N 1
ATOM 2966 C CA . VAL A 1 362 ? -8.115 3.049 14.818 1.00 93.50 362 VAL A CA 1
ATOM 2967 C C . VAL A 1 362 ? -9.489 3.706 14.777 1.00 93.50 362 VAL A C 1
ATOM 2969 O O . VAL A 1 362 ? -9.915 4.263 15.784 1.00 93.50 362 VAL A O 1
ATOM 2972 N N . LEU A 1 363 ? -10.193 3.602 13.647 1.00 92.25 363 LEU A N 1
ATOM 2973 C CA . LEU A 1 363 ? -11.536 4.152 13.509 1.00 92.25 363 LEU A CA 1
ATOM 2974 C C . LEU A 1 363 ? -12.509 3.512 14.511 1.00 92.25 363 LEU A C 1
ATOM 2976 O O . LEU A 1 363 ? -13.217 4.227 15.207 1.00 92.25 363 LEU A O 1
ATOM 2980 N N . MET A 1 364 ? -12.487 2.185 14.656 1.00 90.81 364 MET A N 1
ATOM 2981 C CA . MET A 1 364 ? -13.311 1.467 15.637 1.00 90.81 364 MET A CA 1
ATOM 2982 C C . MET A 1 364 ? -13.031 1.899 17.081 1.00 90.81 364 MET A C 1
ATOM 2984 O O . MET A 1 364 ? -13.976 2.090 17.839 1.00 90.81 364 MET A O 1
ATOM 2988 N N . GLN A 1 365 ? -11.760 2.087 17.463 1.00 91.38 365 GLN A N 1
ATOM 2989 C CA . GLN A 1 365 ? -11.410 2.591 18.798 1.00 91.38 365 GLN A CA 1
ATOM 2990 C C . GLN A 1 365 ? -11.949 3.999 19.038 1.00 91.38 365 GLN A C 1
ATOM 2992 O O . GLN A 1 365 ? -12.561 4.240 20.072 1.00 91.38 365 GLN A O 1
ATOM 2997 N N . MET A 1 366 ? -11.753 4.908 18.079 1.00 90.56 366 MET A N 1
ATOM 2998 C CA . MET A 1 366 ? -12.246 6.283 18.194 1.00 90.56 366 MET A CA 1
ATOM 2999 C C . MET A 1 366 ? -13.767 6.320 18.366 1.00 90.56 366 MET A C 1
ATOM 3001 O O . MET A 1 366 ? -14.281 7.095 19.166 1.00 90.56 366 MET A O 1
ATOM 3005 N N . GLU A 1 367 ? -14.494 5.469 17.642 1.00 87.31 367 GLU A N 1
ATOM 3006 C CA . GLU A 1 367 ? -15.950 5.390 17.773 1.00 87.31 367 GLU A CA 1
ATOM 3007 C C . GLU A 1 367 ? -16.389 4.739 19.090 1.00 87.31 367 GLU A C 1
ATOM 3009 O O . GLU A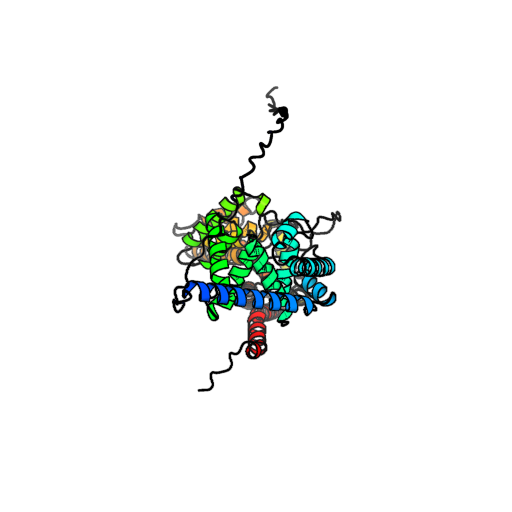 1 367 ? -17.333 5.210 19.721 1.00 87.31 367 GLU A O 1
ATOM 3014 N N . ALA A 1 368 ? -15.673 3.720 19.569 1.00 88.38 368 ALA A N 1
ATOM 3015 C CA . ALA A 1 368 ? -15.925 3.135 20.885 1.00 88.38 368 ALA A CA 1
ATOM 3016 C C . ALA A 1 368 ? -15.680 4.141 22.028 1.00 88.38 368 ALA A C 1
ATOM 3018 O O . ALA A 1 368 ? -16.414 4.142 23.016 1.00 88.38 368 ALA A O 1
ATOM 3019 N N . GLU A 1 369 ? -14.667 5.002 21.903 1.00 89.88 369 GLU A N 1
ATOM 3020 C CA . GLU A 1 369 ? -14.379 6.086 22.851 1.00 89.88 369 GLU A CA 1
ATOM 3021 C C . GLU A 1 369 ? -15.514 7.118 22.879 1.00 89.88 369 GLU A C 1
ATOM 3023 O O . GLU A 1 369 ? -16.032 7.405 23.957 1.00 89.88 369 GLU A O 1
ATOM 3028 N N . LYS A 1 370 ? -15.986 7.583 21.715 1.00 86.88 370 LYS A N 1
ATOM 3029 C CA . LYS A 1 370 ? -17.143 8.495 21.623 1.00 86.88 370 LYS A CA 1
ATOM 3030 C C . LYS A 1 370 ? -18.414 7.891 22.216 1.00 86.88 370 LYS A C 1
ATOM 3032 O O . LYS A 1 370 ? -19.120 8.555 22.966 1.00 86.88 370 LYS A O 1
ATOM 3037 N N . MET A 1 371 ? -18.700 6.620 21.919 1.00 84.06 371 MET A N 1
ATOM 3038 C CA . MET A 1 371 ? -19.851 5.919 22.501 1.00 84.06 371 MET A CA 1
ATOM 3039 C C . MET A 1 371 ? -19.732 5.801 24.026 1.00 84.06 371 MET A C 1
ATOM 3041 O O . MET A 1 371 ? -20.723 5.957 24.730 1.00 84.06 371 MET A O 1
ATOM 3045 N N . ASN A 1 372 ? -18.529 5.564 24.555 1.00 86.12 372 ASN A N 1
ATOM 3046 C CA . ASN A 1 372 ? -18.291 5.564 25.999 1.00 86.12 372 ASN A CA 1
ATOM 3047 C C . ASN A 1 372 ? -18.500 6.938 26.637 1.00 86.12 372 ASN A C 1
ATOM 3049 O O . ASN A 1 372 ? -19.025 7.011 27.745 1.00 86.12 372 ASN A O 1
ATOM 3053 N N . GLU A 1 373 ? -18.062 8.012 25.983 1.00 86.50 373 GLU A N 1
ATOM 3054 C CA . GLU A 1 373 ? -18.319 9.378 26.445 1.00 86.50 373 GLU A CA 1
ATOM 3055 C C . GLU A 1 373 ? -19.819 9.671 26.460 1.00 86.50 373 GLU A C 1
ATOM 3057 O O . GLU A 1 373 ? -20.326 10.119 27.483 1.00 86.50 373 GLU A O 1
ATOM 3062 N N . PHE A 1 374 ? -20.539 9.286 25.406 1.00 83.19 374 PHE A N 1
ATOM 3063 C CA . PHE A 1 374 ? -21.994 9.412 25.328 1.00 83.19 374 PHE A CA 1
ATOM 3064 C C . PHE A 1 374 ? -22.725 8.640 26.441 1.00 83.19 374 PHE A C 1
ATOM 3066 O O . PHE A 1 374 ? -23.648 9.166 27.058 1.00 83.19 374 PHE A O 1
ATOM 3073 N N . ILE A 1 375 ? -22.296 7.407 26.752 1.00 83.44 375 ILE A N 1
ATOM 3074 C CA . ILE A 1 375 ? -22.846 6.632 27.882 1.00 83.44 375 ILE A CA 1
ATOM 3075 C C . ILE A 1 375 ? -22.651 7.388 29.204 1.00 83.44 375 ILE A C 1
ATOM 3077 O O . ILE A 1 375 ? -23.531 7.358 30.062 1.00 83.44 375 ILE A O 1
ATOM 3081 N N . LYS A 1 376 ? -21.499 8.045 29.390 1.00 85.69 376 LYS A N 1
ATOM 3082 C CA . LYS A 1 376 ? -21.174 8.769 30.628 1.00 85.69 376 LYS A CA 1
ATOM 3083 C C . LYS A 1 376 ? -21.960 10.069 30.785 1.00 85.69 376 LYS A C 1
ATOM 3085 O O . LYS A 1 376 ? -22.171 10.479 31.920 1.00 85.69 376 LYS A O 1
ATOM 3090 N N . THR A 1 377 ? -22.348 10.717 29.689 1.00 84.25 377 THR A N 1
ATOM 3091 C CA . THR A 1 377 ? -23.078 11.995 29.706 1.00 84.25 377 THR A CA 1
ATOM 3092 C C . THR A 1 377 ? -24.600 11.832 29.713 1.00 84.25 377 THR A C 1
ATOM 3094 O O . THR A 1 377 ? -25.306 12.814 29.533 1.00 84.25 377 THR A O 1
ATOM 3097 N N . GLU A 1 378 ? -25.114 10.611 29.908 1.00 77.06 378 GLU A N 1
ATOM 3098 C CA . GLU A 1 378 ? -26.555 10.297 29.960 1.00 77.06 378 GLU A CA 1
ATOM 3099 C C . GLU A 1 378 ? -27.367 10.756 28.729 1.00 77.06 378 GLU A C 1
ATOM 3101 O O . GLU A 1 378 ? -28.589 10.864 28.784 1.00 77.06 378 GLU A O 1
ATOM 3106 N N . GLY A 1 379 ? -26.708 10.930 27.577 1.00 62.84 379 GLY A N 1
ATOM 3107 C CA . GLY A 1 379 ? -27.388 11.070 26.290 1.00 62.84 379 GLY A CA 1
ATOM 3108 C C . GLY A 1 379 ? -27.966 12.450 25.971 1.00 62.84 379 GLY A C 1
ATOM 3109 O O . GLY A 1 379 ? -29.048 12.520 25.389 1.00 62.84 379 GLY A O 1
ATOM 3110 N N . GLU A 1 380 ? -27.253 13.540 26.275 1.00 58.12 380 GLU A N 1
ATOM 3111 C CA . GLU A 1 380 ? -27.556 14.854 25.682 1.00 58.12 380 GLU A CA 1
ATOM 3112 C C . GLU A 1 380 ? -27.421 14.802 24.138 1.00 58.12 380 GLU A C 1
ATOM 3114 O O . GLU A 1 380 ? -26.331 14.883 23.582 1.00 58.12 380 GLU A O 1
ATOM 3119 N N . GLU A 1 381 ? -28.576 14.560 23.505 1.00 54.00 381 GLU A N 1
ATOM 3120 C CA . GLU A 1 381 ? -29.103 14.582 22.121 1.00 54.00 381 GLU A CA 1
ATOM 3121 C C . GLU A 1 381 ? -28.224 14.655 20.852 1.00 54.00 381 GLU A C 1
ATOM 3123 O O . GLU A 1 381 ? -28.751 14.417 19.762 1.00 54.00 381 GLU A O 1
ATOM 3128 N N . GLU A 1 382 ? -26.917 14.892 20.904 1.00 54.22 382 GLU A N 1
ATOM 3129 C CA . GLU A 1 382 ? -26.084 14.875 19.700 1.00 54.22 382 GLU A CA 1
ATOM 3130 C C . GLU A 1 382 ? -25.277 13.572 19.561 1.00 54.22 382 GLU A C 1
ATOM 3132 O O . GLU A 1 382 ? -24.445 13.213 20.389 1.00 54.22 382 GLU A O 1
ATOM 3137 N N . VAL A 1 383 ? -25.468 12.932 18.397 1.00 54.19 383 VAL A N 1
ATOM 3138 C CA . VAL A 1 383 ? -24.590 11.941 17.738 1.00 54.19 383 VAL A CA 1
ATOM 3139 C C . VAL A 1 383 ? -24.930 10.447 17.937 1.00 54.19 383 VAL A C 1
ATOM 3141 O O . VAL A 1 383 ? -24.179 9.685 18.537 1.00 54.19 383 VAL A O 1
ATOM 3144 N N . LEU A 1 384 ? -25.985 9.967 17.256 1.00 55.09 384 LEU A N 1
ATOM 3145 C CA . LEU A 1 384 ? -26.198 8.530 16.959 1.00 55.09 384 LEU A CA 1
ATOM 3146 C C . LEU A 1 384 ? -26.214 8.189 15.452 1.00 55.09 384 LEU A C 1
ATOM 3148 O O . LEU A 1 384 ? -26.639 7.112 15.056 1.00 55.09 384 LEU A O 1
ATOM 3152 N N . GLN A 1 385 ? -25.655 9.031 14.572 1.00 59.12 385 GLN A N 1
ATOM 3153 C CA . GLN A 1 385 ? -25.439 8.627 13.162 1.00 59.12 385 GLN A CA 1
ATOM 3154 C C . GLN A 1 385 ? -24.459 7.435 13.024 1.00 59.12 385 GLN A C 1
ATOM 3156 O O . GLN A 1 385 ? -24.371 6.787 11.981 1.00 59.12 385 GLN A O 1
ATOM 3161 N N . LEU A 1 386 ? -23.703 7.154 14.086 1.00 56.69 386 LEU A N 1
ATOM 3162 C CA . LEU A 1 386 ? -22.572 6.231 14.135 1.00 56.69 386 LEU A CA 1
ATOM 3163 C C . LEU A 1 386 ? -22.905 4.868 14.735 1.00 56.69 386 LEU A C 1
ATOM 3165 O O . LEU A 1 386 ? -22.389 3.855 14.252 1.00 56.69 386 LEU A O 1
ATOM 3169 N N . SER A 1 387 ? -23.807 4.835 15.723 1.00 60.41 387 SER A N 1
ATOM 3170 C CA . SER A 1 387 ? -24.399 3.586 16.194 1.00 60.41 387 SER A CA 1
ATOM 3171 C C . SER A 1 387 ? -25.055 2.884 15.019 1.00 60.41 387 SER A C 1
ATOM 3173 O O . SER A 1 387 ? -24.761 1.727 14.791 1.00 60.41 387 SER A O 1
ATOM 3175 N N . ASP A 1 388 ? -25.790 3.596 14.170 1.00 65.38 388 ASP A N 1
ATOM 3176 C CA . ASP A 1 388 ? -26.464 2.996 13.022 1.00 65.38 388 ASP A CA 1
ATOM 3177 C C . ASP A 1 388 ? -25.491 2.413 11.995 1.00 65.38 388 ASP A C 1
ATOM 3179 O O . ASP A 1 388 ? -25.766 1.361 11.430 1.00 65.38 388 ASP A O 1
ATOM 3183 N N . ALA A 1 389 ? -24.331 3.026 11.748 1.00 63.31 389 ALA A N 1
ATOM 3184 C CA . ALA A 1 389 ? -23.369 2.498 10.777 1.00 63.31 389 ALA A CA 1
ATOM 3185 C C . ALA A 1 389 ? -22.745 1.160 11.223 1.00 63.31 389 ALA A C 1
ATOM 3187 O O . ALA A 1 389 ? -22.545 0.269 10.392 1.00 63.31 389 ALA A O 1
ATOM 3188 N N . PHE A 1 390 ? -22.460 1.008 12.520 1.00 64.56 390 PHE A N 1
ATOM 3189 C CA . PHE A 1 390 ? -21.907 -0.227 13.083 1.00 64.56 390 PHE A CA 1
ATOM 3190 C C . PHE A 1 390 ? -22.999 -1.232 13.481 1.00 64.56 390 PHE A C 1
ATOM 3192 O O . PHE A 1 390 ? -22.871 -2.417 13.190 1.00 64.56 390 PHE A O 1
ATOM 3199 N N . ILE A 1 391 ? -24.113 -0.778 14.054 1.00 65.75 391 ILE A N 1
ATOM 3200 C CA . ILE A 1 391 ? -25.277 -1.598 14.417 1.00 65.75 391 ILE A CA 1
ATOM 3201 C C . ILE A 1 391 ? -25.936 -2.163 13.159 1.00 65.75 391 ILE A C 1
ATOM 3203 O O . ILE A 1 391 ? -26.123 -3.369 13.103 1.00 65.75 391 ILE A O 1
ATOM 3207 N N . ASN A 1 392 ? -26.161 -1.385 12.088 1.00 67.44 392 ASN A N 1
ATOM 3208 C CA . ASN A 1 392 ? -26.679 -1.940 10.822 1.00 67.44 392 ASN A CA 1
ATOM 3209 C C . ASN A 1 392 ? -25.781 -3.019 10.218 1.00 67.44 392 ASN A C 1
ATOM 3211 O O . ASN A 1 392 ? -26.260 -3.863 9.460 1.00 67.44 392 ASN A O 1
ATOM 3215 N N . PHE A 1 393 ? -24.494 -3.021 10.558 1.00 62.38 393 PHE A N 1
ATOM 3216 C CA . PHE A 1 393 ? -23.597 -4.092 10.161 1.00 62.38 393 PHE A CA 1
ATOM 3217 C C . PHE A 1 393 ? -23.773 -5.354 11.025 1.00 62.38 393 PHE A C 1
ATOM 3219 O O . PHE A 1 393 ? -23.813 -6.461 10.484 1.00 62.38 393 PHE A O 1
ATOM 3226 N N . TYR A 1 394 ? -23.943 -5.196 12.339 1.00 62.78 394 TYR A N 1
ATOM 3227 C CA . TYR A 1 394 ? -24.227 -6.299 13.262 1.00 62.78 394 TYR A CA 1
ATOM 3228 C C . TYR A 1 394 ? -25.689 -6.788 13.223 1.00 62.78 394 TYR A C 1
ATOM 3230 O O . TYR A 1 394 ? -25.950 -7.906 13.655 1.00 62.78 394 TYR A O 1
ATOM 3238 N N . ASN A 1 395 ? -26.613 -6.028 12.620 1.00 53.41 395 ASN A N 1
ATOM 3239 C CA . ASN A 1 395 ? -28.059 -6.300 12.529 1.00 53.41 395 ASN A CA 1
ATOM 3240 C C . ASN A 1 395 ? -28.435 -7.598 11.783 1.00 53.41 395 ASN A C 1
ATOM 3242 O O . ASN A 1 395 ? -29.603 -7.971 11.751 1.00 53.41 395 ASN A O 1
ATOM 3246 N N . GLY A 1 396 ? -27.470 -8.305 11.182 1.00 55.62 396 GLY A N 1
ATOM 3247 C CA . GLY A 1 396 ? -27.666 -9.658 10.644 1.00 55.62 396 GLY A CA 1
ATOM 3248 C C . GLY A 1 396 ? -27.424 -10.790 11.650 1.00 55.62 396 GLY A C 1
ATOM 3249 O O . GLY A 1 396 ? -27.596 -11.958 11.300 1.00 55.62 396 GLY A O 1
ATOM 3250 N N . ALA A 1 397 ? -26.978 -10.474 12.861 1.00 52.88 397 ALA A N 1
ATOM 3251 C CA . ALA A 1 397 ? -26.811 -11.416 13.953 1.00 52.88 397 ALA A CA 1
ATOM 3252 C C . ALA A 1 397 ? -27.831 -11.063 15.043 1.00 52.88 397 ALA A C 1
ATOM 3254 O O . ALA A 1 397 ? -28.011 -9.887 15.339 1.00 52.88 397 ALA A O 1
ATOM 3255 N N . ASP A 1 398 ? -28.493 -12.069 15.620 1.00 57.03 398 ASP A N 1
ATOM 3256 C CA . ASP A 1 398 ? -29.434 -11.968 16.751 1.00 57.03 398 ASP A CA 1
ATOM 3257 C C . ASP A 1 398 ? -28.759 -11.405 18.027 1.00 57.03 398 ASP A C 1
ATOM 3259 O O . ASP A 1 398 ? -28.649 -12.075 19.049 1.00 57.03 398 ASP A O 1
ATOM 3263 N N . ILE A 1 399 ? -28.233 -10.182 17.973 1.00 56.50 399 ILE A N 1
ATOM 3264 C CA . ILE A 1 399 ? -27.518 -9.492 19.061 1.00 56.50 399 ILE A CA 1
ATOM 3265 C C . ILE A 1 399 ? -28.364 -8.316 19.573 1.00 56.50 399 ILE A C 1
ATOM 3267 O O . ILE A 1 399 ? -27.879 -7.470 20.314 1.00 56.50 399 ILE A O 1
ATOM 3271 N N . MET A 1 400 ? -29.651 -8.262 19.212 1.00 47.22 400 MET A N 1
ATOM 3272 C CA . MET A 1 400 ? -30.574 -7.172 19.566 1.00 47.22 400 MET A CA 1
ATOM 3273 C C . MET A 1 400 ? -30.800 -6.977 21.079 1.00 47.22 400 MET A C 1
ATOM 3275 O O . MET A 1 400 ? -31.517 -6.060 21.462 1.00 47.22 400 MET A O 1
ATOM 3279 N N . GLU A 1 401 ? -30.182 -7.781 21.947 1.00 55.38 401 GLU A N 1
ATOM 3280 C CA . GLU A 1 401 ? -30.238 -7.602 23.403 1.00 55.38 401 GLU A CA 1
ATOM 3281 C C . GLU A 1 401 ? -28.991 -6.947 24.023 1.00 55.38 401 GLU A C 1
ATOM 3283 O O . GLU A 1 401 ? -28.986 -6.679 25.226 1.00 55.38 401 GLU A O 1
ATOM 3288 N N . GLU A 1 402 ? -27.927 -6.651 23.265 1.00 58.72 402 GLU A N 1
ATOM 3289 C CA . GLU A 1 402 ? -26.761 -5.986 23.858 1.00 58.72 402 GLU A CA 1
ATOM 3290 C C . GLU A 1 402 ? -26.925 -4.461 23.905 1.00 58.72 402 GLU A C 1
ATOM 3292 O O . GLU A 1 402 ? -27.030 -3.774 22.894 1.00 58.72 402 GLU A O 1
ATOM 3297 N N . THR A 1 403 ? -26.913 -3.940 25.132 1.00 79.38 403 THR A N 1
ATOM 3298 C CA . THR A 1 403 ? -26.867 -2.513 25.472 1.00 79.38 403 THR A CA 1
ATOM 3299 C C . THR A 1 403 ? -25.737 -1.779 24.734 1.00 79.38 403 THR A C 1
ATOM 3301 O O . THR A 1 403 ? -24.781 -2.393 24.259 1.00 79.38 403 THR A O 1
ATOM 3304 N N . LEU A 1 404 ? -25.775 -0.440 24.693 1.00 76.62 404 LEU A N 1
ATOM 3305 C CA . LEU A 1 404 ? -24.712 0.385 24.091 1.00 76.62 404 LEU A CA 1
ATOM 3306 C C . LEU A 1 404 ? -23.302 0.020 24.617 1.00 76.62 404 LEU A C 1
ATOM 3308 O O . LEU A 1 404 ? -22.329 0.020 23.865 1.00 76.62 404 LEU A O 1
ATOM 3312 N N . ALA A 1 405 ? -23.202 -0.403 25.882 1.00 82.06 405 ALA A N 1
ATOM 3313 C CA . ALA A 1 405 ? -21.971 -0.928 26.478 1.00 82.06 405 ALA A CA 1
ATOM 3314 C C . ALA A 1 405 ? -21.477 -2.234 25.817 1.00 82.06 405 ALA A C 1
ATOM 3316 O O . ALA A 1 405 ? -20.272 -2.443 25.658 1.00 82.06 405 ALA A O 1
ATOM 3317 N N . GLY A 1 406 ? -22.390 -3.113 25.402 1.00 81.75 406 GLY A N 1
ATOM 3318 C CA . GLY A 1 406 ? -22.069 -4.304 24.619 1.00 81.75 406 GLY A CA 1
ATOM 3319 C C . GLY A 1 406 ? -21.517 -3.957 23.234 1.00 81.75 406 GLY A C 1
ATOM 3320 O O . GLY A 1 406 ? -20.496 -4.520 22.839 1.00 81.75 406 GLY A O 1
ATOM 3321 N N . ALA A 1 407 ? -22.099 -2.967 22.549 1.00 81.31 407 ALA A N 1
ATOM 3322 C CA . ALA A 1 407 ? -21.598 -2.483 21.258 1.00 81.31 407 ALA A CA 1
ATOM 3323 C C . ALA A 1 407 ? -20.175 -1.902 21.364 1.00 81.31 407 ALA A C 1
ATOM 3325 O O . ALA A 1 407 ? -19.295 -2.268 20.584 1.00 81.31 407 ALA A O 1
ATOM 3326 N N . VAL A 1 408 ? -19.914 -1.072 22.381 1.00 85.31 408 VAL A N 1
ATOM 3327 C CA . VAL A 1 408 ? -18.565 -0.562 22.694 1.00 85.31 408 VAL A CA 1
ATOM 3328 C C . VAL A 1 408 ? -17.576 -1.704 22.903 1.00 85.31 408 VAL A C 1
ATOM 3330 O O . VAL A 1 408 ? -16.451 -1.666 22.393 1.00 85.31 408 VAL A O 1
ATOM 3333 N N . ARG A 1 409 ? -17.968 -2.722 23.678 1.00 85.12 409 ARG A N 1
ATOM 3334 C CA . ARG A 1 409 ? -17.118 -3.886 23.924 1.00 85.12 409 ARG A CA 1
ATOM 3335 C C . ARG A 1 409 ? -16.786 -4.575 22.604 1.00 85.12 409 ARG A C 1
ATOM 3337 O O . ARG A 1 409 ? -15.607 -4.753 22.320 1.00 85.12 409 ARG A O 1
ATOM 3344 N N . LEU A 1 410 ? -17.786 -4.888 21.781 1.00 83.56 410 LEU A N 1
ATOM 3345 C CA . LEU A 1 410 ? -17.584 -5.539 20.484 1.00 83.56 410 LEU A CA 1
ATOM 3346 C C . LEU A 1 410 ? -16.652 -4.739 19.563 1.00 83.56 410 LEU A C 1
ATOM 3348 O O . LEU A 1 410 ? -15.748 -5.326 18.970 1.00 83.56 410 LEU A O 1
ATOM 3352 N N . LEU A 1 411 ? -16.797 -3.410 19.500 1.00 86.38 411 LEU A N 1
ATOM 3353 C CA . LEU A 1 411 ? -15.903 -2.551 18.713 1.00 86.38 411 LEU A CA 1
ATOM 3354 C C . LEU A 1 411 ? -14.450 -2.641 19.180 1.00 86.38 411 LEU A C 1
ATOM 3356 O O . LEU A 1 411 ? -13.544 -2.780 18.360 1.00 86.38 411 LEU A O 1
ATOM 3360 N N . ASN A 1 412 ? -14.218 -2.602 20.492 1.00 89.25 412 ASN A N 1
ATOM 3361 C CA . ASN A 1 412 ? -12.875 -2.734 21.054 1.00 89.25 412 ASN A CA 1
ATOM 3362 C C . ASN A 1 412 ? -12.270 -4.120 20.794 1.00 89.25 412 ASN A C 1
ATOM 3364 O O . ASN A 1 412 ? -11.073 -4.237 20.520 1.00 89.25 412 ASN A O 1
ATOM 3368 N N . GLU A 1 413 ? -13.083 -5.174 20.865 1.00 86.06 413 GLU A N 1
ATOM 3369 C CA . GLU A 1 413 ? -12.637 -6.535 20.576 1.00 86.06 413 GLU A CA 1
ATOM 3370 C C . GLU A 1 413 ? -12.285 -6.727 19.099 1.00 86.06 413 GLU A C 1
ATOM 3372 O O . GLU A 1 413 ? -11.233 -7.299 18.792 1.00 86.06 413 GLU A O 1
ATOM 3377 N N . GLU A 1 414 ? -13.118 -6.223 18.186 1.00 87.38 414 GLU A N 1
ATOM 3378 C CA . GLU A 1 414 ? -12.812 -6.239 16.758 1.00 87.38 414 GLU A CA 1
ATOM 3379 C C . GLU A 1 414 ? -11.554 -5.412 16.468 1.00 87.38 414 GLU A C 1
ATOM 3381 O O . GLU A 1 414 ? -10.641 -5.908 15.806 1.00 87.38 414 GLU A O 1
ATOM 3386 N N . ALA A 1 415 ? -11.445 -4.198 17.016 1.00 91.00 415 ALA A N 1
ATOM 3387 C CA . ALA A 1 415 ? -10.271 -3.349 16.837 1.00 91.00 415 ALA A CA 1
ATOM 3388 C C . ALA A 1 415 ? -8.977 -4.056 17.271 1.00 91.00 415 ALA A C 1
ATOM 3390 O O . ALA A 1 415 ? -7.979 -4.017 16.551 1.00 91.00 415 ALA A O 1
ATOM 3391 N N . GLU A 1 416 ? -8.982 -4.763 18.404 1.00 90.06 416 GLU A N 1
ATOM 3392 C CA . GLU A 1 416 ? -7.831 -5.555 18.848 1.00 90.06 416 GLU A CA 1
ATOM 3393 C C . GLU A 1 416 ? -7.449 -6.643 17.831 1.00 90.06 416 GLU A C 1
ATOM 3395 O O . GLU A 1 416 ? -6.267 -6.797 17.510 1.00 90.06 416 GLU A O 1
ATOM 3400 N N . LEU A 1 417 ? -8.422 -7.388 17.294 1.00 88.75 417 LEU A N 1
ATOM 3401 C CA . LEU A 1 417 ? -8.161 -8.400 16.262 1.00 88.75 417 LEU A CA 1
ATOM 3402 C C . LEU A 1 417 ? -7.565 -7.783 14.994 1.00 88.75 417 LEU A C 1
ATOM 3404 O O . LEU A 1 417 ? -6.642 -8.346 14.397 1.00 88.75 417 LEU A O 1
ATOM 3408 N N . ARG A 1 418 ? -8.061 -6.613 14.596 1.00 90.44 418 ARG A N 1
ATOM 3409 C CA . ARG A 1 418 ? -7.553 -5.860 13.447 1.00 90.44 418 ARG A CA 1
ATOM 3410 C C . ARG A 1 418 ? -6.130 -5.365 13.683 1.00 90.44 418 ARG A C 1
ATOM 3412 O O . ARG A 1 418 ? -5.286 -5.539 12.806 1.00 90.44 418 ARG A O 1
ATOM 3419 N N . PHE A 1 419 ? -5.814 -4.849 14.872 1.00 92.00 419 PHE A N 1
ATOM 3420 C CA . PHE A 1 419 ? -4.432 -4.516 15.219 1.00 92.00 419 PHE A CA 1
ATOM 3421 C C . PHE A 1 419 ? -3.525 -5.744 15.172 1.00 92.00 419 PHE A C 1
ATOM 3423 O O . PHE A 1 419 ? -2.427 -5.641 14.631 1.00 92.00 419 PHE A O 1
ATOM 3430 N N . LYS A 1 420 ? -3.970 -6.910 15.669 1.00 87.25 420 LYS A N 1
ATOM 3431 C CA . LYS A 1 420 ? -3.197 -8.164 15.571 1.00 87.25 420 LYS A CA 1
ATOM 3432 C C . LYS A 1 420 ? -2.887 -8.509 14.115 1.00 87.25 420 LYS A C 1
ATOM 3434 O O . LYS A 1 420 ? -1.731 -8.779 13.806 1.00 87.25 420 LYS A O 1
ATOM 3439 N N . ARG A 1 421 ? -3.873 -8.435 13.211 1.00 86.12 421 ARG A N 1
ATOM 3440 C CA . ARG A 1 421 ? -3.657 -8.669 11.769 1.00 86.12 421 ARG A CA 1
ATOM 3441 C C . ARG A 1 421 ? -2.713 -7.650 11.135 1.00 86.12 421 ARG A C 1
ATOM 3443 O O . ARG A 1 421 ? -1.813 -8.038 10.398 1.00 86.12 421 ARG A O 1
ATOM 3450 N N . ALA A 1 422 ? -2.874 -6.366 11.442 1.00 87.12 422 ALA A N 1
ATOM 3451 C CA . ALA A 1 422 ? -1.983 -5.325 10.936 1.00 87.12 422 ALA A CA 1
ATOM 3452 C C . ALA A 1 422 ? -0.536 -5.521 11.423 1.00 87.12 422 ALA A C 1
ATOM 3454 O O . ALA A 1 422 ? 0.399 -5.465 10.628 1.00 87.12 422 ALA A O 1
ATOM 3455 N N . ALA A 1 423 ? -0.347 -5.829 12.709 1.00 84.38 423 ALA A N 1
ATOM 3456 C CA . ALA A 1 423 ? 0.967 -6.097 13.286 1.00 84.38 423 ALA A CA 1
ATOM 3457 C C . ALA A 1 423 ? 1.601 -7.373 12.705 1.00 84.38 423 ALA A C 1
ATOM 3459 O O . ALA A 1 423 ? 2.805 -7.400 12.456 1.00 84.38 423 ALA A O 1
ATOM 3460 N N . GLN A 1 424 ? 0.788 -8.395 12.411 1.00 81.00 424 GLN A N 1
ATOM 3461 C CA . GLN A 1 424 ? 1.204 -9.601 11.685 1.00 81.00 424 GLN A CA 1
ATOM 3462 C C . GLN A 1 424 ? 1.655 -9.307 10.250 1.00 81.00 424 GLN A C 1
ATOM 3464 O O . GLN A 1 424 ? 2.626 -9.902 9.791 1.00 81.00 424 GLN A O 1
ATOM 3469 N N . GLY A 1 425 ? 0.993 -8.369 9.565 1.00 78.56 425 GLY A N 1
ATOM 3470 C CA . GLY A 1 425 ? 1.444 -7.823 8.275 1.00 78.56 425 GLY A CA 1
ATOM 3471 C C . GLY A 1 425 ? 2.706 -6.961 8.387 1.00 78.56 425 GLY A C 1
ATOM 3472 O O . GLY A 1 425 ? 3.371 -6.672 7.402 1.00 78.56 425 GLY A O 1
ATOM 3473 N N . GLY A 1 426 ? 3.097 -6.608 9.610 1.00 79.38 426 GLY A N 1
ATOM 3474 C CA . GLY A 1 426 ? 4.323 -5.892 9.901 1.00 79.38 426 GLY A CA 1
ATOM 3475 C C . GLY A 1 426 ? 4.139 -4.414 10.226 1.00 79.38 426 GLY A C 1
ATOM 3476 O O . GLY A 1 426 ? 5.152 -3.726 10.348 1.00 79.38 426 GLY A O 1
ATOM 3477 N N . ASP A 1 427 ? 2.908 -3.940 10.430 1.00 85.06 427 ASP A N 1
ATOM 3478 C CA . ASP A 1 427 ? 2.636 -2.570 10.866 1.00 85.06 427 ASP A CA 1
ATOM 3479 C C . ASP A 1 427 ? 3.118 -2.338 12.314 1.00 85.06 427 ASP A C 1
ATOM 3481 O O . ASP A 1 427 ? 2.559 -2.843 13.292 1.00 85.06 427 ASP A O 1
ATOM 3485 N N . GLU A 1 428 ? 4.177 -1.543 12.457 1.00 87.62 428 GLU A N 1
ATOM 3486 C CA . GLU A 1 428 ? 4.808 -1.239 13.748 1.00 87.62 428 GLU A CA 1
ATOM 3487 C C . GLU A 1 428 ? 3.914 -0.394 14.662 1.00 87.62 428 GLU A C 1
ATOM 3489 O O . GLU A 1 428 ? 3.960 -0.527 15.888 1.00 87.62 428 GLU A O 1
ATOM 3494 N N . LYS A 1 429 ? 3.059 0.463 14.087 1.00 90.69 429 LYS A N 1
ATOM 3495 C CA . LYS A 1 429 ? 2.127 1.285 14.870 1.00 90.69 429 LYS A CA 1
ATOM 3496 C C . LYS A 1 429 ? 1.028 0.417 15.464 1.00 90.69 429 LYS A C 1
ATOM 3498 O O . LYS A 1 429 ? 0.600 0.685 16.588 1.00 90.69 429 LYS A O 1
ATOM 3503 N N . ALA A 1 430 ? 0.586 -0.607 14.736 1.00 90.94 430 ALA A N 1
ATOM 3504 C CA . ALA A 1 430 ? -0.328 -1.618 15.247 1.00 90.94 430 ALA A CA 1
ATOM 3505 C C . ALA A 1 430 ? 0.305 -2.402 16.407 1.00 90.94 430 ALA A C 1
ATOM 3507 O O . ALA A 1 430 ? -0.323 -2.532 17.457 1.00 90.94 430 ALA A O 1
ATOM 3508 N N . ALA A 1 431 ? 1.567 -2.828 16.270 1.00 89.25 431 ALA A N 1
ATOM 3509 C CA . ALA A 1 431 ? 2.305 -3.487 17.351 1.00 89.25 431 ALA A CA 1
ATOM 3510 C C . ALA A 1 431 ? 2.403 -2.590 18.602 1.00 89.25 431 ALA A C 1
ATOM 3512 O O . ALA A 1 431 ? 2.006 -2.998 19.691 1.00 89.25 431 ALA A O 1
ATOM 3513 N N . GLY A 1 432 ? 2.788 -1.319 18.447 1.00 91.31 432 GLY A N 1
ATOM 3514 C CA . GLY A 1 432 ? 2.834 -0.364 19.564 1.00 91.31 432 GLY A CA 1
ATOM 3515 C C . GLY A 1 432 ? 1.458 -0.002 20.155 1.00 91.31 432 GLY A C 1
ATOM 3516 O O . GLY A 1 432 ? 1.362 0.497 21.280 1.00 91.31 432 GLY A O 1
ATOM 3517 N N . LYS A 1 433 ? 0.357 -0.215 19.420 1.00 94.25 433 LYS A N 1
ATOM 3518 C CA . LYS A 1 433 ? -1.013 -0.125 19.958 1.00 94.25 433 LYS A CA 1
ATOM 3519 C C . LYS A 1 433 ? -1.364 -1.369 20.779 1.00 94.25 433 LYS A C 1
ATOM 3521 O O . LYS A 1 433 ? -1.903 -1.215 21.871 1.00 94.25 433 LYS A O 1
ATOM 3526 N N . LEU A 1 434 ? -1.008 -2.566 20.311 1.00 91.19 434 LEU A N 1
ATOM 3527 C CA . LEU A 1 434 ? -1.208 -3.822 21.047 1.00 91.19 434 LEU A CA 1
ATOM 3528 C C . LEU A 1 434 ? -0.398 -3.880 22.339 1.00 91.19 434 LEU A C 1
ATOM 3530 O O . LEU A 1 434 ? -0.930 -4.319 23.355 1.00 91.19 434 LEU A O 1
ATOM 3534 N N . GLU A 1 435 ? 0.842 -3.389 22.330 1.00 93.06 435 GLU A N 1
ATOM 3535 C CA . GLU A 1 435 ? 1.650 -3.235 23.543 1.00 93.06 435 GLU A CA 1
ATOM 3536 C C . GLU A 1 435 ? 0.894 -2.415 24.595 1.00 93.06 435 GLU A C 1
ATOM 3538 O O . GLU A 1 435 ? 0.738 -2.850 25.737 1.00 93.06 435 GLU A O 1
ATOM 3543 N N . ARG A 1 436 ? 0.403 -1.230 24.206 1.00 94.06 436 ARG A N 1
ATOM 3544 C CA . ARG A 1 436 ? -0.341 -0.339 25.103 1.00 94.06 436 ARG A CA 1
ATOM 3545 C C . ARG A 1 436 ? -1.621 -0.987 25.612 1.00 94.06 436 ARG A C 1
ATOM 3547 O O . ARG A 1 436 ? -1.865 -0.932 26.808 1.00 94.06 436 ARG A O 1
ATOM 3554 N N . LEU A 1 437 ? -2.381 -1.653 24.740 1.00 91.25 437 LEU A N 1
ATOM 3555 C CA . LEU A 1 437 ? -3.577 -2.397 25.141 1.00 91.25 437 LEU A CA 1
ATOM 3556 C C . LEU A 1 437 ? -3.246 -3.492 26.161 1.00 91.25 437 LEU A C 1
ATOM 3558 O O . LEU A 1 437 ? -3.923 -3.596 27.178 1.00 91.25 437 LEU A O 1
ATOM 3562 N N . CYS A 1 438 ? -2.182 -4.268 25.940 1.00 90.00 438 CYS A N 1
ATOM 3563 C CA . CYS A 1 438 ? -1.749 -5.292 26.892 1.00 90.00 438 CYS A CA 1
ATOM 3564 C C . CYS A 1 438 ? -1.332 -4.676 28.233 1.00 90.00 438 CYS A C 1
ATOM 3566 O O . CYS A 1 438 ? -1.680 -5.223 29.275 1.00 90.00 438 CYS A O 1
ATOM 3568 N N . LYS A 1 439 ? -0.637 -3.530 28.220 1.00 92.44 439 LYS A N 1
ATOM 3569 C CA . LYS A 1 439 ? -0.265 -2.797 29.440 1.00 92.44 439 LYS A CA 1
ATOM 3570 C C . LYS A 1 439 ? -1.489 -2.306 30.207 1.00 92.44 439 LYS A C 1
ATOM 3572 O O . LYS A 1 439 ? -1.564 -2.561 31.397 1.00 92.44 439 LYS A O 1
ATOM 3577 N N . THR A 1 440 ? -2.457 -1.684 29.536 1.00 91.50 440 THR A N 1
ATOM 3578 C CA . THR A 1 440 ? -3.707 -1.238 30.172 1.00 91.50 440 THR A CA 1
ATOM 3579 C C . THR A 1 440 ? -4.480 -2.407 30.780 1.00 91.50 440 THR A C 1
ATOM 3581 O O . THR A 1 440 ? -5.023 -2.277 31.871 1.00 91.50 440 THR A O 1
ATOM 3584 N N . ARG A 1 441 ? -4.477 -3.577 30.126 1.00 89.25 441 ARG A N 1
ATOM 3585 C CA . ARG A 1 441 ? -5.122 -4.775 30.674 1.00 89.25 441 ARG A CA 1
ATOM 3586 C C . ARG A 1 441 ? -4.482 -5.290 31.952 1.00 89.25 441 ARG A C 1
ATOM 3588 O O . ARG A 1 441 ? -5.182 -5.895 32.744 1.00 89.25 441 ARG A O 1
ATOM 3595 N N . LEU A 1 442 ? -3.192 -5.053 32.196 1.00 90.44 442 LEU A N 1
ATOM 3596 C CA . LEU A 1 442 ? -2.546 -5.502 33.440 1.00 90.44 442 LEU A CA 1
ATOM 3597 C C . LEU A 1 442 ? -3.203 -4.919 34.698 1.00 90.44 442 LEU A C 1
ATOM 3599 O O . LEU A 1 442 ? -3.129 -5.548 35.758 1.00 90.44 442 LEU A O 1
ATOM 3603 N N . ASP A 1 443 ? -3.853 -3.765 34.556 1.00 92.94 443 ASP A N 1
ATOM 3604 C CA . ASP A 1 443 ? -4.534 -3.055 35.633 1.00 92.94 443 ASP A CA 1
ATOM 3605 C C . ASP A 1 443 ? -6.014 -3.471 35.780 1.00 92.94 443 ASP A C 1
ATOM 3607 O O . ASP A 1 443 ? -6.692 -3.008 36.698 1.00 92.94 443 ASP A O 1
ATOM 3611 N N . GLU A 1 444 ? -6.531 -4.366 34.923 1.00 88.94 444 GLU A N 1
ATOM 3612 C CA . GLU A 1 444 ? -7.919 -4.831 35.004 1.00 88.94 444 GLU A CA 1
ATOM 3613 C C . GLU A 1 444 ? -8.160 -5.667 36.282 1.00 88.94 444 GLU A C 1
ATOM 3615 O O . GLU A 1 444 ? -7.423 -6.624 36.578 1.00 88.94 444 GLU A O 1
ATOM 3620 N N . PRO A 1 445 ? -9.208 -5.346 37.066 1.00 90.56 445 PRO A N 1
ATOM 3621 C CA . PRO A 1 445 ? -9.563 -6.128 38.241 1.00 90.56 445 PRO A CA 1
ATOM 3622 C C . PRO A 1 445 ? -10.039 -7.528 37.832 1.00 90.56 445 PRO A C 1
ATOM 3624 O O . PRO A 1 445 ? -10.686 -7.715 36.807 1.00 90.56 445 PRO A O 1
ATOM 3627 N N . GLY A 1 446 ? -9.735 -8.530 38.660 1.00 89.06 446 GLY A N 1
ATOM 3628 C CA . GLY A 1 446 ? -10.171 -9.914 38.435 1.00 89.06 446 GLY A CA 1
ATOM 3629 C C . GLY A 1 446 ? -9.238 -10.774 37.576 1.00 89.06 446 GLY A C 1
ATOM 3630 O O . GLY A 1 446 ? -9.455 -11.981 37.506 1.00 89.06 446 GLY A O 1
ATOM 3631 N N . LEU A 1 447 ? -8.168 -10.215 36.996 1.00 82.25 447 LEU A N 1
ATOM 3632 C CA . LEU A 1 447 ? -7.162 -11.024 36.300 1.00 82.25 447 LEU A CA 1
ATOM 3633 C C . LEU A 1 447 ? -6.388 -11.930 37.259 1.00 82.25 447 LEU A C 1
ATOM 3635 O O . LEU A 1 447 ? -5.790 -11.464 38.239 1.00 82.25 447 LEU A O 1
ATOM 3639 N N . SER A 1 448 ? -6.313 -13.213 36.912 1.00 89.81 448 SER A N 1
ATOM 3640 C CA . SER A 1 448 ? -5.462 -14.185 37.594 1.00 89.81 448 SER A CA 1
ATOM 3641 C C . SER A 1 448 ? -3.974 -13.858 37.416 1.00 89.81 448 SER A C 1
ATOM 3643 O O . SER A 1 448 ? -3.557 -13.183 36.471 1.00 89.81 448 SER A O 1
ATOM 3645 N N . LYS A 1 449 ? -3.122 -14.395 38.301 1.00 91.25 449 LYS A N 1
ATOM 3646 C CA . LYS A 1 449 ? -1.658 -14.250 38.191 1.00 91.25 449 LYS A CA 1
ATOM 3647 C C . LYS A 1 449 ? -1.132 -14.714 36.825 1.00 91.25 449 LYS A C 1
ATOM 3649 O O . LYS A 1 449 ? -0.260 -14.069 36.254 1.00 91.25 449 LYS A O 1
ATOM 3654 N N . MET A 1 450 ? -1.673 -15.812 36.296 1.00 85.44 450 MET A N 1
ATOM 3655 C CA . MET A 1 450 ? -1.261 -16.371 35.006 1.00 85.44 450 MET A CA 1
ATOM 3656 C C . MET A 1 450 ? -1.636 -15.457 33.833 1.00 85.44 450 MET A C 1
ATOM 3658 O O . MET A 1 450 ? -0.836 -15.274 32.916 1.00 85.44 450 MET A O 1
ATOM 3662 N N . GLU A 1 451 ? -2.824 -14.851 33.865 1.00 83.38 451 GLU A N 1
ATOM 3663 C CA . GLU A 1 451 ? -3.260 -13.903 32.833 1.00 83.38 451 GLU A CA 1
ATOM 3664 C C . GLU A 1 451 ? -2.422 -12.626 32.856 1.00 83.38 451 GLU A C 1
ATOM 3666 O O . GLU A 1 451 ? -1.988 -12.168 31.800 1.00 83.38 451 GLU A O 1
ATOM 3671 N N . ARG A 1 452 ? -2.104 -12.098 34.046 1.00 88.88 452 ARG A N 1
ATOM 3672 C CA . ARG A 1 452 ? -1.201 -10.943 34.183 1.00 88.88 452 ARG A CA 1
ATOM 3673 C C . ARG A 1 452 ? 0.181 -11.226 33.595 1.00 88.88 452 ARG A C 1
ATOM 3675 O O . ARG A 1 452 ? 0.687 -10.422 32.819 1.00 88.88 452 ARG A O 1
ATOM 3682 N N . GLU A 1 453 ? 0.777 -12.379 33.902 1.00 86.00 453 GLU A N 1
ATOM 3683 C CA . GLU A 1 453 ? 2.064 -12.770 33.304 1.00 86.00 453 GLU A CA 1
ATOM 3684 C C . GLU A 1 453 ? 1.965 -12.940 31.780 1.00 86.00 453 GLU A C 1
ATOM 3686 O O . GLU A 1 453 ? 2.879 -12.556 31.050 1.00 86.00 453 GLU A O 1
ATOM 3691 N N . THR A 1 454 ? 0.833 -13.441 31.280 1.00 84.81 454 THR A N 1
ATOM 3692 C CA . THR A 1 454 ? 0.588 -13.581 29.837 1.00 84.81 454 THR A CA 1
ATOM 3693 C C . THR A 1 454 ? 0.523 -12.218 29.145 1.00 84.81 454 THR A C 1
ATOM 3695 O O . THR A 1 454 ? 1.211 -12.012 28.146 1.00 84.81 454 THR A O 1
ATOM 3698 N N . TYR A 1 455 ? -0.233 -11.258 29.685 1.00 86.62 455 TYR A N 1
ATOM 3699 C CA . TYR A 1 455 ? -0.300 -9.902 29.130 1.00 86.62 455 TYR A CA 1
ATOM 3700 C C . TYR A 1 455 ? 1.031 -9.158 29.233 1.00 86.62 455 TYR A C 1
ATOM 3702 O O . TYR A 1 455 ? 1.390 -8.421 28.316 1.00 86.62 455 TYR A O 1
ATOM 3710 N N . LYS A 1 456 ? 1.793 -9.376 30.308 1.00 89.75 456 LYS A N 1
ATOM 3711 C CA . LYS A 1 456 ? 3.126 -8.792 30.482 1.00 89.75 456 LYS A CA 1
ATOM 3712 C C . LYS A 1 456 ? 4.104 -9.305 29.426 1.00 89.75 456 LYS A C 1
ATOM 3714 O O . LYS A 1 456 ? 4.844 -8.508 28.850 1.00 89.75 456 LYS A O 1
ATOM 3719 N N . LEU A 1 457 ? 4.086 -10.612 29.152 1.00 85.31 457 LEU A N 1
ATOM 3720 C CA . LEU A 1 457 ? 4.892 -11.214 28.090 1.00 85.31 457 LEU A CA 1
ATOM 3721 C C . LEU A 1 457 ? 4.468 -10.690 26.712 1.00 85.31 457 LEU A C 1
ATOM 3723 O O . LEU A 1 457 ? 5.313 -10.191 25.976 1.00 85.31 457 LEU A O 1
ATOM 3727 N N . ALA A 1 458 ? 3.166 -10.703 26.412 1.00 83.81 458 ALA A N 1
ATOM 3728 C CA . ALA A 1 458 ? 2.640 -10.201 25.144 1.00 83.81 458 ALA A CA 1
ATOM 3729 C C . ALA A 1 458 ? 2.992 -8.721 24.919 1.00 83.81 458 ALA A C 1
ATOM 3731 O O . ALA A 1 458 ? 3.405 -8.340 23.827 1.00 83.81 458 ALA A O 1
ATOM 3732 N N . ALA A 1 459 ? 2.884 -7.874 25.951 1.00 88.12 459 ALA A N 1
ATOM 3733 C CA . ALA A 1 459 ? 3.283 -6.471 25.864 1.00 88.12 459 ALA A CA 1
ATOM 3734 C C . ALA A 1 459 ? 4.764 -6.325 25.486 1.00 88.12 459 ALA A C 1
ATOM 3736 O O . ALA A 1 459 ? 5.095 -5.498 24.642 1.00 88.12 459 ALA A O 1
ATOM 3737 N N . LYS A 1 460 ? 5.646 -7.140 26.077 1.00 87.12 460 LYS A N 1
ATOM 3738 C CA . LYS A 1 460 ? 7.076 -7.144 25.750 1.00 87.12 460 LYS A CA 1
ATOM 3739 C C . LYS A 1 460 ? 7.321 -7.547 24.290 1.00 87.12 460 LYS A C 1
ATOM 3741 O O . LYS A 1 460 ? 8.046 -6.849 23.591 1.00 87.12 460 LYS A O 1
ATOM 3746 N N . GLU A 1 461 ? 6.683 -8.617 23.824 1.00 85.62 461 GLU A N 1
ATOM 3747 C CA . GLU A 1 461 ? 6.814 -9.105 22.442 1.00 85.62 461 GLU A CA 1
ATOM 3748 C C . GLU A 1 461 ? 6.323 -8.064 21.418 1.00 85.62 461 GLU A C 1
ATOM 3750 O O . GLU A 1 461 ? 6.988 -7.793 20.416 1.00 85.62 461 GLU A O 1
ATOM 3755 N N . TRP A 1 462 ? 5.188 -7.408 21.687 1.00 87.69 462 TRP A N 1
ATOM 3756 C CA . TRP A 1 462 ? 4.690 -6.323 20.836 1.00 87.69 462 TRP A CA 1
ATOM 3757 C C . TRP A 1 462 ? 5.587 -5.081 20.868 1.00 87.69 462 TRP A C 1
ATOM 3759 O O . TRP A 1 462 ? 5.755 -4.432 19.833 1.00 87.69 462 TRP A O 1
ATOM 3769 N N . ALA A 1 463 ? 6.185 -4.761 22.019 1.00 87.00 463 ALA A N 1
ATOM 3770 C CA . ALA A 1 463 ? 7.138 -3.660 22.144 1.00 87.00 463 ALA A CA 1
ATOM 3771 C C . ALA A 1 463 ? 8.379 -3.901 21.275 1.00 87.00 463 ALA A C 1
ATOM 3773 O O . ALA A 1 463 ? 8.786 -3.007 20.531 1.00 87.00 463 ALA A O 1
ATOM 3774 N N . GLU A 1 464 ? 8.930 -5.119 21.313 1.00 85.00 464 GLU A N 1
ATOM 3775 C CA . GLU A 1 464 ? 10.050 -5.531 20.462 1.00 85.00 464 GLU A CA 1
ATOM 3776 C C . GLU A 1 464 ? 9.689 -5.355 18.982 1.00 85.00 464 GLU A C 1
ATOM 3778 O O . GLU A 1 464 ? 10.391 -4.643 18.265 1.00 85.00 464 GLU A O 1
ATOM 3783 N N . LEU A 1 465 ? 8.533 -5.868 18.544 1.00 80.38 465 LEU A N 1
ATOM 3784 C CA . LEU A 1 465 ? 8.049 -5.710 17.166 1.00 80.38 465 LEU A CA 1
ATOM 3785 C C . LEU A 1 465 ? 7.851 -4.246 16.739 1.00 80.38 465 LEU A C 1
ATOM 3787 O O . LEU A 1 465 ? 8.084 -3.916 15.577 1.00 80.38 465 LEU A O 1
ATOM 3791 N N . SER A 1 466 ? 7.439 -3.370 17.658 1.00 86.25 466 SER A N 1
ATOM 3792 C CA . SER A 1 466 ? 7.271 -1.934 17.392 1.00 86.25 466 SER A CA 1
ATOM 3793 C C . SER A 1 466 ? 8.603 -1.175 17.259 1.00 86.25 466 SER A C 1
ATOM 3795 O O . SER A 1 466 ? 8.636 -0.085 16.688 1.00 86.25 466 SER A O 1
ATOM 3797 N N . GLY A 1 467 ? 9.697 -1.734 17.795 1.00 76.62 467 GLY A N 1
ATOM 3798 C CA . GLY A 1 467 ? 11.030 -1.126 17.818 1.00 76.62 467 GLY A CA 1
ATOM 3799 C C . GLY A 1 467 ? 11.975 -1.588 16.704 1.00 76.62 467 GLY A C 1
ATOM 3800 O O . GLY A 1 467 ? 12.975 -0.909 16.458 1.00 76.62 467 GLY A O 1
ATOM 3801 N N . ILE A 1 468 ? 11.666 -2.695 16.013 1.00 69.56 468 ILE A N 1
ATOM 3802 C CA . ILE A 1 468 ? 12.519 -3.280 14.958 1.00 69.56 468 ILE A CA 1
ATOM 3803 C C . ILE A 1 468 ? 12.876 -2.248 13.880 1.00 69.56 468 ILE A C 1
ATOM 3805 O O . ILE A 1 468 ? 14.049 -2.127 13.525 1.00 69.56 468 ILE A O 1
ATOM 3809 N N . GLY A 1 469 ? 11.910 -1.450 13.416 1.00 58.84 469 GLY A N 1
ATOM 3810 C CA . GLY A 1 469 ? 12.149 -0.443 12.382 1.00 58.84 469 GLY A CA 1
ATOM 3811 C C . GLY A 1 469 ? 13.176 0.610 12.777 1.00 58.84 469 GLY A C 1
ATOM 3812 O O . GLY A 1 469 ? 13.986 1.005 11.944 1.00 58.84 469 GLY A O 1
ATOM 3813 N N . LYS A 1 470 ? 13.208 1.026 14.051 1.00 63.88 470 LYS A N 1
ATOM 3814 C CA . LYS A 1 470 ? 14.216 1.981 14.538 1.00 63.88 470 LYS A CA 1
ATOM 3815 C C . LYS A 1 470 ? 15.606 1.358 14.552 1.00 63.88 470 LYS A C 1
ATOM 3817 O O . LYS A 1 470 ? 16.521 1.938 13.986 1.00 63.88 470 LYS A O 1
ATOM 3822 N N . SER A 1 471 ? 15.745 0.161 15.124 1.00 60.75 471 SER A N 1
ATOM 3823 C CA . SER A 1 471 ? 17.043 -0.520 15.224 1.00 60.75 471 SER A CA 1
ATOM 3824 C C . SER A 1 471 ? 17.658 -0.771 13.850 1.00 60.75 471 SER A C 1
ATOM 3826 O O . SER A 1 471 ? 18.823 -0.456 13.632 1.00 60.75 471 SER A O 1
ATOM 3828 N N . VAL A 1 472 ? 16.872 -1.293 12.907 1.00 53.97 472 VAL A N 1
ATOM 3829 C CA . VAL A 1 472 ? 17.390 -1.662 11.587 1.00 53.97 472 VAL A CA 1
ATOM 3830 C C . VAL A 1 472 ? 17.599 -0.441 10.700 1.00 53.97 472 VAL A C 1
ATOM 3832 O O . VAL A 1 472 ? 18.550 -0.417 9.929 1.00 53.97 472 VAL A O 1
ATOM 3835 N N . TYR A 1 473 ? 16.768 0.598 10.813 1.00 49.97 473 TYR A N 1
ATOM 3836 C CA . TYR A 1 473 ? 17.025 1.857 10.115 1.00 49.97 473 TYR A CA 1
ATOM 3837 C C . TYR A 1 473 ? 18.291 2.545 10.644 1.00 49.97 473 TYR A C 1
ATOM 3839 O O . TYR A 1 473 ? 19.102 3.015 9.848 1.00 49.97 473 TYR A O 1
ATOM 3847 N N . ASP A 1 474 ? 18.504 2.545 11.961 1.00 58.56 474 ASP A N 1
ATOM 3848 C CA . ASP A 1 474 ? 19.724 3.074 12.576 1.00 58.56 474 ASP A CA 1
ATOM 3849 C C . ASP A 1 474 ? 20.960 2.253 12.165 1.00 58.56 474 ASP A C 1
ATOM 3851 O O . ASP A 1 474 ? 22.033 2.811 11.935 1.00 58.56 474 ASP A O 1
ATOM 3855 N N . GLU A 1 475 ? 20.825 0.935 12.024 1.00 57.28 475 GLU A N 1
ATOM 3856 C CA . GLU A 1 475 ? 21.890 0.030 11.582 1.00 57.28 475 GLU A CA 1
ATOM 3857 C C . GLU A 1 475 ? 22.186 0.162 10.078 1.00 57.28 475 GLU A C 1
ATOM 3859 O O . GLU A 1 475 ? 23.346 0.295 9.687 1.00 57.28 475 GLU A O 1
ATOM 3864 N N . LEU A 1 476 ? 21.156 0.265 9.233 1.00 48.59 476 LEU A N 1
ATOM 3865 C CA . LEU A 1 476 ? 21.292 0.610 7.815 1.00 48.59 476 LEU A CA 1
ATOM 3866 C C . LEU A 1 476 ? 21.947 1.980 7.637 1.00 48.59 476 LEU A C 1
ATOM 3868 O O . LEU A 1 476 ? 22.821 2.123 6.788 1.00 48.59 476 LEU A O 1
ATOM 3872 N N . GLN A 1 477 ? 21.582 2.991 8.429 1.00 54.09 477 GLN A N 1
ATOM 3873 C CA . GLN A 1 477 ? 22.236 4.303 8.374 1.00 54.09 477 GLN A CA 1
ATOM 3874 C C . GLN A 1 477 ? 23.706 4.236 8.788 1.00 54.09 477 GLN A C 1
ATOM 3876 O O . GLN A 1 477 ? 24.543 4.872 8.145 1.00 54.09 477 GLN A O 1
ATOM 3881 N N . LYS A 1 478 ? 24.040 3.454 9.820 1.00 63.53 478 LYS A N 1
ATOM 3882 C CA . LYS A 1 478 ? 25.434 3.226 10.226 1.00 63.53 478 LYS A CA 1
ATOM 3883 C C . LYS A 1 478 ? 26.244 2.524 9.130 1.00 63.53 478 LYS A C 1
ATOM 3885 O O . LYS A 1 478 ? 27.380 2.925 8.891 1.00 63.53 478 LYS A O 1
ATOM 3890 N N . ASN A 1 479 ? 25.658 1.550 8.432 1.00 46.81 479 ASN A N 1
ATOM 3891 C CA . ASN A 1 479 ? 26.361 0.728 7.440 1.00 46.81 479 ASN A CA 1
ATOM 3892 C C . ASN A 1 479 ? 26.414 1.360 6.037 1.00 46.81 479 ASN A C 1
ATOM 3894 O O . ASN A 1 479 ? 27.408 1.207 5.333 1.00 46.81 479 ASN A O 1
ATOM 3898 N N . THR A 1 480 ? 25.394 2.129 5.644 1.00 43.41 480 THR A N 1
ATOM 3899 C CA . THR A 1 480 ? 25.321 2.813 4.334 1.00 43.41 480 THR A CA 1
ATOM 3900 C C . THR A 1 480 ? 25.870 4.240 4.363 1.00 43.41 480 THR A C 1
ATOM 3902 O O . THR A 1 480 ? 26.221 4.793 3.318 1.00 43.41 480 THR A O 1
ATOM 3905 N N . GLY A 1 481 ? 26.001 4.834 5.554 1.00 43.34 481 GLY A N 1
ATOM 3906 C CA . GLY A 1 481 ? 26.608 6.148 5.768 1.00 43.34 481 GLY A CA 1
ATOM 3907 C C . GLY A 1 481 ? 27.974 6.337 5.087 1.00 43.34 481 GLY A C 1
ATOM 3908 O O . GLY A 1 481 ? 28.168 7.385 4.476 1.00 43.34 481 GLY A O 1
ATOM 3909 N N . PRO A 1 482 ? 28.899 5.354 5.098 1.00 45.59 482 PRO A N 1
ATOM 3910 C CA . PRO A 1 482 ? 30.194 5.465 4.423 1.00 45.59 482 PRO A CA 1
ATOM 3911 C C . PRO A 1 482 ? 30.121 5.346 2.890 1.00 45.59 482 PRO A C 1
ATOM 3913 O O . PRO A 1 482 ? 30.936 5.952 2.203 1.00 45.59 482 PRO A O 1
ATOM 3916 N N . ILE A 1 483 ? 29.155 4.600 2.338 1.00 43.81 483 ILE A N 1
ATOM 3917 C CA . ILE A 1 483 ? 29.018 4.352 0.885 1.00 43.81 483 ILE A CA 1
ATOM 3918 C C . ILE A 1 483 ? 28.437 5.581 0.162 1.00 43.81 483 ILE A C 1
ATOM 3920 O O . ILE A 1 483 ? 28.687 5.801 -1.024 1.00 43.81 483 ILE A O 1
ATOM 3924 N N . PHE A 1 484 ? 27.683 6.414 0.883 1.00 39.44 484 PHE A N 1
ATOM 3925 C CA . PHE A 1 484 ? 27.013 7.603 0.347 1.00 39.44 484 PHE A CA 1
ATOM 3926 C C . PHE A 1 484 ? 27.439 8.921 1.003 1.00 39.44 484 PHE A C 1
ATOM 3928 O O . PHE A 1 484 ? 26.820 9.952 0.723 1.00 39.44 484 PHE A O 1
ATOM 3935 N N . ALA A 1 485 ? 28.465 8.908 1.857 1.00 39.84 485 ALA A N 1
ATOM 3936 C CA . ALA A 1 485 ? 29.082 10.126 2.361 1.00 39.84 485 ALA A CA 1
ATOM 3937 C C . ALA A 1 485 ? 29.783 10.846 1.205 1.00 39.84 485 ALA A C 1
ATOM 3939 O O . ALA A 1 485 ? 30.717 10.313 0.605 1.00 39.84 485 ALA A O 1
ATOM 3940 N N . ASP A 1 486 ? 29.346 12.070 0.906 1.00 38.31 486 ASP A N 1
ATOM 3941 C CA . ASP A 1 486 ? 30.120 12.958 0.047 1.00 38.31 486 ASP A CA 1
ATOM 3942 C C . ASP A 1 486 ? 31.535 13.098 0.632 1.00 38.31 486 ASP A C 1
ATOM 3944 O O . ASP A 1 486 ? 31.679 13.258 1.855 1.00 38.31 486 ASP A O 1
ATOM 3948 N N . PRO A 1 487 ? 32.597 13.057 -0.196 1.00 39.34 487 PRO A N 1
ATOM 3949 C CA . PRO A 1 487 ? 33.916 13.440 0.270 1.00 39.34 487 PRO A CA 1
ATOM 3950 C C . PRO A 1 487 ? 33.789 14.859 0.816 1.00 39.34 487 PRO A C 1
ATOM 3952 O O . PRO A 1 487 ? 33.452 15.785 0.075 1.00 39.34 487 PRO A O 1
ATOM 3955 N N . LYS A 1 488 ? 34.001 15.015 2.131 1.00 38.66 488 LYS A N 1
ATOM 3956 C CA . LYS A 1 488 ? 33.987 16.326 2.784 1.00 38.66 488 LYS A CA 1
ATOM 3957 C C . LYS A 1 488 ? 34.823 17.277 1.923 1.00 38.66 488 LYS A C 1
ATOM 3959 O O . LYS A 1 488 ? 35.963 16.913 1.608 1.00 38.66 488 LYS A O 1
ATOM 3964 N N . PRO A 1 489 ? 34.291 18.445 1.520 1.00 34.66 489 PRO A N 1
ATOM 3965 C CA . PRO A 1 489 ? 35.091 19.412 0.793 1.00 34.66 489 PRO A CA 1
ATOM 3966 C C . PRO A 1 489 ? 36.320 19.707 1.649 1.00 34.66 489 PRO A C 1
ATOM 3968 O O . PRO A 1 489 ? 36.201 20.106 2.809 1.00 34.66 489 PRO A O 1
ATOM 3971 N N . LYS A 1 490 ? 37.500 19.411 1.097 1.00 50.78 490 LYS A N 1
ATOM 3972 C CA . LYS A 1 490 ? 38.755 19.897 1.656 1.00 50.78 490 LYS A CA 1
ATOM 3973 C C . LYS A 1 490 ? 38.708 21.411 1.477 1.00 50.78 490 LYS A C 1
ATOM 3975 O O . LYS A 1 490 ? 38.829 21.881 0.349 1.00 50.78 490 LYS A O 1
ATOM 3980 N N . TYR A 1 491 ? 38.396 22.113 2.561 1.00 50.88 491 TYR A N 1
ATOM 3981 C CA . TYR A 1 491 ? 38.630 23.547 2.663 1.00 50.88 491 TYR A CA 1
ATOM 3982 C C . TYR A 1 491 ? 40.128 23.813 2.745 1.00 50.88 491 TYR A C 1
ATOM 3984 O O . TYR A 1 491 ? 40.822 23.001 3.405 1.00 50.88 491 TYR A O 1
#

pLDDT: mean 74.33, std 20.34, range [31.53, 97.69]

Radius of gyration: 30.77 Å; chains: 1; bounding box: 91×61×104 Å

Secondary structure (DSSP, 8-state):
--------------PPPPPPPPPP-----PPPPPPP----PPP-------HHHHHHHHHHHHHHHHHHHHHHHHHH-----HHHHHHHHHHTT-TT--HHHHHHHHHHHHHHHHHTTTTHHHHHTTS--S-HHHHHHHHHHHT-TT---HHHHHHHHHHHHHHHHTT-HHHHHHHHHHHHHHGGGT-TT-HHHHHHHHHHHHHHHTT-HHHHHHHHHHT--TT-HHHHHHHHHHHHHHHHH-GGGG----S-----TT-------TTTGGG-TTHHHHHHHHHHH-----SHHHHHHHHHHHHHTT---PPPPPPSSTTHHHHHHHHHHHHHHTT-HHHHHHHHHIIIIIS--HHHHHHHHHHHHHHHHHHHHHHHTTT-S---HHHHHHHHHHTTSS-TT--HHHHHHHHHHHHHHHHHHHHHHT-HHHHHHHHHHHHHHTT-TT--HHHHHHHHHHHHHHHHHHHHHHHHHHHHHHHHTTTS-------

Organism: Neurospora crassa (strain ATCC 24698 / 74-OR23-1A / CBS 708.71 / DSM 1257 / FGSC 987) (NCBI:txid367110)

Foldseek 3Di:
DDDDDDDDDDDDDDDDDDDDDDDDDDDDDDDDDDDDDDDDDDDPDPDPPDVVNVVVVVVVVVVVVVLVVVLVLLVPQPDDDLVLLQVLCVLLVQPQQHSVNLVQLLNLVSVLCNPPVPCSLVCCVPVCSDDLVSLLVSLVSLCQPVDPPVSSNVSSLVSLLSCVVVLNPVSLVVVQVVCVVPVVPPDPPDPSNVSSVVSLVVCVVLLALVSLLVVLVVPDDLVCLVVSLVSLVSSVVSCVVCLVSQPPPSNDPPDPDPDLPPAPCNLQVSVQSPQPVLVVLVVVLPPPPPDPVVVVLVVVCCVQVVLPSDHADDASGSCLLSSLLSNLSSCVSVVVNLSSLVSLCCNCRRHVRLSSLQSNLVSLLVVLVVLVVCVVVVHPDDDPPPVCSQVVSSVVPPPVPDDSNNSSVSSNSSSLVSLVSSVSSLPLVSLQVLLVVLVVCLPDPPDDPVSNVSSVVSSVSSNVSNCPCVVVVVVCCVVCVVVPPDPPPPD